Protein AF-0000000071043888 (afdb_homodimer)

Radius of gyration: 33.78 Å; Cα contacts (8 Å, |Δi|>4): 711; chains: 2; bounding box: 198×87×74 Å

Sequence (598 aa):
MAPQPAPDPDALDCRASVNLSGLEDEGEPIDPDPLDYDPMEDSFGHNYEPEEAPVTGGALPQELITRAADIFRRHLGFEEPETQPQKAGRVSKLTATGEASYKPKTTIPVDATCYDRFEAIANKTKWTAFPARADRAVRVPDEAWKDLFRCPTIPQEAKERLKAEQGASSTHVFKTPDQRKLEELLVEVDMAARSGMKFASVLMLSAEVLMRHHQQLPEDSSQVSRDEAGQLLLLLGPLVRLAYDQFARVATRSVKARRQNIVSAIHWPSTEAKDRMLELPILGEDLFAGCFQKKLRKRMAPQPAPDPDALDCRASVNLSGLEDEGEPIDPDPLDYDPMEDSFGHNYEPEEAPVTGGALPQELITRAADIFRRHLGFEEPETQPQKAGRVSKLTATGEASYKPKTTIPVDATCYDRFEAIANKTKWTAFPARADRAVRVPDEAWKDLFRCPTIPQEAKERLKAEQGASSTHVFKTPDQRKLEELLVEVDMAARSGMKFASVLMLSAEVLMRHHQQLPEDSSQVSRDEAGQLLLLLGPLVRLAYDQFARVATRSVKARRQNIVSAIHWPSTEAKDRMLELPILGEDLFAGCFQKKLRKR

Structure (mmCIF, N/CA/C/O backbone):
data_AF-0000000071043888-model_v1
#
loop_
_entity.id
_entity.type
_entity.pdbx_description
1 polymer 'Uncharacterized protein'
#
loop_
_atom_site.group_PDB
_atom_site.id
_atom_site.type_symbol
_atom_site.label_atom_id
_atom_site.label_alt_id
_atom_site.label_comp_id
_atom_site.label_asym_id
_atom_site.label_entity_id
_atom_site.label_seq_id
_atom_site.pdbx_PDB_ins_code
_atom_site.Cartn_x
_atom_site.Cartn_y
_atom_site.Cartn_z
_atom_site.occupancy
_atom_site.B_iso_or_equiv
_atom_site.auth_seq_id
_atom_site.auth_comp_id
_atom_site.auth_asym_id
_atom_site.auth_atom_id
_atom_site.pdbx_PDB_model_num
ATOM 1 N N . MET A 1 1 ? -95.062 -39.062 -11.57 1 23.09 1 MET A N 1
ATOM 2 C CA . MET A 1 1 ? -94.312 -40.25 -11.148 1 23.09 1 MET A CA 1
ATOM 3 C C . MET A 1 1 ? -92.812 -39.969 -11.039 1 23.09 1 MET A C 1
ATOM 5 O O . MET A 1 1 ? -92.25 -39.406 -11.961 1 23.09 1 MET A O 1
ATOM 9 N N . ALA A 1 2 ? -92.312 -39.875 -9.891 1 26.41 2 ALA A N 1
ATOM 10 C CA . ALA A 1 2 ? -91.375 -39.094 -9.07 1 26.41 2 ALA A CA 1
ATOM 11 C C . ALA A 1 2 ? -89.938 -39.469 -9.359 1 26.41 2 ALA A C 1
ATOM 13 O O . ALA A 1 2 ? -89.625 -40.625 -9.57 1 26.41 2 ALA A O 1
ATOM 14 N N . PRO A 1 3 ? -89 -38.5 -9.891 1 29.36 3 PRO A N 1
ATOM 15 C CA . PRO A 1 3 ? -87.812 -38.406 -10.68 1 29.36 3 PRO A CA 1
ATOM 16 C C . PRO A 1 3 ? -86.625 -39.094 -9.992 1 29.36 3 PRO A C 1
ATOM 18 O O . PRO A 1 3 ? -86.562 -39.219 -8.766 1 29.36 3 PRO A O 1
ATOM 21 N N . GLN A 1 4 ? -85.938 -40 -10.719 1 25.03 4 GLN A N 1
ATOM 22 C CA . GLN A 1 4 ? -85.062 -41.125 -10.32 1 25.03 4 GLN A CA 1
ATOM 23 C C . GLN A 1 4 ? -83.812 -40.625 -9.656 1 25.03 4 GLN A C 1
ATOM 25 O O . GLN A 1 4 ? -83.062 -39.781 -10.211 1 25.03 4 GLN A O 1
ATOM 30 N N . PRO A 1 5 ? -83.625 -40.688 -8.266 1 28.14 5 PRO A N 1
ATOM 31 C CA . PRO A 1 5 ? -82.625 -40.062 -7.387 1 28.14 5 PRO A CA 1
ATOM 32 C C . PRO A 1 5 ? -81.188 -40.5 -7.691 1 28.14 5 PRO A C 1
ATOM 34 O O . PRO A 1 5 ? -81 -41.625 -8.156 1 28.14 5 PRO A O 1
ATOM 37 N N . ALA A 1 6 ? -80.312 -39.562 -8.195 1 26.75 6 ALA A N 1
ATOM 38 C CA . ALA A 1 6 ? -79 -39.5 -8.797 1 26.75 6 ALA A CA 1
ATOM 39 C C . ALA A 1 6 ? -78 -40.25 -7.941 1 26.75 6 ALA A C 1
ATOM 41 O O . ALA A 1 6 ? -77.875 -40 -6.742 1 26.75 6 ALA A O 1
ATOM 42 N N . PRO A 1 7 ? -77.688 -41.5 -8.273 1 21.92 7 PRO A N 1
ATOM 43 C CA . PRO A 1 7 ? -77 -42.562 -7.512 1 21.92 7 PRO A CA 1
ATOM 44 C C . PRO A 1 7 ? -75.688 -42.125 -6.996 1 21.92 7 PRO A C 1
ATOM 46 O O . PRO A 1 7 ? -74.938 -41.375 -7.672 1 21.92 7 PRO A O 1
ATOM 49 N N . ASP A 1 8 ? -75.375 -41.969 -5.633 1 24.11 8 ASP A N 1
ATOM 50 C CA . ASP A 1 8 ? -74.438 -41.406 -4.664 1 24.11 8 ASP A CA 1
ATOM 51 C C . ASP A 1 8 ? -73.062 -42.156 -4.727 1 24.11 8 ASP A C 1
ATOM 53 O O . ASP A 1 8 ? -72.938 -43.25 -4.18 1 24.11 8 ASP A O 1
ATOM 57 N N . PRO A 1 9 ? -72.625 -42.438 -5.961 1 21.89 9 PRO A N 1
ATOM 58 C CA . PRO A 1 9 ? -71.688 -43.562 -6.059 1 21.89 9 PRO A CA 1
ATOM 59 C C . PRO A 1 9 ? -70.438 -43.438 -5.148 1 21.89 9 PRO A C 1
ATOM 61 O O . PRO A 1 9 ? -69.812 -42.375 -5.156 1 21.89 9 PRO A O 1
ATOM 64 N N . ASP A 1 10 ? -70.25 -44.125 -3.936 1 21.72 10 ASP A N 1
ATOM 65 C CA . ASP A 1 10 ? -69.5 -44.438 -2.711 1 21.72 10 ASP A CA 1
ATOM 66 C C . ASP A 1 10 ? -68.062 -44.875 -3.018 1 21.72 10 ASP A C 1
ATOM 68 O O . ASP A 1 10 ? -67.375 -45.406 -2.146 1 21.72 10 ASP A O 1
ATOM 72 N N . ALA A 1 11 ? -67.812 -45 -4.215 1 18.83 11 ALA A N 1
ATOM 73 C CA . ALA A 1 11 ? -66.875 -46.125 -4.461 1 18.83 11 ALA A CA 1
ATOM 74 C C . ALA A 1 11 ? -65.625 -46 -3.662 1 18.83 11 ALA A C 1
ATOM 76 O O . ALA A 1 11 ? -65.25 -46.906 -2.934 1 18.83 11 ALA A O 1
ATOM 77 N N . LEU A 1 12 ? -64.312 -45.594 -4.164 1 18.5 12 LEU A N 1
ATOM 78 C CA . LEU A 1 12 ? -63.156 -46.438 -4.266 1 18.5 12 LEU A CA 1
ATOM 79 C C . LEU A 1 12 ? -62.188 -46.156 -3.119 1 18.5 12 LEU A C 1
ATOM 81 O O . LEU A 1 12 ? -61.562 -45.125 -3.068 1 18.5 12 LEU A O 1
ATOM 85 N N . ASP A 1 13 ? -62.406 -46.531 -1.766 1 19.45 13 ASP A N 1
ATOM 86 C CA . ASP A 1 13 ? -61.875 -46.156 -0.455 1 19.45 13 ASP A CA 1
ATOM 87 C C . ASP A 1 13 ? -60.469 -46.688 -0.264 1 19.45 13 ASP A C 1
ATOM 89 O O . ASP A 1 13 ? -59.938 -46.688 0.851 1 19.45 13 ASP A O 1
ATOM 93 N N . CYS A 1 14 ? -59.875 -47.406 -1.14 1 17.8 14 CYS A N 1
ATOM 94 C CA . CYS A 1 14 ? -58.844 -48.375 -0.76 1 17.8 14 CYS A CA 1
ATOM 95 C C . CYS A 1 14 ? -57.719 -47.719 0.017 1 17.8 14 CYS A C 1
ATOM 97 O O . CYS A 1 14 ? -56.781 -47.156 -0.577 1 17.8 14 CYS A O 1
ATOM 99 N N . ARG A 1 15 ? -57.906 -47.094 1.205 1 21.09 15 ARG A N 1
ATOM 100 C CA . ARG A 1 15 ? -57.031 -46.375 2.1 1 21.09 15 ARG A CA 1
ATOM 101 C C . ARG A 1 15 ? -56.031 -47.312 2.781 1 21.09 15 ARG A C 1
ATOM 103 O O . ARG A 1 15 ? -56.406 -48.031 3.723 1 21.09 15 ARG A O 1
ATOM 110 N N . ALA A 1 16 ? -55.469 -48.188 2.08 1 17.48 16 ALA A N 1
ATOM 111 C CA . ALA A 1 16 ? -54.719 -49.281 2.723 1 17.48 16 ALA A CA 1
ATOM 112 C C . ALA A 1 16 ? -53.875 -48.781 3.865 1 17.48 16 ALA A C 1
ATOM 114 O O . ALA A 1 16 ? -53.125 -47.812 3.707 1 17.48 16 ALA A O 1
ATOM 115 N N . SER A 1 17 ? -54.062 -49.188 5.125 1 18.78 17 SER A N 1
ATOM 116 C CA . SER A 1 17 ? -53.75 -48.969 6.531 1 18.78 17 SER A CA 1
ATOM 117 C C . SER A 1 17 ? -52.344 -49.469 6.848 1 18.78 17 SER A C 1
ATOM 119 O O . SER A 1 17 ? -52.156 -50.625 7.227 1 18.78 17 SER A O 1
ATOM 121 N N . VAL A 1 18 ? -51.375 -49.531 6.023 1 20.12 18 VAL A N 1
ATOM 122 C CA . VAL A 1 18 ? -50.25 -50.375 6.402 1 20.12 18 VAL A CA 1
ATOM 123 C C . VAL A 1 18 ? -49.719 -49.906 7.762 1 20.12 18 VAL A C 1
ATOM 125 O O . VAL A 1 18 ? -49.375 -48.75 7.945 1 20.12 18 VAL A O 1
ATOM 128 N N . ASN A 1 19 ? -49.969 -50.531 8.828 1 19.39 19 ASN A N 1
ATOM 129 C CA . ASN A 1 19 ? -49.812 -50.375 10.273 1 19.39 19 ASN A CA 1
ATOM 130 C C . ASN A 1 19 ? -48.344 -50.406 10.68 1 19.39 19 ASN A C 1
ATOM 132 O O . ASN A 1 19 ? -47.812 -51.469 11.047 1 19.39 19 ASN A O 1
ATOM 136 N N . LEU A 1 20 ? -47.406 -50.25 9.891 1 19.95 20 LEU A N 1
ATOM 137 C CA . LEU A 1 20 ? -46.062 -50.625 10.297 1 19.95 20 LEU A CA 1
ATOM 138 C C . LEU A 1 20 ? -45.688 -50 11.641 1 19.95 20 LEU A C 1
ATOM 140 O O . LEU A 1 20 ? -45.625 -48.781 11.766 1 19.95 20 LEU A O 1
ATOM 144 N N . SER A 1 21 ? -45.969 -50.594 12.758 1 19.25 21 SER A N 1
ATOM 145 C CA . SER A 1 21 ? -45.969 -50.406 14.211 1 19.25 21 SER A CA 1
ATOM 146 C C . SER A 1 21 ? -44.656 -49.844 14.711 1 19.25 21 SER A C 1
ATOM 148 O O . SER A 1 21 ? -44.594 -48.844 15.438 1 19.25 21 SER A O 1
ATOM 150 N N . GLY A 1 22 ? -43.75 -50.812 15.227 1 19.27 22 GLY A N 1
ATOM 151 C CA . GLY A 1 22 ? -43.156 -50.875 16.547 1 19.27 22 GLY A CA 1
ATOM 152 C C . GLY A 1 22 ? -42.062 -49.844 16.766 1 19.27 22 GLY A C 1
ATOM 153 O O . GLY A 1 22 ? -41.812 -49.406 17.891 1 19.27 22 GLY A O 1
ATOM 154 N N . LEU A 1 23 ? -40.844 -50.125 16.141 1 20.58 23 LEU A N 1
ATOM 155 C CA . LEU A 1 23 ? -39.531 -49.938 16.75 1 20.58 23 LEU A CA 1
ATOM 156 C C . LEU A 1 23 ? -39.281 -48.438 17.047 1 20.58 23 LEU A C 1
ATOM 158 O O . LEU A 1 23 ? -39.344 -47.594 16.156 1 20.58 23 LEU A O 1
ATOM 162 N N . GLU A 1 24 ? -39.469 -48 18.156 1 20.89 24 GLU A N 1
ATOM 163 C CA . GLU A 1 24 ? -39.531 -46.719 18.859 1 20.89 24 GLU A CA 1
ATOM 164 C C . GLU A 1 24 ? -38.219 -45.969 18.75 1 20.89 24 GLU A C 1
ATOM 166 O O . GLU A 1 24 ? -38 -44.969 19.438 1 20.89 24 GLU A O 1
ATOM 171 N N . ASP A 1 25 ? -37.375 -46.344 17.906 1 20.72 25 ASP A N 1
ATOM 172 C CA . ASP A 1 25 ? -36 -45.938 18.172 1 20.72 25 ASP A CA 1
ATOM 173 C C . ASP A 1 25 ? -35.906 -44.406 18.297 1 20.72 25 ASP A C 1
ATOM 175 O O . ASP A 1 25 ? -36.312 -43.688 17.391 1 20.72 25 ASP A O 1
ATOM 179 N N . GLU A 1 26 ? -35.969 -43.906 19.438 1 22.38 26 GLU A N 1
ATOM 180 C CA . GLU A 1 26 ? -35.906 -42.5 19.922 1 22.38 26 GLU A CA 1
ATOM 181 C C . GLU A 1 26 ? -34.781 -41.75 19.219 1 22.38 26 GLU A C 1
ATOM 183 O O . GLU A 1 26 ? -33.594 -41.906 19.547 1 22.38 26 GLU A O 1
ATOM 188 N N . GLY A 1 27 ? -34.688 -41.781 18.062 1 19.97 27 GLY A N 1
ATOM 189 C CA . GLY A 1 27 ? -33.5 -41.281 17.406 1 19.97 27 GLY A CA 1
ATOM 190 C C . GLY A 1 27 ? -33.219 -39.812 17.703 1 19.97 27 GLY A C 1
ATOM 191 O O . GLY A 1 27 ? -34.031 -38.938 17.359 1 19.97 27 GLY A O 1
ATOM 192 N N . GLU A 1 28 ? -32.688 -39.5 18.797 1 23.55 28 GLU A N 1
ATOM 193 C CA . GLU A 1 28 ? -32.375 -38.188 19.281 1 23.55 28 GLU A CA 1
ATOM 194 C C . GLU A 1 28 ? -31.812 -37.312 18.156 1 23.55 28 GLU A C 1
ATOM 196 O O . GLU A 1 28 ? -31.031 -37.75 17.328 1 23.55 28 GLU A O 1
ATOM 201 N N . PRO A 1 29 ? -32.5 -36.344 17.922 1 22.09 29 PRO A N 1
ATOM 202 C CA . PRO A 1 29 ? -32.125 -35.5 16.797 1 22.09 29 PRO A CA 1
ATOM 203 C C . PRO A 1 29 ? -30.656 -35.094 16.844 1 22.09 29 PRO A C 1
ATOM 205 O O . PRO A 1 29 ? -30.188 -34.594 17.875 1 22.09 29 PRO A O 1
ATOM 208 N N . ILE A 1 30 ? -29.828 -35.812 16.359 1 22.95 30 ILE A N 1
ATOM 209 C CA . ILE A 1 30 ? -28.438 -35.438 16.391 1 22.95 30 ILE A CA 1
ATOM 210 C C . ILE A 1 30 ? -28.281 -34 15.852 1 22.95 30 ILE A C 1
ATOM 212 O O . ILE A 1 30 ? -28.594 -33.75 14.688 1 22.95 30 ILE A O 1
ATOM 216 N N . ASP A 1 31 ? -28.703 -33.125 16.562 1 21.64 31 ASP A N 1
ATOM 217 C CA . ASP A 1 31 ? -28.516 -31.719 16.234 1 21.64 31 ASP A CA 1
ATOM 218 C C . ASP A 1 31 ? -27.172 -31.484 15.555 1 21.64 31 ASP A C 1
ATOM 220 O O . ASP A 1 31 ? -26.109 -31.719 16.156 1 21.64 31 ASP A O 1
ATOM 224 N N . PRO A 1 32 ? -27.047 -31.891 14.414 1 21.5 32 PRO A N 1
ATOM 225 C CA . PRO A 1 32 ? -25.688 -31.891 13.875 1 21.5 32 PRO A CA 1
ATOM 226 C C . PRO A 1 32 ? -24.938 -30.594 14.156 1 21.5 32 PRO A C 1
ATOM 228 O O . PRO A 1 32 ? -25.469 -29.5 13.93 1 21.5 32 PRO A O 1
ATOM 231 N N . ASP A 1 33 ? -24.188 -30.531 15.172 1 21.58 33 ASP A N 1
ATOM 232 C CA . ASP A 1 33 ? -23.359 -29.391 15.586 1 21.58 33 ASP A CA 1
ATOM 233 C C . ASP A 1 33 ? -22.656 -28.766 14.391 1 21.58 33 ASP A C 1
ATOM 235 O O . ASP A 1 33 ? -21.906 -29.438 13.688 1 21.58 33 ASP A O 1
ATOM 239 N N . PRO A 1 34 ? -23.281 -27.969 13.719 1 21.39 34 PRO A N 1
ATOM 240 C CA . PRO A 1 34 ? -22.812 -27.328 12.492 1 21.39 34 PRO A CA 1
ATOM 241 C C . PRO A 1 34 ? -21.297 -27.109 12.492 1 21.39 34 PRO A C 1
ATOM 243 O O . PRO A 1 34 ? -20.672 -27.094 13.555 1 21.39 34 PRO A O 1
ATOM 246 N N . LEU A 1 35 ? -20.594 -27.344 11.453 1 22.84 35 LEU A N 1
ATOM 247 C CA . LEU A 1 35 ? -19.172 -27.156 11.211 1 22.84 35 LEU A CA 1
ATOM 248 C C . LEU A 1 35 ? -18.688 -25.844 11.828 1 22.84 35 LEU A C 1
ATOM 250 O O . LEU A 1 35 ? -19.031 -24.766 11.359 1 22.84 35 LEU A O 1
ATOM 254 N N . ASP A 1 36 ? -18.656 -25.719 13.062 1 23.67 36 ASP A N 1
ATOM 255 C CA . ASP A 1 36 ? -18.062 -24.734 13.969 1 23.67 36 ASP A CA 1
ATOM 256 C C . ASP A 1 36 ? -16.688 -24.281 13.461 1 23.67 36 ASP A C 1
ATOM 258 O O . ASP A 1 36 ? -15.672 -24.516 14.117 1 23.67 36 ASP A O 1
ATOM 262 N N . TYR A 1 37 ? -16.375 -24.766 12.305 1 21.48 37 TYR A N 1
ATOM 263 C CA . TYR A 1 37 ? -15.047 -24.281 11.961 1 21.48 37 TYR A CA 1
ATOM 264 C C . TYR A 1 37 ? -14.984 -22.766 12.023 1 21.48 37 TYR A C 1
ATOM 266 O O . TYR A 1 37 ? -15.594 -22.078 11.203 1 21.48 37 TYR A O 1
ATOM 274 N N . ASP A 1 38 ? -14.984 -22.281 13.109 1 24.53 38 ASP A N 1
ATOM 275 C CA . ASP A 1 38 ? -14.578 -20.891 13.25 1 24.53 38 ASP A CA 1
ATOM 276 C C . ASP A 1 38 ? -13.297 -20.609 12.477 1 24.53 38 ASP A C 1
ATOM 278 O O . ASP A 1 38 ? -12.234 -21.141 12.812 1 24.53 38 ASP A O 1
ATOM 282 N N . PRO A 1 39 ? -13.359 -20.391 11.234 1 24.64 39 PRO A N 1
ATOM 283 C CA . PRO A 1 39 ? -12.125 -20.219 10.469 1 24.64 39 PRO A CA 1
ATOM 284 C C . PRO A 1 39 ? -11.047 -19.484 11.242 1 24.64 39 PRO A C 1
ATOM 286 O O . PRO A 1 39 ? -9.914 -19.359 10.773 1 24.64 39 PRO A O 1
ATOM 289 N N . MET A 1 40 ? -11.266 -18.531 12.156 1 26.64 40 MET A N 1
ATOM 290 C CA . MET A 1 40 ? -10.219 -18 13.039 1 26.64 40 MET A CA 1
ATOM 291 C C . MET A 1 40 ? -9.586 -19.125 13.852 1 26.64 40 MET A C 1
ATOM 293 O O . MET A 1 40 ? -8.578 -18.906 14.531 1 26.64 40 MET A O 1
ATOM 297 N N . GLU A 1 41 ? -10.258 -20.266 14.25 1 25.89 41 GLU A N 1
ATOM 298 C CA . GLU A 1 41 ? -9.68 -21.188 15.219 1 25.89 41 GLU A CA 1
ATOM 299 C C . GLU A 1 41 ? -8.586 -22.047 14.578 1 25.89 41 GLU A C 1
ATOM 301 O O . GLU A 1 41 ? -7.547 -22.281 15.195 1 25.89 41 GLU A O 1
ATOM 306 N N . ASP A 1 42 ? -8.883 -23.172 13.82 1 25.34 42 ASP A N 1
ATOM 307 C CA . ASP A 1 42 ? -7.895 -24.234 13.633 1 25.34 42 ASP A CA 1
ATOM 308 C C . ASP A 1 42 ? -6.812 -23.812 12.641 1 25.34 42 ASP A C 1
ATOM 310 O O . ASP A 1 42 ? -5.875 -24.562 12.375 1 25.34 42 ASP A O 1
ATOM 314 N N . SER A 1 43 ? -7.227 -23.359 11.586 1 24.12 43 SER A N 1
ATOM 315 C CA . SER A 1 43 ? -6.125 -23.516 10.641 1 24.12 43 SER A CA 1
ATOM 316 C C . SER A 1 43 ? -4.84 -22.891 11.188 1 24.12 43 SER A C 1
ATOM 318 O O . SER A 1 43 ? -4.867 -22.188 12.195 1 24.12 43 SER A O 1
ATOM 320 N N . PHE A 1 44 ? -3.891 -22.234 10.32 1 26.36 44 PHE A N 1
ATOM 321 C CA . PHE A 1 44 ? -2.482 -21.969 10.586 1 26.36 44 PHE A CA 1
ATOM 322 C C . PHE A 1 44 ? -2.324 -21.016 11.758 1 26.36 44 PHE A C 1
ATOM 324 O O . PHE A 1 44 ? -2.082 -19.812 11.562 1 26.36 44 PHE A O 1
ATOM 331 N N . GLY A 1 45 ? -3.061 -21.219 12.688 1 26.41 45 GLY A N 1
ATOM 332 C CA . GLY A 1 45 ? -2.945 -20.312 13.828 1 26.41 45 GLY A CA 1
ATOM 333 C C . GLY A 1 45 ? -1.556 -20.312 14.438 1 26.41 45 GLY A C 1
ATOM 334 O O . GLY A 1 45 ? -1.38 -20.672 15.602 1 26.41 45 GLY A O 1
ATOM 335 N N . HIS A 1 46 ? -0.496 -20.922 13.719 1 25.31 46 HIS A N 1
ATOM 336 C CA . HIS A 1 46 ? 0.611 -20.578 14.602 1 25.31 46 HIS A CA 1
ATOM 337 C C . HIS A 1 46 ? 0.442 -19.156 15.156 1 25.31 46 HIS A C 1
ATOM 339 O O . HIS A 1 46 ? 0.057 -18.25 14.422 1 25.31 46 HIS A O 1
ATOM 345 N N . ASN A 1 47 ? 0.126 -19.203 16.359 1 26 47 ASN A N 1
ATOM 346 C CA . ASN A 1 47 ? 0.293 -18.062 17.25 1 26 47 ASN A CA 1
ATOM 347 C C . ASN A 1 47 ? 1.603 -17.328 16.984 1 26 47 ASN A C 1
ATOM 349 O O . ASN A 1 47 ? 2.643 -17.672 17.547 1 26 47 ASN A O 1
ATOM 353 N N . TYR A 1 48 ? 1.943 -17.281 15.703 1 23.33 48 TYR A N 1
ATOM 354 C CA . TYR A 1 48 ? 3.07 -16.359 15.664 1 23.33 48 TYR A CA 1
ATOM 355 C C . TYR A 1 48 ? 2.812 -15.141 16.547 1 23.33 48 TYR A C 1
ATOM 357 O O . TYR A 1 48 ? 2.004 -14.273 16.203 1 23.33 48 TYR A O 1
ATOM 365 N N . GLU A 1 49 ? 2.773 -15.602 17.891 1 25.47 49 GLU A N 1
ATOM 366 C CA . GLU A 1 49 ? 3.002 -14.453 18.766 1 25.47 49 GLU A CA 1
ATOM 367 C C . GLU A 1 49 ? 4.305 -13.742 18.406 1 25.47 49 GLU A C 1
ATOM 369 O O . GLU A 1 49 ? 5.391 -14.281 18.625 1 25.47 49 GLU A O 1
ATOM 374 N N . PRO A 1 50 ? 4.434 -13.312 17.141 1 27.25 50 PRO A N 1
ATOM 375 C CA . PRO A 1 50 ? 5.754 -12.711 16.969 1 27.25 50 PRO A CA 1
ATOM 376 C C . PRO A 1 50 ? 6.219 -11.914 18.188 1 27.25 50 PRO A C 1
ATOM 378 O O . PRO A 1 50 ? 5.402 -11.273 18.844 1 27.25 50 PRO A O 1
ATOM 381 N N . GLU A 1 51 ? 7.078 -12.523 18.875 1 24.95 51 GLU A N 1
ATOM 382 C CA . GLU A 1 51 ? 7.777 -11.68 19.844 1 24.95 51 GLU A CA 1
ATOM 383 C C . GLU A 1 51 ? 8.227 -10.367 19.203 1 24.95 51 GLU A C 1
ATOM 385 O O . GLU A 1 51 ? 9.102 -10.367 18.328 1 24.95 51 GLU A O 1
ATOM 390 N N . GLU A 1 52 ? 7.301 -9.586 18.766 1 30.36 52 GLU A N 1
ATOM 391 C CA . GLU A 1 52 ? 7.531 -8.328 18.062 1 30.36 52 GLU A CA 1
ATOM 392 C C . GLU A 1 52 ? 8.633 -7.512 18.734 1 30.36 52 GLU A C 1
ATOM 394 O O . GLU A 1 52 ? 8.562 -7.238 19.938 1 30.36 52 GLU A O 1
ATOM 399 N N . ALA A 1 53 ? 9.789 -7.777 18.516 1 28.61 53 ALA A N 1
ATOM 400 C CA . ALA A 1 53 ? 10.727 -6.738 18.922 1 28.61 53 ALA A CA 1
ATOM 401 C C . ALA A 1 53 ? 10.141 -5.348 18.703 1 28.61 53 ALA A C 1
ATOM 403 O O . ALA A 1 53 ? 9.469 -5.105 17.688 1 28.61 53 ALA A O 1
ATOM 404 N N . PRO A 1 54 ? 10.141 -4.418 19.641 1 29.09 54 PRO A N 1
ATOM 405 C CA . PRO A 1 54 ? 9.266 -3.24 19.656 1 29.09 54 PRO A CA 1
ATOM 406 C C . PRO A 1 54 ? 9.492 -2.334 18.438 1 29.09 54 PRO A C 1
ATOM 408 O O . PRO A 1 54 ? 10.555 -1.728 18.312 1 29.09 54 PRO A O 1
ATOM 411 N N . VAL A 1 55 ? 9.688 -2.707 17.266 1 33.19 55 VAL A N 1
ATOM 412 C CA . VAL A 1 55 ? 9.273 -1.624 16.375 1 33.19 55 VAL A CA 1
ATOM 413 C C . VAL A 1 55 ? 8.125 -0.838 17.016 1 33.19 55 VAL A C 1
ATOM 415 O O . VAL A 1 55 ? 7.031 -1.367 17.203 1 33.19 55 VAL A O 1
ATOM 418 N N . THR A 1 56 ? 8.359 -0.133 17.969 1 34.56 56 THR A N 1
ATOM 419 C CA . THR A 1 56 ? 7.398 0.682 18.703 1 34.56 56 THR A CA 1
ATOM 420 C C . THR A 1 56 ? 6.328 1.235 17.766 1 34.56 56 THR A C 1
ATOM 422 O O . THR A 1 56 ? 6.578 2.188 17.031 1 34.56 56 THR A O 1
ATOM 425 N N . GLY A 1 57 ? 5.824 0.637 16.906 1 39.78 57 GLY A N 1
ATOM 426 C CA . GLY A 1 57 ? 4.598 1.056 16.234 1 39.78 57 GLY A CA 1
ATOM 427 C C . GLY A 1 57 ? 3.709 1.916 17.125 1 39.78 57 GLY A C 1
ATOM 428 O O . GLY A 1 57 ? 3.326 1.503 18.219 1 39.78 57 GLY A O 1
ATOM 429 N N . GLY A 1 58 ? 4.062 3.199 17.203 1 45.5 58 GLY A N 1
ATOM 430 C CA . GLY A 1 58 ? 3.525 4.234 18.078 1 45.5 58 GLY A CA 1
ATOM 431 C C . GLY A 1 58 ? 2.025 4.133 18.266 1 45.5 58 GLY A C 1
ATOM 432 O O . GLY A 1 58 ? 1.278 3.973 17.297 1 45.5 58 GLY A O 1
ATOM 433 N N . ALA A 1 59 ? 1.598 3.496 19.312 1 56.94 59 ALA A N 1
ATOM 434 C CA . ALA A 1 59 ? 0.208 3.5 19.766 1 56.94 59 ALA A CA 1
ATOM 435 C C . ALA A 1 59 ? -0.447 4.855 19.5 1 56.94 59 ALA A C 1
ATOM 437 O O . ALA A 1 59 ? 0.178 5.898 19.703 1 56.94 59 ALA A O 1
ATOM 438 N N . LEU A 1 60 ? -1.297 4.793 18.469 1 75.38 60 LEU A N 1
ATOM 439 C CA . LEU A 1 60 ? -2.158 5.969 18.391 1 75.38 60 LEU A CA 1
ATOM 440 C C . LEU A 1 60 ? -2.943 6.16 19.688 1 75.38 60 LEU A C 1
ATOM 442 O O . LEU A 1 60 ? -3.766 5.316 20.047 1 75.38 60 LEU A O 1
ATOM 446 N N . PRO A 1 61 ? -2.463 7.113 20.438 1 75 61 PRO A N 1
ATOM 447 C CA . PRO A 1 61 ? -3.221 7.301 21.672 1 75 61 PRO A CA 1
ATOM 448 C C . PRO A 1 61 ? -4.723 7.414 21.438 1 75 61 PRO A C 1
ATOM 450 O O . PRO A 1 61 ? -5.164 8.219 20.609 1 75 61 PRO A O 1
ATOM 453 N N . GLN A 1 62 ? -5.492 6.652 22.172 1 79 62 GLN A N 1
ATOM 454 C CA . GLN A 1 62 ? -6.938 6.578 22.016 1 79 62 GLN A CA 1
ATOM 455 C C . GLN A 1 62 ? -7.586 7.941 22.234 1 79 62 GLN A C 1
ATOM 457 O O . GLN A 1 62 ? -8.547 8.305 21.547 1 79 62 GLN A O 1
ATOM 462 N N . GLU A 1 63 ? -7.047 8.586 23.188 1 82 63 GLU A N 1
ATOM 463 C CA . GLU A 1 63 ? -7.598 9.906 23.484 1 82 63 GLU A CA 1
ATOM 464 C C . GLU A 1 63 ? -7.492 10.836 22.266 1 82 63 GLU A C 1
ATOM 466 O O . GLU A 1 63 ? -8.43 11.57 21.953 1 82 63 GLU A O 1
ATOM 471 N N . LEU A 1 64 ? -6.406 10.711 21.594 1 85.81 64 LEU A N 1
ATOM 472 C CA . LEU A 1 64 ? -6.207 11.562 20.422 1 85.81 64 LEU A CA 1
ATOM 473 C C . LEU A 1 64 ? -7.156 11.172 19.297 1 85.81 64 LEU A C 1
ATOM 475 O O . LEU A 1 64 ? -7.688 12.039 18.594 1 85.81 64 LEU A O 1
ATOM 479 N N . ILE A 1 65 ? -7.398 9.898 19.188 1 86 65 ILE A N 1
ATOM 480 C CA . ILE A 1 65 ? -8.297 9.414 18.141 1 86 65 ILE A CA 1
ATOM 481 C C . ILE A 1 65 ? -9.727 9.844 18.453 1 86 65 ILE A C 1
ATOM 483 O O . ILE A 1 65 ? -10.461 10.266 17.547 1 86 65 ILE A O 1
ATOM 487 N N . THR A 1 66 ? -10.078 9.766 19.703 1 85.62 66 THR A N 1
ATOM 488 C CA . THR A 1 66 ? -11.414 10.188 20.109 1 85.62 66 THR A CA 1
ATOM 489 C C . THR A 1 66 ? -11.617 11.672 19.859 1 85.62 66 THR A C 1
ATOM 491 O O . THR A 1 66 ? -12.656 12.078 19.328 1 85.62 66 THR A O 1
ATOM 494 N N . ARG A 1 67 ? -10.711 12.406 20.219 1 88.62 67 ARG A N 1
ATOM 495 C CA . ARG A 1 67 ? -10.789 13.852 20 1 88.62 67 ARG A CA 1
ATOM 496 C C . ARG A 1 67 ? -10.859 14.164 18.5 1 88.62 67 ARG A C 1
ATOM 498 O O . ARG A 1 67 ? -11.617 15.047 18.078 1 88.62 67 ARG A O 1
ATOM 505 N N . ALA A 1 68 ? -10.008 13.477 17.766 1 90.88 68 ALA A N 1
ATOM 506 C CA . ALA A 1 68 ? -10.039 13.688 16.328 1 90.88 68 ALA A CA 1
ATOM 507 C C . ALA A 1 68 ? -11.414 13.383 15.75 1 90.88 68 ALA A C 1
ATOM 509 O O . ALA A 1 68 ? -11.938 14.148 14.93 1 90.88 68 ALA A O 1
ATOM 510 N N . ALA A 1 69 ? -12.008 12.289 16.203 1 88 69 ALA A N 1
ATOM 511 C CA . ALA A 1 69 ? -13.336 11.914 15.734 1 88 69 ALA A CA 1
ATOM 512 C C . ALA A 1 69 ? -14.352 13.016 16.016 1 88 69 ALA A C 1
ATOM 514 O O . ALA A 1 69 ? -15.18 13.344 15.164 1 88 69 ALA A O 1
ATOM 515 N N . ASP A 1 70 ? -14.281 13.625 17.156 1 88.69 70 ASP A N 1
ATOM 516 C CA . ASP A 1 70 ? -15.172 14.711 17.531 1 88.69 70 ASP A CA 1
ATOM 517 C C . ASP A 1 70 ? -14.945 15.938 16.641 1 88.69 70 ASP A C 1
ATOM 519 O O . ASP A 1 70 ? -15.898 16.594 16.219 1 88.69 70 ASP A O 1
ATOM 523 N N . ILE A 1 71 ? -13.758 16.219 16.422 1 91.12 71 ILE A N 1
ATOM 524 C CA . ILE A 1 71 ? -13.398 17.359 15.578 1 91.12 71 ILE A CA 1
ATOM 525 C C . ILE A 1 71 ? -13.945 17.156 14.172 1 91.12 71 ILE A C 1
ATOM 527 O O . ILE A 1 71 ? -14.523 18.078 13.578 1 91.12 71 ILE A O 1
ATOM 531 N N . PHE A 1 72 ? -13.781 15.953 13.648 1 89.06 72 PHE A N 1
ATOM 532 C CA . PHE A 1 72 ? -14.289 15.664 12.312 1 89.06 72 PHE A CA 1
ATOM 533 C C . PHE A 1 72 ? -15.805 15.828 12.266 1 89.06 72 PHE A C 1
ATOM 535 O O . PHE A 1 72 ? -16.344 16.391 11.312 1 89.06 72 PHE A O 1
ATOM 542 N N . ARG A 1 73 ? -16.469 15.336 13.227 1 86.38 73 ARG A N 1
ATOM 543 C CA . ARG A 1 73 ? -17.922 15.422 13.281 1 86.38 73 ARG A CA 1
ATOM 544 C C . ARG A 1 73 ? -18.375 16.875 13.328 1 86.38 73 ARG A C 1
ATOM 546 O O . ARG A 1 73 ? -19.344 17.25 12.656 1 86.38 73 ARG A O 1
ATOM 553 N N . ARG A 1 74 ? -17.75 17.672 14.008 1 86.38 74 ARG A N 1
ATOM 554 C CA . ARG A 1 74 ? -18.125 19.062 14.211 1 86.38 74 ARG A CA 1
ATOM 555 C C . ARG A 1 74 ? -17.875 19.891 12.953 1 86.38 74 ARG A C 1
ATOM 557 O O . ARG A 1 74 ? -18.688 20.734 12.578 1 86.38 74 ARG A O 1
ATOM 564 N N . HIS A 1 75 ? -16.797 19.578 12.312 1 87.88 75 HIS A N 1
ATOM 565 C CA . HIS A 1 75 ? -16.344 20.516 11.297 1 87.88 75 HIS A CA 1
ATOM 566 C C . HIS A 1 75 ? -16.625 20 9.891 1 87.88 75 HIS A C 1
ATOM 568 O O . HIS A 1 75 ? -16.625 20.766 8.93 1 87.88 75 HIS A O 1
ATOM 574 N N . LEU A 1 76 ? -16.781 18.719 9.742 1 85.12 76 LEU A N 1
ATOM 575 C CA . LEU A 1 76 ? -16.984 18.172 8.406 1 85.12 76 LEU A CA 1
ATOM 576 C C . LEU A 1 76 ? -18.406 17.672 8.234 1 85.12 76 LEU A C 1
ATOM 578 O O . LEU A 1 76 ? -18.797 17.219 7.156 1 85.12 76 LEU A O 1
ATOM 582 N N . GLY A 1 77 ? -19.266 17.859 9.18 1 72.06 77 GLY A N 1
ATOM 583 C CA . GLY A 1 77 ? -20.688 17.562 9.094 1 72.06 77 GLY A CA 1
ATOM 584 C C . GLY A 1 77 ? -20.984 16.078 9.047 1 72.06 77 GLY A C 1
ATOM 585 O O . GLY A 1 77 ? -21.953 15.641 8.414 1 72.06 77 GLY A O 1
ATOM 586 N N . PHE A 1 78 ? -20.078 15.195 9.43 1 61.12 78 PHE A N 1
ATOM 587 C CA . PHE A 1 78 ? -20.375 13.766 9.453 1 61.12 78 PHE A CA 1
ATOM 588 C C . PHE A 1 78 ? -21.438 13.453 10.5 1 61.12 78 PHE A C 1
ATOM 590 O O . PHE A 1 78 ? -21.344 13.891 11.648 1 61.12 78 PHE A O 1
ATOM 597 N N . GLU A 1 79 ? -22.719 13.602 10.164 1 48.38 79 GLU A N 1
ATOM 598 C CA . GLU A 1 79 ? -23.797 13.297 11.086 1 48.38 79 GLU A CA 1
ATOM 599 C C . GLU A 1 79 ? -23.672 11.883 11.648 1 48.38 79 GLU A C 1
ATOM 601 O O . GLU A 1 79 ? -23.109 11 10.984 1 48.38 79 GLU A O 1
ATOM 606 N N . GLU A 1 80 ? -23.656 11.719 12.969 1 44.03 80 GLU A N 1
ATOM 607 C CA . GLU A 1 80 ? -23.828 10.375 13.516 1 44.03 80 GLU A CA 1
ATOM 608 C C . GLU A 1 80 ? -24.812 9.562 12.672 1 44.03 80 GLU A C 1
ATOM 610 O O . GLU A 1 80 ? -25.812 10.102 12.18 1 44.03 80 GLU A O 1
ATOM 615 N N . PRO A 1 81 ? -24.328 8.336 12.102 1 38.91 81 PRO A N 1
ATOM 616 C CA . PRO A 1 81 ? -25.312 7.566 11.328 1 38.91 81 PRO A CA 1
ATOM 617 C C . PRO A 1 81 ? -26.703 7.594 11.945 1 38.91 81 PRO A C 1
ATOM 619 O O . PRO A 1 81 ? -26.938 6.98 12.992 1 38.91 81 PRO A O 1
ATOM 622 N N . GLU A 1 82 ? -27.484 8.562 12.195 1 31.91 82 GLU A N 1
ATOM 623 C CA . GLU A 1 82 ? -28.875 8.109 12.18 1 31.91 82 GLU A CA 1
ATOM 624 C C . GLU A 1 82 ? -29.156 7.242 10.953 1 31.91 82 GLU A C 1
ATOM 626 O O . GLU A 1 82 ? -28.391 7.266 9.984 1 31.91 82 GLU A O 1
ATOM 631 N N . THR A 1 83 ? -30.391 6.398 10.875 1 31.77 83 THR A N 1
ATOM 632 C CA . THR A 1 83 ? -30.766 5.43 9.859 1 31.77 83 THR A CA 1
ATOM 633 C C . THR A 1 83 ? -30.547 5.992 8.453 1 31.77 83 THR A C 1
ATOM 635 O O . THR A 1 83 ? -30.719 5.285 7.461 1 31.77 83 THR A O 1
ATOM 638 N N . GLN A 1 84 ? -30.781 7.32 8.242 1 29.03 84 GLN A N 1
ATOM 639 C CA . GLN A 1 84 ? -30.984 7.59 6.824 1 29.03 84 GLN A CA 1
ATOM 640 C C . GLN A 1 84 ? -29.656 7.801 6.109 1 29.03 84 GLN A C 1
ATOM 642 O O . GLN A 1 84 ? -28.734 8.422 6.656 1 29.03 84 GLN A O 1
ATOM 647 N N . PRO A 1 85 ? -29.344 7.188 5.047 1 33.34 85 PRO A N 1
ATOM 648 C CA . PRO A 1 85 ? -28.141 7.207 4.195 1 33.34 85 PRO A CA 1
ATOM 649 C C . PRO A 1 85 ? -27.719 8.625 3.82 1 33.34 85 PRO A C 1
ATOM 651 O O . PRO A 1 85 ? -28.438 9.328 3.121 1 33.34 85 PRO A O 1
ATOM 654 N N . GLN A 1 86 ? -27.375 9.5 4.73 1 30.34 86 GLN A N 1
ATOM 655 C CA . GLN A 1 86 ? -27.141 10.883 4.305 1 30.34 86 GLN A CA 1
ATOM 656 C C . GLN A 1 86 ? -25.953 10.977 3.35 1 30.34 86 GLN A C 1
ATOM 658 O O . GLN A 1 86 ? -25 10.219 3.475 1 30.34 86 GLN A O 1
ATOM 663 N N . LYS A 1 87 ? -26.047 11.93 2.348 1 27.78 87 LYS A N 1
ATOM 664 C CA . LYS A 1 87 ? -25.219 12.242 1.188 1 27.78 87 LYS A CA 1
ATOM 665 C C . LYS A 1 87 ? -23.875 12.812 1.616 1 27.78 87 LYS A C 1
ATOM 667 O O . LYS A 1 87 ? -23.812 13.68 2.498 1 27.78 87 LYS A O 1
ATOM 672 N N . ALA A 1 88 ? -22.812 12.164 1.457 1 31.25 88 ALA A N 1
ATOM 673 C CA . ALA A 1 88 ? -21.391 12.438 1.664 1 31.25 88 ALA A CA 1
ATOM 674 C C . ALA A 1 88 ? -21.031 13.852 1.21 1 31.25 88 ALA A C 1
ATOM 676 O O . ALA A 1 88 ? -21.438 14.289 0.131 1 31.25 88 ALA A O 1
ATOM 677 N N . GLY A 1 89 ? -20.766 14.742 2.131 1 28.75 89 GLY A N 1
ATOM 678 C CA . GLY A 1 89 ? -20.312 16.078 1.779 1 28.75 89 GLY A CA 1
ATOM 679 C C . GLY A 1 89 ? -19.141 16.094 0.814 1 28.75 89 GLY A C 1
ATOM 680 O O . GLY A 1 89 ? -18.328 15.164 0.811 1 28.75 89 GLY A O 1
ATOM 681 N N . ARG A 1 90 ? -19.266 16.844 -0.389 1 27.38 90 ARG A N 1
ATOM 682 C CA . ARG A 1 90 ? -18.344 16.922 -1.522 1 27.38 90 ARG A CA 1
ATOM 683 C C . ARG A 1 90 ? -17.047 17.594 -1.12 1 27.38 90 ARG A C 1
ATOM 685 O O . ARG A 1 90 ? -17.047 18.719 -0.6 1 27.38 90 ARG A O 1
ATOM 692 N N . VAL A 1 91 ? -16.094 16.906 -0.671 1 32.16 91 VAL A N 1
ATOM 693 C CA . VAL A 1 91 ? -14.75 17.469 -0.577 1 32.16 91 VAL A CA 1
ATOM 694 C C . VAL A 1 91 ? -14.453 18.297 -1.824 1 32.16 91 VAL A C 1
ATOM 696 O O . VAL A 1 91 ? -14.828 17.922 -2.936 1 32.16 91 VAL A O 1
ATOM 699 N N . SER A 1 92 ? -14.234 19.547 -1.638 1 27 92 SER A N 1
ATOM 700 C CA . SER A 1 92 ? -13.93 20.516 -2.682 1 27 92 SER A CA 1
ATOM 701 C C . SER A 1 92 ? -12.836 20 -3.615 1 27 92 SER A C 1
ATOM 703 O O . SER A 1 92 ? -11.836 19.453 -3.158 1 27 92 SER A O 1
ATOM 705 N N . LYS A 1 93 ? -13.227 19.828 -4.82 1 29.94 93 LYS A N 1
ATOM 706 C CA . LYS A 1 93 ? -12.359 19.531 -5.953 1 29.94 93 LYS A CA 1
ATOM 707 C C . LYS A 1 93 ? -11.227 20.547 -6.062 1 29.94 93 LYS A C 1
ATOM 709 O O . LYS A 1 93 ? -11.461 21.719 -6.387 1 29.94 93 LYS A O 1
ATOM 714 N N . LEU A 1 94 ? -10.172 20.438 -5.359 1 29.55 94 LEU A N 1
ATOM 715 C CA . LEU A 1 94 ? -9.039 21.297 -5.715 1 29.55 94 LEU A CA 1
ATOM 716 C C . LEU A 1 94 ? -8.672 21.125 -7.184 1 29.55 94 LEU A C 1
ATOM 718 O O . LEU A 1 94 ? -8.461 20 -7.648 1 29.55 94 LEU A O 1
ATOM 722 N N . THR A 1 95 ? -9.148 22.078 -7.977 1 25.72 95 THR A N 1
ATOM 723 C CA . THR A 1 95 ? -8.938 22.141 -9.414 1 25.72 95 THR A CA 1
ATOM 724 C C . THR A 1 95 ? -7.449 22.062 -9.742 1 25.72 95 THR A C 1
ATOM 726 O O . THR A 1 95 ? -6.648 22.828 -9.203 1 25.72 95 THR A O 1
ATOM 729 N N . ALA A 1 96 ? -7.012 20.922 -10.281 1 29.75 96 ALA A N 1
ATOM 730 C CA . ALA A 1 96 ? -5.676 20.703 -10.836 1 29.75 96 ALA A CA 1
ATOM 731 C C . ALA A 1 96 ? -5.402 21.672 -11.992 1 29.75 96 ALA A C 1
ATOM 733 O O . ALA A 1 96 ? -6.184 21.75 -12.938 1 29.75 96 ALA A O 1
ATOM 734 N N . THR A 1 97 ? -4.695 22.656 -11.836 1 28.38 97 THR A N 1
ATOM 735 C CA . THR A 1 97 ? -4.242 23.484 -12.953 1 28.38 97 THR A CA 1
ATOM 736 C C . THR A 1 97 ? -3.463 22.641 -13.961 1 28.38 97 THR A C 1
ATOM 738 O O . THR A 1 97 ? -2.928 21.578 -13.617 1 28.38 97 THR A O 1
ATOM 741 N N . GLY A 1 98 ? -3.4 22.969 -15.172 1 29.8 98 GLY A N 1
ATOM 742 C CA . GLY A 1 98 ? -2.881 22.438 -16.422 1 29.8 98 GLY A CA 1
ATOM 743 C C . GLY A 1 98 ? -1.465 21.906 -16.297 1 29.8 98 GLY A C 1
ATOM 744 O O . GLY A 1 98 ? -0.635 22.484 -15.602 1 29.8 98 GLY A O 1
ATOM 745 N N . GLU A 1 99 ? -1.278 20.594 -16.688 1 36.12 99 GLU A N 1
ATOM 746 C CA . GLU A 1 99 ? -0.195 19.625 -16.625 1 36.12 99 GLU A CA 1
ATOM 747 C C . GLU A 1 99 ? 0.975 20.031 -17.516 1 36.12 99 GLU A C 1
ATOM 749 O O . GLU A 1 99 ? 0.891 19.953 -18.734 1 36.12 99 GLU A O 1
ATOM 754 N N . ALA A 1 100 ? 1.699 21.047 -17.328 1 31.08 100 ALA A N 1
ATOM 755 C CA . ALA A 1 100 ? 2.912 21.141 -18.141 1 31.08 100 ALA A CA 1
ATOM 756 C C . ALA A 1 100 ? 3.891 20.031 -17.797 1 31.08 100 ALA A C 1
ATOM 758 O O . ALA A 1 100 ? 3.93 19.547 -16.656 1 31.08 100 ALA A O 1
ATOM 759 N N . SER A 1 101 ? 4.332 19.234 -18.703 1 40.72 101 SER A N 1
ATOM 760 C CA . SER A 1 101 ? 5.309 18.156 -18.719 1 40.72 101 SER A CA 1
ATOM 761 C C . SER A 1 101 ? 6.527 18.5 -17.875 1 40.72 101 SER A C 1
ATOM 763 O O . SER A 1 101 ? 7.402 19.25 -18.297 1 40.72 101 SER A O 1
ATOM 765 N N . TYR A 1 102 ? 6.414 19.078 -16.75 1 39.69 102 TYR A N 1
ATOM 766 C CA . TYR A 1 102 ? 7.59 19.594 -16.047 1 39.69 102 TYR A CA 1
ATOM 767 C C . TYR A 1 102 ? 8.305 18.484 -15.289 1 39.69 102 TYR A C 1
ATOM 769 O O . TYR A 1 102 ? 7.664 17.703 -14.57 1 39.69 102 TYR A O 1
ATOM 777 N N . LYS A 1 103 ? 9.516 18.078 -15.711 1 50.16 103 LYS A N 1
ATOM 778 C CA . LYS A 1 103 ? 10.492 17.297 -14.961 1 50.16 103 LYS A CA 1
ATOM 779 C C . LYS A 1 103 ? 10.922 18.016 -13.688 1 50.16 103 LYS A C 1
ATOM 781 O O . LYS A 1 103 ? 11.477 19.125 -13.75 1 50.16 103 LYS A O 1
ATOM 786 N N . PRO A 1 104 ? 10.469 17.5 -12.617 1 56.84 104 PRO A N 1
ATOM 787 C CA . PRO A 1 104 ? 10.852 18.203 -11.391 1 56.84 104 PRO A CA 1
ATOM 788 C C . PRO A 1 104 ? 12.359 18.375 -11.258 1 56.84 104 PRO A C 1
ATOM 790 O O . PRO A 1 104 ? 13.109 17.422 -11.461 1 56.84 104 PRO A O 1
ATOM 793 N N . LYS A 1 105 ? 12.906 19.484 -11.242 1 63.88 105 LYS A N 1
ATOM 794 C CA . LYS A 1 105 ? 14.32 19.828 -11.117 1 63.88 105 LYS A CA 1
ATOM 795 C C . LYS A 1 105 ? 14.812 19.625 -9.688 1 63.88 105 LYS A C 1
ATOM 797 O O . LYS A 1 105 ? 16 19.406 -9.461 1 63.88 105 LYS A O 1
ATOM 802 N N . THR A 1 106 ? 13.922 19.531 -8.711 1 78.19 106 THR A N 1
ATOM 803 C CA . THR A 1 106 ? 14.367 19.516 -7.32 1 78.19 106 THR A CA 1
ATOM 804 C C . THR A 1 106 ? 14.031 18.188 -6.664 1 78.19 106 THR A C 1
ATOM 806 O O . THR A 1 106 ? 12.945 17.641 -6.867 1 78.19 106 THR A O 1
ATOM 809 N N . THR A 1 107 ? 15.016 17.672 -5.934 1 79.38 107 THR A N 1
ATOM 810 C CA . THR A 1 107 ? 14.82 16.406 -5.23 1 79.38 107 THR A CA 1
ATOM 811 C C . THR A 1 107 ? 14.359 16.656 -3.797 1 79.38 107 THR A C 1
ATOM 813 O O . THR A 1 107 ? 14.805 17.609 -3.146 1 79.38 107 THR A O 1
ATOM 816 N N . ILE A 1 108 ? 13.391 15.805 -3.398 1 82.56 108 ILE A N 1
ATOM 817 C CA . ILE A 1 108 ? 12.953 15.812 -2.008 1 82.56 108 ILE A CA 1
ATOM 818 C C . ILE A 1 108 ? 13.875 14.93 -1.171 1 82.56 108 ILE A C 1
ATOM 820 O O . ILE A 1 108 ? 14.18 13.797 -1.559 1 82.56 108 ILE A O 1
ATOM 824 N N . PRO A 1 109 ? 14.422 15.5 -0.138 1 77.94 109 PRO A N 1
ATOM 825 C CA . PRO A 1 109 ? 15.227 14.641 0.738 1 77.94 109 PRO A CA 1
ATOM 826 C C . PRO A 1 109 ? 14.422 13.492 1.333 1 77.94 109 PRO A C 1
ATOM 828 O O . PRO A 1 109 ? 13.195 13.594 1.474 1 77.94 109 PRO A O 1
ATOM 831 N N . VAL A 1 110 ? 15.117 12.406 1.502 1 76.56 110 VAL A N 1
ATOM 832 C CA . VAL A 1 110 ? 14.492 11.266 2.164 1 76.56 110 VAL A CA 1
ATOM 833 C C . VAL A 1 110 ? 15.109 11.062 3.545 1 76.56 110 VAL A C 1
ATOM 835 O O . VAL A 1 110 ? 16.328 10.992 3.676 1 76.56 110 VAL A O 1
ATOM 838 N N . ASP A 1 111 ? 14.203 11.07 4.449 1 70.06 111 ASP A N 1
ATOM 839 C CA . ASP A 1 111 ? 14.562 10.906 5.855 1 70.06 111 ASP A CA 1
ATOM 840 C C . ASP A 1 111 ? 15.18 9.539 6.113 1 70.06 111 ASP A C 1
ATOM 842 O O . ASP A 1 111 ? 14.703 8.531 5.586 1 70.06 111 ASP A O 1
ATOM 846 N N . ALA A 1 112 ? 16.328 9.523 6.84 1 71.94 112 ALA A N 1
ATOM 847 C CA . ALA A 1 112 ? 16.953 8.266 7.254 1 71.94 112 ALA A CA 1
ATOM 848 C C . ALA A 1 112 ? 15.945 7.355 7.953 1 71.94 112 ALA A C 1
ATOM 850 O O . ALA A 1 112 ? 16.062 6.133 7.898 1 71.94 112 ALA A O 1
ATOM 851 N N . THR A 1 113 ? 14.984 7.957 8.492 1 74.44 113 THR A N 1
ATOM 852 C CA . THR A 1 113 ? 13.961 7.203 9.211 1 74.44 113 THR A CA 1
ATOM 853 C C . THR A 1 113 ? 13.195 6.293 8.258 1 74.44 113 THR A C 1
ATOM 855 O O . THR A 1 113 ? 12.75 5.211 8.648 1 74.44 113 THR A O 1
ATOM 858 N N . CYS A 1 114 ? 13.172 6.734 7.059 1 84.81 114 CYS A N 1
ATOM 859 C CA . CYS A 1 114 ? 12.492 5.906 6.066 1 84.81 114 CYS A CA 1
ATOM 860 C C . CYS A 1 114 ? 13.219 4.582 5.871 1 84.81 114 CYS A C 1
ATOM 862 O O . CYS A 1 114 ? 12.602 3.52 5.867 1 84.81 114 CYS A O 1
ATOM 864 N N . TYR A 1 115 ? 14.531 4.645 5.805 1 84.62 115 TYR A N 1
ATOM 865 C CA . TYR A 1 115 ? 15.336 3.438 5.629 1 84.62 115 TYR A CA 1
ATOM 866 C C . TYR A 1 115 ? 15.234 2.533 6.848 1 84.62 115 TYR A C 1
ATOM 868 O O . TYR A 1 115 ? 14.969 1.335 6.723 1 84.62 115 TYR A O 1
ATOM 876 N N . ASP A 1 116 ? 15.398 3.146 7.938 1 86.5 116 ASP A N 1
ATOM 877 C CA . ASP A 1 116 ? 15.375 2.395 9.188 1 86.5 116 ASP A CA 1
ATOM 878 C C . ASP A 1 116 ? 14.031 1.685 9.375 1 86.5 116 ASP A C 1
ATOM 880 O O . ASP A 1 116 ? 13.992 0.52 9.781 1 86.5 116 ASP A O 1
ATOM 884 N N . ARG A 1 117 ? 13.062 2.402 9.055 1 89.69 117 ARG A N 1
ATOM 885 C CA . ARG A 1 117 ? 11.734 1.837 9.219 1 89.69 117 ARG A CA 1
ATOM 886 C C . ARG A 1 117 ? 11.492 0.692 8.234 1 89.69 117 ARG A C 1
ATOM 888 O O . ARG A 1 117 ? 10.953 -0.351 8.609 1 89.69 117 ARG A O 1
ATOM 895 N N . PHE A 1 118 ? 11.844 0.864 7.043 1 92.5 118 PHE A N 1
ATOM 896 C CA . PHE A 1 118 ? 11.68 -0.203 6.062 1 92.5 118 PHE A CA 1
ATOM 897 C C . PHE A 1 118 ? 12.477 -1.439 6.469 1 92.5 118 PHE A C 1
ATOM 899 O O . PHE A 1 118 ? 11.953 -2.557 6.43 1 92.5 118 PHE A O 1
ATOM 906 N N . GLU A 1 119 ? 13.703 -1.188 6.883 1 88.62 119 GLU A N 1
ATOM 907 C CA . GLU A 1 119 ? 14.562 -2.299 7.285 1 88.62 119 GLU A CA 1
ATOM 908 C C . GLU A 1 119 ? 13.977 -3.039 8.484 1 88.62 119 GLU A C 1
ATOM 910 O O . GLU A 1 119 ? 13.992 -4.27 8.531 1 88.62 119 GLU A O 1
ATOM 915 N N . ALA A 1 120 ? 13.492 -2.273 9.375 1 89.94 120 ALA A N 1
ATOM 916 C CA . ALA A 1 120 ? 12.891 -2.877 10.562 1 89.94 120 ALA A CA 1
ATOM 917 C C . ALA A 1 120 ? 11.703 -3.76 10.18 1 89.94 120 ALA A C 1
ATOM 919 O O . ALA A 1 120 ? 11.523 -4.84 10.75 1 89.94 120 ALA A O 1
ATOM 920 N N . ILE A 1 121 ? 10.961 -3.34 9.258 1 91.75 121 ILE A N 1
ATOM 921 C CA . ILE A 1 121 ? 9.781 -4.078 8.82 1 91.75 121 ILE A CA 1
ATOM 922 C C . ILE A 1 121 ? 10.219 -5.297 8 1 91.75 121 ILE A C 1
ATOM 924 O O . ILE A 1 121 ? 9.688 -6.395 8.188 1 91.75 121 ILE A O 1
ATOM 928 N N . ALA A 1 122 ? 11.156 -5.113 7.164 1 90.31 122 ALA A N 1
ATOM 929 C CA . ALA A 1 122 ? 11.633 -6.172 6.281 1 90.31 122 ALA A CA 1
ATOM 930 C C . ALA A 1 122 ? 12.281 -7.301 7.082 1 90.31 122 ALA A C 1
ATOM 932 O O . ALA A 1 122 ? 12.219 -8.461 6.684 1 90.31 122 ALA A O 1
ATOM 933 N N . ASN A 1 123 ? 12.852 -6.98 8.156 1 86.19 123 ASN A N 1
ATOM 934 C CA . ASN A 1 123 ? 13.648 -7.949 8.906 1 86.19 123 ASN A CA 1
ATOM 935 C C . ASN A 1 123 ? 12.875 -8.508 10.094 1 86.19 123 ASN A C 1
ATOM 937 O O . ASN A 1 123 ? 13.43 -9.234 10.922 1 86.19 123 ASN A O 1
ATOM 941 N N . LYS A 1 124 ? 11.688 -8.203 10.125 1 86.12 124 LYS A N 1
ATOM 942 C CA . LYS A 1 124 ? 10.883 -8.711 11.234 1 86.12 124 LYS A CA 1
ATOM 943 C C . LYS A 1 124 ? 10.734 -10.227 11.156 1 86.12 124 LYS A C 1
ATOM 945 O O . LYS A 1 124 ? 10.414 -10.773 10.102 1 86.12 124 LYS A O 1
ATOM 950 N N . THR A 1 125 ? 10.945 -10.867 12.219 1 79.44 125 THR A N 1
ATOM 951 C CA . THR A 1 125 ? 10.836 -12.32 12.281 1 79.44 125 THR A CA 1
ATOM 952 C C . THR A 1 125 ? 9.367 -12.75 12.32 1 79.44 125 THR A C 1
ATOM 954 O O . THR A 1 125 ? 8.969 -13.664 11.594 1 79.44 125 THR A O 1
ATOM 957 N N . LYS A 1 126 ? 8.648 -12.07 13.227 1 82.44 126 LYS A N 1
ATOM 958 C CA . LYS A 1 126 ? 7.207 -12.289 13.273 1 82.44 126 LYS A CA 1
ATOM 959 C C . LYS A 1 126 ? 6.465 -11.203 12.492 1 82.44 126 LYS A C 1
ATOM 961 O O . LYS A 1 126 ? 6.375 -10.062 12.945 1 82.44 126 LYS A O 1
ATOM 966 N N . TRP A 1 127 ? 5.988 -11.656 11.445 1 84.31 127 TRP A N 1
ATOM 967 C CA . TRP A 1 127 ? 5.398 -10.672 10.547 1 84.31 127 TRP A CA 1
ATOM 968 C C . TRP A 1 127 ? 3.891 -10.578 10.758 1 84.31 127 TRP A C 1
ATOM 970 O O . TRP A 1 127 ? 3.225 -11.586 10.992 1 84.31 127 TRP A O 1
ATOM 980 N N . THR A 1 128 ? 3.391 -9.25 10.828 1 90.38 128 THR A N 1
ATOM 981 C CA . THR A 1 128 ? 1.959 -8.969 10.836 1 90.38 128 THR A CA 1
ATOM 982 C C . THR A 1 128 ? 1.593 -8.008 9.711 1 90.38 128 THR A C 1
ATOM 984 O O . THR A 1 128 ? 2.371 -7.113 9.367 1 90.38 128 THR A O 1
ATOM 987 N N . ALA A 1 129 ? 0.434 -8.203 9.188 1 91.62 129 ALA A N 1
ATOM 988 C CA . ALA A 1 129 ? -0.021 -7.375 8.078 1 91.62 129 ALA A CA 1
ATOM 989 C C . ALA A 1 129 ? -0.187 -5.922 8.508 1 91.62 129 ALA A C 1
ATOM 991 O O . ALA A 1 129 ? -0.071 -5.008 7.691 1 91.62 129 ALA A O 1
ATOM 992 N N . PHE A 1 130 ? -0.513 -5.664 9.719 1 91.31 130 PHE A N 1
ATOM 993 C CA . PHE A 1 130 ? -0.669 -4.328 10.273 1 91.31 130 PHE A CA 1
ATOM 994 C C . PHE A 1 130 ? -0.497 -4.344 11.789 1 91.31 130 PHE A C 1
ATOM 996 O O . PHE A 1 130 ? -0.636 -5.391 12.422 1 91.31 130 PHE A O 1
ATOM 1003 N N . PRO A 1 131 ? -0.118 -3.211 12.328 1 87.62 131 PRO A N 1
ATOM 1004 C CA . PRO A 1 131 ? -0.099 -3.148 13.789 1 87.62 131 PRO A CA 1
ATOM 1005 C C . PRO A 1 131 ? -1.496 -3.211 14.398 1 87.62 131 PRO A C 1
ATOM 1007 O O . PRO A 1 131 ? -2.275 -2.264 14.266 1 87.62 131 PRO A O 1
ATOM 1010 N N . ALA A 1 132 ? -1.77 -4.215 15.094 1 84.12 132 ALA A N 1
ATOM 1011 C CA . ALA A 1 132 ? -3.123 -4.527 15.547 1 84.12 132 ALA A CA 1
ATOM 1012 C C . ALA A 1 132 ? -3.68 -3.416 16.438 1 84.12 132 ALA A C 1
ATOM 1014 O O . ALA A 1 132 ? -4.852 -3.049 16.312 1 84.12 132 ALA A O 1
ATOM 1015 N N . ARG A 1 133 ? -2.92 -2.848 17.297 1 82.81 133 ARG A N 1
ATOM 1016 C CA . ARG A 1 133 ? -3.387 -1.819 18.219 1 82.81 133 ARG A CA 1
ATOM 1017 C C . ARG A 1 133 ? -3.783 -0.55 17.469 1 82.81 133 ARG A C 1
ATOM 1019 O O . ARG A 1 133 ? -4.836 0.03 17.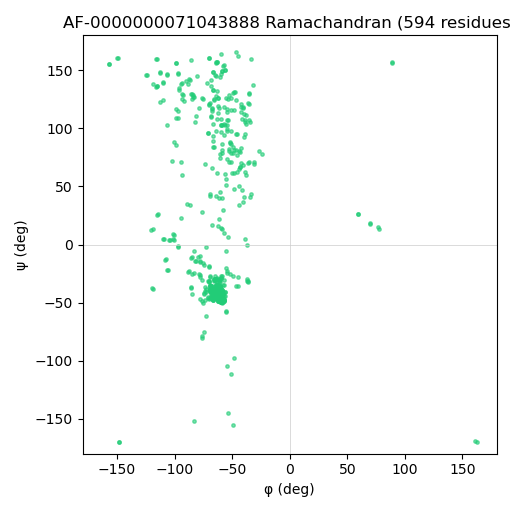734 1 82.81 133 ARG A O 1
ATOM 1026 N N . ALA A 1 134 ? -2.938 -0.158 16.609 1 84.94 134 ALA A N 1
ATOM 1027 C CA . ALA A 1 134 ? -3.232 1.038 15.828 1 84.94 134 ALA A CA 1
ATOM 1028 C C . ALA A 1 134 ? -4.445 0.817 14.922 1 84.94 134 ALA A C 1
ATOM 1030 O O . ALA A 1 134 ? -5.297 1.699 14.789 1 84.94 134 ALA A O 1
ATOM 1031 N N . ASP A 1 135 ? -4.488 -0.284 14.375 1 86.12 135 ASP A N 1
ATOM 1032 C CA . ASP A 1 135 ? -5.59 -0.6 13.469 1 86.12 135 ASP A CA 1
ATOM 1033 C C . ASP A 1 135 ? -6.922 -0.604 14.211 1 86.12 135 ASP A C 1
ATOM 1035 O O . ASP A 1 135 ? -7.926 -0.1 13.703 1 86.12 135 ASP A O 1
ATOM 1039 N N . ARG A 1 136 ? -6.887 -1.118 15.359 1 82.56 136 ARG A N 1
ATOM 1040 C CA . ARG A 1 136 ? -8.094 -1.184 16.172 1 82.56 136 ARG A CA 1
ATOM 1041 C C . ARG A 1 136 ? -8.508 0.203 16.656 1 82.56 136 ARG A C 1
ATOM 1043 O O . ARG A 1 136 ? -9.688 0.46 16.891 1 82.56 136 ARG A O 1
ATOM 1050 N N . ALA A 1 137 ? -7.512 1.04 16.859 1 83.56 137 ALA A N 1
ATOM 1051 C CA . ALA A 1 137 ? -7.781 2.391 17.344 1 83.56 137 ALA A CA 1
ATOM 1052 C C . ALA A 1 137 ? -8.562 3.201 16.312 1 83.56 137 ALA A C 1
ATOM 1054 O O . ALA A 1 137 ? -9.305 4.125 16.672 1 83.56 137 ALA A O 1
ATOM 1055 N N . VAL A 1 138 ? -8.32 2.846 15.086 1 87.19 138 VAL A N 1
ATOM 1056 C CA . VAL A 1 138 ? -9.031 3.535 14.016 1 87.19 138 VAL A CA 1
ATOM 1057 C C . VAL A 1 138 ? -10.195 2.674 13.531 1 87.19 138 VAL A C 1
ATOM 1059 O O . VAL A 1 138 ? -10.062 1.929 12.555 1 87.19 138 VAL A O 1
ATOM 1062 N N . ARG A 1 139 ? -11.281 2.865 14.18 1 85.12 139 ARG A N 1
ATOM 1063 C CA . ARG A 1 139 ? -12.469 2.119 13.789 1 85.12 139 ARG A CA 1
ATOM 1064 C C . ARG A 1 139 ? -13.273 2.879 12.734 1 85.12 139 ARG A C 1
ATOM 1066 O O . ARG A 1 139 ? -13.406 4.102 12.812 1 85.12 139 ARG A O 1
ATOM 1073 N N . VAL A 1 140 ? -13.758 2.125 11.828 1 86.56 140 VAL A N 1
ATOM 1074 C CA . VAL A 1 140 ? -14.625 2.682 10.789 1 86.56 140 VAL A CA 1
ATOM 1075 C C . VAL A 1 140 ? -16.016 2.076 10.906 1 86.56 140 VAL A C 1
ATOM 1077 O O . VAL A 1 140 ? -16.219 1.072 11.594 1 86.56 140 VAL A O 1
ATOM 1080 N N . PRO A 1 141 ? -17.047 2.777 10.312 1 83 141 PRO A N 1
ATOM 1081 C CA . PRO A 1 141 ? -18.391 2.182 10.32 1 83 141 PRO A CA 1
ATOM 1082 C C . PRO A 1 141 ? -18.422 0.788 9.695 1 83 141 PRO A C 1
ATOM 1084 O O . PRO A 1 141 ? -17.656 0.507 8.766 1 83 141 PRO A O 1
ATOM 1087 N N . ASP A 1 142 ? -19.328 -0.059 10.148 1 83.62 142 ASP A N 1
ATOM 1088 C CA . ASP A 1 142 ? -19.406 -1.457 9.742 1 83.62 142 ASP A CA 1
ATOM 1089 C C . ASP A 1 142 ? -19.594 -1.575 8.227 1 83.62 142 ASP A C 1
ATOM 1091 O O . ASP A 1 142 ? -19 -2.445 7.59 1 83.62 142 ASP A O 1
ATOM 1095 N N . GLU A 1 143 ? -20.406 -0.76 7.676 1 83.06 143 GLU A N 1
ATOM 1096 C CA . GLU A 1 143 ? -20.641 -0.798 6.238 1 83.06 143 GLU A CA 1
ATOM 1097 C C . GLU A 1 143 ? -19.359 -0.484 5.461 1 83.06 143 GLU A C 1
ATOM 1099 O O . GLU A 1 143 ? -19.047 -1.166 4.484 1 83.06 143 GLU A O 1
ATOM 1104 N N . ALA A 1 144 ? -18.672 0.533 5.973 1 86.94 144 ALA A N 1
ATO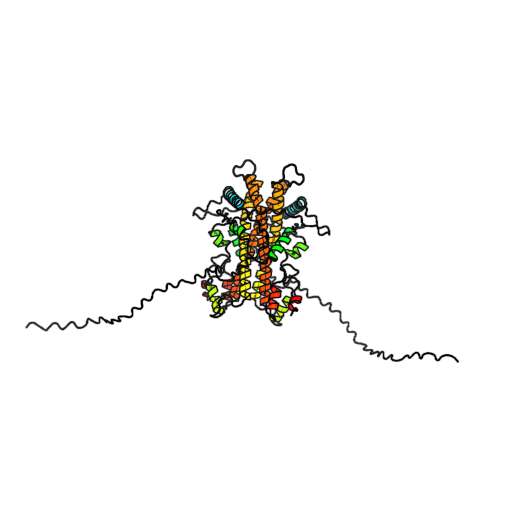M 1105 C CA . ALA A 1 144 ? -17.406 0.88 5.336 1 86.94 144 ALA A CA 1
ATOM 1106 C C . ALA A 1 144 ? -16.391 -0.248 5.488 1 86.94 144 ALA A C 1
ATOM 1108 O O . ALA A 1 144 ? -15.602 -0.517 4.57 1 86.94 144 ALA A O 1
ATOM 1109 N N . TRP A 1 145 ? -16.375 -0.865 6.648 1 90.38 145 TRP A N 1
ATOM 1110 C CA . TRP A 1 145 ? -15.484 -1.999 6.871 1 90.38 145 TRP A CA 1
ATOM 1111 C C . TRP A 1 145 ? -15.766 -3.117 5.875 1 90.38 145 TRP A C 1
ATOM 1113 O O . TRP A 1 145 ? -14.859 -3.6 5.199 1 90.38 145 TRP A O 1
ATOM 1123 N N . LYS A 1 146 ? -16.922 -3.48 5.723 1 87.69 146 LYS A N 1
ATOM 1124 C CA . LYS A 1 146 ? -17.344 -4.594 4.875 1 87.69 146 LYS A CA 1
ATOM 1125 C C . LYS A 1 146 ? -17.047 -4.305 3.406 1 87.69 146 LYS A C 1
ATOM 1127 O O . LYS A 1 146 ? -16.547 -5.18 2.686 1 87.69 146 LYS A O 1
ATOM 1132 N N . ASP A 1 147 ? -17.25 -3.154 3.027 1 86.12 147 ASP A N 1
ATOM 1133 C CA . ASP A 1 147 ? -17.203 -2.82 1.606 1 86.12 147 ASP A CA 1
ATOM 1134 C C . ASP A 1 147 ? -15.773 -2.506 1.159 1 86.12 147 ASP A C 1
ATOM 1136 O O . ASP A 1 147 ? -15.391 -2.814 0.029 1 86.12 147 ASP A O 1
ATOM 1140 N N . LEU A 1 148 ? -15.023 -1.823 2.07 1 91.38 148 LEU A N 1
ATOM 1141 C CA . LEU A 1 148 ? -13.797 -1.207 1.582 1 91.38 148 LEU A CA 1
ATOM 1142 C C . LEU A 1 148 ? -12.578 -1.778 2.303 1 91.38 148 LEU A C 1
ATOM 1144 O O . LEU A 1 148 ? -11.531 -1.996 1.688 1 91.38 148 LEU A O 1
ATOM 1148 N N . PHE A 1 149 ? -12.703 -2.035 3.561 1 93.12 149 PHE A N 1
ATOM 1149 C CA . PHE A 1 149 ? -11.492 -2.168 4.352 1 93.12 149 PHE A CA 1
ATOM 1150 C C . PHE A 1 149 ? -11.242 -3.625 4.723 1 93.12 149 PHE A C 1
ATOM 1152 O O . PHE A 1 149 ? -10.148 -3.98 5.164 1 93.12 149 PHE A O 1
ATOM 1159 N N . ARG A 1 150 ? -12.188 -4.445 4.531 1 93.06 150 ARG A N 1
ATOM 1160 C CA . ARG A 1 150 ? -12.031 -5.871 4.801 1 93.06 150 ARG A CA 1
ATOM 1161 C C . ARG A 1 150 ? -11.398 -6.586 3.611 1 93.06 150 ARG A C 1
ATOM 1163 O O . ARG A 1 150 ? -11.836 -6.41 2.473 1 93.06 150 ARG A O 1
ATOM 1170 N N . CYS A 1 151 ? -10.375 -7.332 3.875 1 95.81 151 CYS A N 1
ATOM 1171 C CA . CYS A 1 151 ? -9.812 -8.203 2.85 1 95.81 151 CYS A CA 1
ATOM 117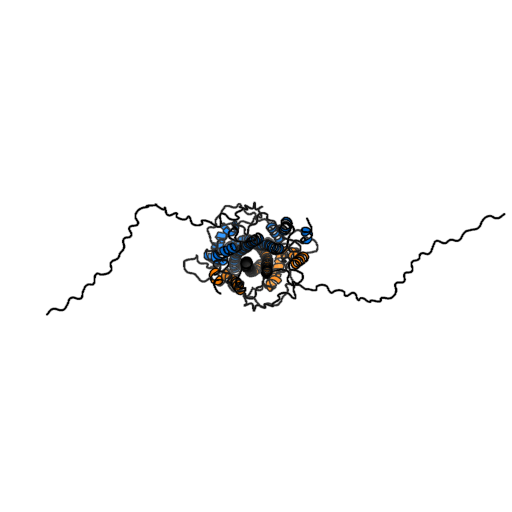2 C C . CYS A 1 151 ? -10.828 -9.25 2.404 1 95.81 151 CYS A C 1
ATOM 1174 O O . CYS A 1 151 ? -11.359 -9.992 3.23 1 95.81 151 CYS A O 1
ATOM 1176 N N . PRO A 1 152 ? -11.07 -9.312 1.112 1 96.19 152 PRO A N 1
ATOM 1177 C CA . PRO A 1 152 ? -12.086 -10.273 0.669 1 96.19 152 PRO A CA 1
ATOM 1178 C C . PRO A 1 152 ? -11.656 -11.719 0.895 1 96.19 152 PRO A C 1
ATOM 1180 O O . PRO A 1 152 ? -10.477 -12.055 0.74 1 96.19 152 PRO A O 1
ATOM 1183 N N . THR A 1 153 ? -12.617 -12.57 1.144 1 95.69 153 THR A N 1
ATOM 1184 C CA . THR A 1 153 ? -12.359 -13.984 1.417 1 95.69 153 THR A CA 1
ATOM 1185 C C . THR A 1 153 ? -12.578 -14.828 0.163 1 95.69 153 THR A C 1
ATOM 1187 O O . THR A 1 153 ? -13.273 -14.398 -0.765 1 95.69 153 THR A O 1
ATOM 1190 N N . ILE A 1 154 ? -11.914 -15.984 0.147 1 95.94 154 ILE A N 1
ATOM 1191 C CA . ILE A 1 154 ? -12.234 -16.969 -0.876 1 95.94 154 ILE A CA 1
ATOM 1192 C C . ILE A 1 154 ? -13.617 -17.578 -0.608 1 95.94 154 ILE A C 1
ATOM 1194 O O . ILE A 1 154 ? -13.867 -18.109 0.472 1 95.94 154 ILE A O 1
ATOM 1198 N N . PRO A 1 155 ? -14.531 -17.453 -1.534 1 94.94 155 PRO A N 1
ATOM 1199 C CA . PRO A 1 155 ? -15.852 -18.016 -1.28 1 94.94 155 PRO A CA 1
ATOM 1200 C C . PRO A 1 155 ? -15.828 -19.531 -1.12 1 94.94 155 PRO A C 1
ATOM 1202 O O . PRO A 1 155 ? -14.938 -20.203 -1.664 1 94.94 155 PRO A O 1
ATOM 1205 N N . GLN A 1 156 ? -16.828 -20.047 -0.442 1 92.81 156 GLN A N 1
ATOM 1206 C CA . GLN A 1 156 ? -16.922 -21.469 -0.123 1 92.81 156 GLN A CA 1
ATOM 1207 C C . GLN A 1 156 ? -16.953 -22.312 -1.392 1 92.81 156 GLN A C 1
ATOM 1209 O O . GLN A 1 156 ? -16.312 -23.375 -1.457 1 92.81 156 GLN A O 1
ATOM 1214 N N . GLU A 1 157 ? -17.609 -21.859 -2.365 1 91.38 157 GLU A N 1
ATOM 1215 C CA . GLU A 1 157 ? -17.734 -22.594 -3.625 1 91.38 157 GLU A CA 1
ATOM 1216 C C . GLU A 1 157 ? -16.375 -22.75 -4.297 1 91.38 157 GLU A C 1
ATOM 1218 O O . GLU A 1 157 ? -16.078 -23.797 -4.871 1 91.38 157 GLU A O 1
ATOM 1223 N N . ALA A 1 158 ? -15.57 -21.781 -4.277 1 92.56 158 ALA A N 1
ATOM 1224 C CA . ALA A 1 158 ? -14.227 -21.859 -4.852 1 92.56 158 ALA A CA 1
ATOM 1225 C C . ALA A 1 158 ? -13.344 -22.812 -4.055 1 92.56 158 ALA A C 1
ATOM 1227 O O . ALA A 1 158 ? -12.57 -23.578 -4.633 1 92.56 158 ALA A O 1
ATOM 1228 N N . LYS A 1 159 ? -13.461 -22.766 -2.742 1 92.19 159 LYS A N 1
ATOM 1229 C CA . LYS A 1 159 ? -12.695 -23.672 -1.891 1 92.19 159 LYS A CA 1
ATOM 1230 C C . LYS A 1 159 ? -13.016 -25.125 -2.213 1 92.19 159 LYS A C 1
ATOM 1232 O O . LYS A 1 159 ? -12.117 -25.953 -2.287 1 92.19 159 LYS A O 1
ATOM 1237 N N . GLU A 1 160 ? -14.242 -25.375 -2.381 1 89.25 160 GLU A N 1
ATOM 1238 C CA . GLU A 1 160 ? -14.672 -26.719 -2.705 1 89.25 160 GLU A CA 1
ATOM 1239 C C . GLU A 1 160 ? -14.125 -27.172 -4.055 1 89.25 160 GLU A C 1
ATOM 1241 O O . GLU A 1 160 ? -13.695 -28.328 -4.207 1 89.25 160 GLU A O 1
ATOM 1246 N N . ARG A 1 161 ? -14.133 -26.297 -4.957 1 89.12 161 ARG A N 1
ATOM 1247 C CA . ARG A 1 161 ? -13.578 -26.609 -6.27 1 89.12 161 ARG A CA 1
ATOM 1248 C C . ARG A 1 161 ? -12.078 -26.875 -6.184 1 89.12 161 ARG A C 1
ATOM 1250 O O . ARG A 1 161 ? -11.562 -27.797 -6.82 1 89.12 161 ARG A O 1
ATOM 1257 N N . LEU A 1 162 ? -11.391 -26.094 -5.473 1 91 162 LEU A N 1
ATOM 1258 C CA . LEU A 1 162 ? -9.953 -26.25 -5.273 1 91 162 LEU A CA 1
ATOM 1259 C C . LEU A 1 162 ? -9.648 -27.594 -4.613 1 91 162 LEU A C 1
ATOM 1261 O O . LEU A 1 162 ? -8.711 -28.297 -5.02 1 91 162 LEU A O 1
ATOM 1265 N N . LYS A 1 163 ? -10.438 -28.016 -3.699 1 87.5 163 LYS A N 1
ATOM 1266 C CA . LYS A 1 163 ? -10.258 -29.281 -3.018 1 87.5 163 LYS A CA 1
ATOM 1267 C C . LYS A 1 163 ? -10.516 -30.453 -3.965 1 87.5 163 LYS A C 1
ATOM 1269 O O . LYS A 1 163 ? -9.828 -31.469 -3.906 1 87.5 163 LYS A O 1
ATOM 1274 N N . ALA A 1 164 ? -11.492 -30.25 -4.758 1 83.88 164 ALA A N 1
ATOM 1275 C CA . ALA A 1 164 ? -11.828 -31.297 -5.719 1 83.88 164 ALA A CA 1
ATOM 1276 C C . ALA A 1 164 ? -10.68 -31.547 -6.695 1 83.88 164 ALA A C 1
ATOM 1278 O O . ALA A 1 164 ? -10.453 -32.688 -7.133 1 83.88 164 ALA A O 1
ATOM 1279 N N . GLU A 1 165 ? -10.047 -30.438 -7.082 1 82.56 165 GLU A N 1
ATOM 1280 C CA . GLU A 1 165 ? -8.906 -30.562 -7.98 1 82.56 165 GLU A CA 1
ATOM 1281 C C . GLU A 1 165 ? -7.789 -31.391 -7.348 1 82.56 165 GLU A C 1
ATOM 1283 O O . GLU A 1 165 ? -6.98 -32 -8.055 1 82.56 165 GLU A O 1
ATOM 1288 N N . GLN A 1 166 ? -7.609 -31.359 -6.051 1 77.5 166 GLN A N 1
ATOM 1289 C CA . GLN A 1 166 ? -6.539 -32.031 -5.336 1 77.5 166 GLN A CA 1
ATOM 1290 C C . GLN A 1 166 ? -6.883 -33.5 -5.094 1 77.5 166 GLN A C 1
ATOM 1292 O O . GLN A 1 166 ? -5.996 -34.312 -4.848 1 77.5 166 GLN A O 1
ATOM 1297 N N . GLY A 1 167 ? -7.988 -33.812 -5.266 1 70.25 167 GLY A N 1
ATOM 1298 C CA . GLY A 1 167 ? -8.445 -35.125 -4.887 1 70.25 167 GLY A CA 1
ATOM 1299 C C . GLY A 1 167 ? -8.938 -35.219 -3.455 1 70.25 167 GLY A C 1
ATOM 1300 O O . GLY A 1 167 ? -8.719 -34.281 -2.668 1 70.25 167 GLY A O 1
ATOM 1301 N N . ALA A 1 168 ? -9.695 -36.062 -3.113 1 61.78 168 ALA A N 1
ATOM 1302 C CA . ALA A 1 168 ? -10.531 -36.25 -1.931 1 61.78 168 ALA A CA 1
ATOM 1303 C C . ALA A 1 168 ? -9.695 -36.188 -0.653 1 61.78 168 ALA A C 1
ATOM 1305 O O . ALA A 1 168 ? -10.203 -35.781 0.403 1 61.78 168 ALA A O 1
ATOM 1306 N N . SER A 1 169 ? -8.461 -36.375 -0.653 1 65.5 169 SER A N 1
ATOM 1307 C CA . SER A 1 169 ? -7.75 -36.594 0.599 1 65.5 169 SER A CA 1
ATOM 1308 C C . SER A 1 169 ? -7.02 -35.344 1.063 1 65.5 169 SER A C 1
ATOM 1310 O O . SER A 1 169 ? -6.438 -35.344 2.15 1 65.5 169 SER A O 1
ATOM 1312 N N . SER A 1 170 ? -7.195 -34.281 0.377 1 66.94 170 SER A N 1
ATOM 1313 C CA . SER A 1 170 ? -6.305 -33.219 0.774 1 66.94 170 SER A CA 1
ATOM 1314 C C . SER A 1 170 ? -6.965 -32.312 1.808 1 66.94 170 SER A C 1
ATOM 1316 O O . SER A 1 170 ? -8.141 -31.953 1.678 1 66.94 170 SER A O 1
ATOM 1318 N N . THR A 1 171 ? -6.297 -32.031 2.928 1 71.94 171 THR A N 1
ATOM 1319 C CA . THR A 1 171 ? -6.762 -31.141 3.98 1 71.94 171 THR A CA 1
ATOM 1320 C C . THR A 1 171 ? -6.535 -29.688 3.59 1 71.94 171 THR A C 1
ATOM 1322 O O . THR A 1 171 ? -7.121 -28.781 4.184 1 71.94 171 THR A O 1
ATOM 1325 N N . HIS A 1 172 ? -5.801 -29.5 2.537 1 79.06 172 HIS A N 1
ATOM 1326 C CA . HIS A 1 172 ? -5.473 -28.125 2.172 1 79.06 172 HIS A CA 1
ATOM 1327 C C . HIS A 1 172 ? -6.262 -27.688 0.947 1 79.06 172 HIS A C 1
ATOM 1329 O O . HIS A 1 172 ? -6.586 -28.5 0.078 1 79.06 172 HIS A O 1
ATOM 1335 N N . VAL A 1 173 ? -6.582 -26.391 0.98 1 84.06 173 VAL A N 1
ATOM 1336 C CA . VAL A 1 173 ? -7.391 -25.828 -0.092 1 84.06 173 VAL A CA 1
ATOM 1337 C C . VAL A 1 173 ? -6.594 -25.828 -1.395 1 84.06 173 VAL A C 1
ATOM 1339 O O . VAL A 1 173 ? -7.129 -26.156 -2.457 1 84.06 173 VAL A O 1
ATOM 1342 N N . PHE A 1 174 ? -5.336 -25.531 -1.289 1 88.44 174 PHE A N 1
ATOM 1343 C CA . PHE A 1 174 ? -4.508 -25.5 -2.488 1 88.44 174 PHE A CA 1
ATOM 1344 C C . PHE A 1 174 ? -3.756 -26.812 -2.66 1 88.44 174 PHE A C 1
ATOM 1346 O O . PHE A 1 174 ? -3.357 -27.438 -1.677 1 88.44 174 PHE A O 1
ATOM 1353 N N . LYS A 1 175 ? -3.539 -27.188 -3.877 1 79.62 175 LYS A N 1
ATOM 1354 C CA . LYS A 1 175 ? -2.877 -28.438 -4.234 1 79.62 175 LYS A CA 1
ATOM 1355 C C . LYS A 1 175 ? -1.403 -28.406 -3.834 1 79.62 175 LYS A C 1
ATOM 1357 O O . LYS A 1 175 ? -0.885 -29.391 -3.289 1 79.62 175 LYS A O 1
ATOM 1362 N N . THR A 1 176 ? -0.777 -27.328 -4.086 1 85.5 176 THR A N 1
ATOM 1363 C CA . THR A 1 176 ? 0.656 -27.281 -3.82 1 85.5 176 THR A CA 1
ATOM 1364 C C . THR A 1 176 ? 0.968 -26.312 -2.682 1 85.5 176 THR A C 1
ATOM 1366 O O . THR A 1 176 ? 0.299 -25.297 -2.529 1 85.5 176 THR A O 1
ATOM 1369 N N . PRO A 1 177 ? 2.014 -26.625 -1.908 1 88.88 177 PRO A N 1
ATOM 1370 C CA . PRO A 1 177 ? 2.443 -25.719 -0.845 1 88.88 177 PRO A CA 1
ATOM 1371 C C . PRO A 1 177 ? 2.828 -24.344 -1.372 1 88.88 177 PRO A C 1
ATOM 1373 O O . PRO A 1 177 ? 2.633 -23.328 -0.684 1 88.88 177 PRO A O 1
ATOM 1376 N N . ASP A 1 178 ? 3.285 -24.297 -2.58 1 90.62 178 ASP A N 1
ATOM 1377 C CA . ASP A 1 178 ? 3.709 -23.031 -3.164 1 90.62 178 ASP A CA 1
ATOM 1378 C C . ASP A 1 178 ? 2.512 -22.109 -3.416 1 90.62 178 ASP A C 1
ATOM 1380 O O . ASP A 1 178 ? 2.566 -20.922 -3.127 1 90.62 178 ASP A O 1
ATOM 1384 N N . GLN A 1 179 ? 1.462 -22.672 -3.865 1 91.88 179 GLN A N 1
ATOM 1385 C CA . GLN A 1 179 ? 0.258 -21.891 -4.113 1 91.88 179 GLN A CA 1
ATOM 1386 C C . GLN A 1 179 ? -0.365 -21.406 -2.807 1 91.88 179 GLN A C 1
ATOM 1388 O O . GLN A 1 179 ? -0.896 -20.297 -2.74 1 91.88 179 GLN A O 1
ATOM 1393 N N . ARG A 1 180 ? -0.303 -22.25 -1.89 1 93.81 180 ARG A N 1
ATOM 1394 C CA . ARG A 1 180 ? -0.816 -21.891 -0.574 1 93.81 180 ARG A CA 1
ATOM 1395 C C . ARG A 1 180 ? -0.031 -20.719 0.013 1 93.81 180 ARG A C 1
ATOM 1397 O O . ARG A 1 180 ? -0.62 -19.75 0.486 1 93.81 180 ARG A O 1
ATOM 1404 N N . LYS A 1 181 ? 1.263 -20.859 -0.044 1 95.31 181 LYS A N 1
ATOM 1405 C CA . LYS A 1 181 ? 2.115 -19.797 0.486 1 95.31 181 LYS A CA 1
ATOM 1406 C C . LYS A 1 181 ? 1.915 -18.5 -0.283 1 95.31 181 LYS A C 1
ATOM 1408 O O . LYS A 1 181 ? 1.904 -17.422 0.31 1 95.31 181 LYS A O 1
ATOM 1413 N N . LEU A 1 182 ? 1.753 -18.641 -1.531 1 96.25 182 LEU A N 1
ATOM 1414 C CA . LEU A 1 182 ? 1.496 -17.453 -2.352 1 96.25 182 LEU A CA 1
ATOM 1415 C C . LEU A 1 182 ? 0.198 -16.781 -1.933 1 96.25 182 LEU A C 1
ATOM 1417 O O . LEU A 1 182 ? 0.149 -15.547 -1.801 1 96.25 182 LEU A O 1
ATOM 1421 N N . GLU A 1 183 ? -0.857 -17.484 -1.721 1 96.75 183 GLU A N 1
ATOM 1422 C CA . GLU A 1 183 ? -2.127 -16.922 -1.266 1 96.75 183 GLU A CA 1
ATOM 1423 C C . GLU A 1 183 ? -1.975 -16.25 0.093 1 96.75 183 GLU A C 1
ATOM 1425 O O . GLU A 1 183 ? -2.484 -15.148 0.302 1 96.75 183 GLU A O 1
ATOM 1430 N N . GLU A 1 184 ? -1.277 -16.875 0.931 1 96.06 184 GLU A N 1
ATOM 1431 C CA . GLU A 1 184 ? -1.021 -16.281 2.242 1 96.06 184 GLU A CA 1
ATOM 1432 C C . GLU A 1 184 ? -0.353 -14.922 2.113 1 96.06 184 GLU A C 1
ATOM 1434 O O . GLU A 1 184 ? -0.775 -13.953 2.752 1 96.06 184 GLU A O 1
ATOM 1439 N N . LEU A 1 185 ? 0.644 -14.859 1.335 1 97.31 185 LEU A N 1
ATOM 1440 C CA . LEU A 1 185 ? 1.381 -13.617 1.132 1 97.31 185 LEU A CA 1
ATOM 1441 C C . LEU A 1 185 ? 0.487 -12.555 0.506 1 97.31 185 LEU A C 1
ATOM 1443 O O . LEU A 1 185 ? 0.535 -11.383 0.903 1 97.31 185 LEU A O 1
ATOM 1447 N N . LEU A 1 186 ? -0.326 -12.969 -0.451 1 98 186 LEU A N 1
ATOM 1448 C CA . LEU A 1 186 ? -1.198 -12.023 -1.144 1 98 186 LEU A CA 1
ATOM 1449 C C . LEU A 1 186 ? -2.277 -11.492 -0.206 1 98 186 LEU A C 1
ATOM 1451 O O . LEU A 1 186 ? -2.652 -10.32 -0.287 1 98 186 LEU A O 1
ATOM 1455 N N . VAL A 1 187 ? -2.744 -12.297 0.644 1 97.75 187 VAL A N 1
ATOM 1456 C CA . VAL A 1 187 ? -3.695 -11.875 1.666 1 97.75 187 VAL A CA 1
ATOM 1457 C C . VAL A 1 187 ? -3.041 -10.844 2.584 1 97.75 187 VAL A C 1
ATOM 1459 O O . VAL A 1 187 ? -3.646 -9.82 2.912 1 97.75 187 VAL A O 1
ATOM 1462 N N . GLU A 1 188 ? -1.849 -11.102 2.965 1 97.12 188 GLU A N 1
ATOM 1463 C CA . GLU A 1 188 ? -1.113 -10.18 3.82 1 97.12 188 GLU A CA 1
ATOM 1464 C C . GLU A 1 188 ? -0.929 -8.828 3.135 1 97.12 188 GLU A C 1
ATOM 1466 O O . GLU A 1 188 ? -1.059 -7.777 3.773 1 97.12 188 GLU A O 1
ATOM 1471 N N . VAL A 1 189 ? -0.613 -8.875 1.881 1 98.31 189 VAL A N 1
ATOM 1472 C CA . VAL A 1 189 ? -0.464 -7.66 1.086 1 98.31 189 VAL A CA 1
ATOM 1473 C C . VAL A 1 189 ? -1.774 -6.879 1.089 1 98.31 189 VAL A C 1
ATOM 1475 O O . VAL A 1 189 ? -1.782 -5.672 1.339 1 98.31 189 VAL A O 1
ATOM 1478 N N . ASP A 1 190 ? -2.859 -7.539 0.808 1 98.19 190 ASP A N 1
ATOM 1479 C CA . ASP A 1 190 ? -4.168 -6.895 0.745 1 98.19 190 ASP A CA 1
ATOM 1480 C C . ASP A 1 190 ? -4.562 -6.316 2.102 1 98.19 190 ASP A C 1
ATOM 1482 O O . ASP A 1 190 ? -5.016 -5.172 2.186 1 98.19 190 ASP A O 1
ATOM 1486 N N . MET A 1 191 ? -4.348 -7.035 3.123 1 97.69 191 MET A N 1
ATOM 1487 C CA . MET A 1 191 ? -4.664 -6.586 4.477 1 97.69 191 MET A CA 1
ATOM 1488 C C . MET A 1 191 ? -3.867 -5.336 4.832 1 97.69 191 MET A C 1
ATOM 1490 O O . MET A 1 191 ? -4.41 -4.387 5.398 1 97.69 191 MET A O 1
ATOM 1494 N N . ALA A 1 192 ? -2.604 -5.395 4.531 1 97.88 192 ALA A N 1
ATOM 1495 C CA . ALA A 1 192 ? -1.757 -4.234 4.809 1 97.88 192 ALA A CA 1
ATOM 1496 C C . ALA A 1 192 ? -2.248 -3.004 4.055 1 97.88 192 ALA A C 1
ATOM 1498 O O . ALA A 1 192 ? -2.285 -1.902 4.605 1 97.88 192 ALA A O 1
ATOM 1499 N N . ALA A 1 193 ? -2.613 -3.217 2.785 1 98.38 193 ALA A N 1
ATOM 1500 C CA . ALA A 1 193 ? -3.096 -2.111 1.959 1 98.38 193 ALA A CA 1
ATOM 1501 C C . ALA A 1 193 ? -4.387 -1.525 2.527 1 98.38 193 ALA A C 1
ATOM 1503 O O . ALA A 1 193 ? -4.527 -0.304 2.629 1 98.38 193 ALA A O 1
ATOM 1504 N N . ARG A 1 194 ? -5.273 -2.336 2.893 1 96.69 194 ARG A N 1
ATOM 1505 C CA . ARG A 1 194 ? -6.566 -1.88 3.389 1 96.69 194 ARG A CA 1
ATOM 1506 C C . ARG A 1 194 ? -6.426 -1.2 4.746 1 96.69 194 ARG A C 1
ATOM 1508 O O . ARG A 1 194 ? -7.117 -0.22 5.031 1 96.69 194 ARG A O 1
ATOM 1515 N N . SER A 1 195 ? -5.582 -1.741 5.57 1 96 195 SER A N 1
ATOM 1516 C CA . SER A 1 195 ? -5.27 -1.025 6.805 1 96 195 SER A CA 1
ATOM 1517 C C . SER A 1 195 ? -4.664 0.343 6.508 1 96 195 SER A C 1
ATOM 1519 O O . SER A 1 195 ? -5.004 1.331 7.164 1 96 195 SER A O 1
ATOM 1521 N N . GLY A 1 196 ? -3.75 0.399 5.547 1 97.25 196 GLY A N 1
ATOM 1522 C CA . GLY A 1 196 ? -3.197 1.671 5.109 1 97.25 196 GLY A CA 1
ATOM 1523 C C . GLY A 1 196 ? -4.254 2.654 4.645 1 97.25 196 GLY A C 1
ATOM 1524 O O . GLY A 1 196 ? -4.176 3.848 4.941 1 97.25 196 GLY A O 1
ATOM 1525 N N . MET A 1 197 ? -5.25 2.193 3.924 1 96.19 197 MET A N 1
ATOM 1526 C CA . MET A 1 197 ? -6.363 3.025 3.477 1 96.19 197 MET A CA 1
ATOM 1527 C C . MET A 1 197 ? -7.109 3.623 4.668 1 96.19 197 MET A C 1
ATOM 1529 O O . MET A 1 197 ? -7.543 4.777 4.617 1 96.19 197 MET A O 1
ATOM 1533 N N . LYS A 1 198 ? -7.266 2.811 5.648 1 93.94 198 LYS A N 1
ATOM 1534 C CA . LYS A 1 198 ? -7.922 3.291 6.863 1 93.94 198 LYS A CA 1
ATOM 1535 C C . LYS A 1 198 ? -7.164 4.469 7.465 1 93.94 198 LYS A C 1
ATOM 1537 O O . LYS A 1 198 ? -7.758 5.512 7.758 1 93.94 198 LYS A O 1
ATOM 1542 N N . PHE A 1 199 ? -5.844 4.34 7.637 1 93.94 199 PHE A N 1
ATOM 1543 C CA . PHE A 1 199 ? -5.012 5.406 8.18 1 93.94 199 PHE A CA 1
ATOM 1544 C C . PHE A 1 199 ? -5.043 6.629 7.27 1 93.94 199 PHE A C 1
ATOM 1546 O O . PHE A 1 199 ? -5.156 7.762 7.746 1 93.94 199 PHE A O 1
ATOM 1553 N N . ALA A 1 200 ? -4.953 6.367 5.973 1 95.06 200 ALA A N 1
ATOM 1554 C CA . ALA A 1 200 ? -4.965 7.465 5.004 1 95.06 200 ALA A CA 1
ATOM 1555 C C . ALA A 1 200 ? -6.293 8.219 5.043 1 95.06 200 ALA A C 1
ATOM 1557 O O . ALA A 1 200 ? -6.332 9.43 4.828 1 95.06 200 ALA A O 1
ATOM 1558 N N . SER A 1 201 ? -7.371 7.535 5.301 1 92.75 201 SER A N 1
ATOM 1559 C CA . SER A 1 201 ? -8.672 8.188 5.402 1 92.75 201 SER A CA 1
ATOM 1560 C C . SER A 1 201 ? -8.695 9.195 6.547 1 92.75 201 SER A C 1
ATOM 1562 O O . SER A 1 201 ? -9.227 10.297 6.398 1 92.75 201 SER A O 1
ATOM 1564 N N . VAL A 1 202 ? -8.117 8.82 7.66 1 92.25 202 VAL A N 1
ATOM 1565 C CA . VAL A 1 202 ? -8.031 9.727 8.805 1 92.25 202 VAL A CA 1
ATOM 1566 C C . VAL A 1 202 ? -7.145 10.914 8.453 1 92.25 202 VAL A C 1
ATOM 1568 O O . VAL A 1 202 ? -7.449 12.055 8.828 1 92.25 202 VAL A O 1
ATOM 1571 N N . LEU A 1 203 ? -6.094 10.656 7.797 1 94.5 203 LEU A N 1
ATOM 1572 C CA . LEU A 1 203 ? -5.195 11.727 7.359 1 94.5 203 LEU A CA 1
ATOM 1573 C C . LEU A 1 203 ? -5.918 12.695 6.43 1 94.5 203 LEU A C 1
ATOM 1575 O O . LEU A 1 203 ? -5.703 13.906 6.508 1 94.5 203 LEU A O 1
ATOM 1579 N N . MET A 1 204 ? -6.738 12.188 5.531 1 91.88 204 MET A N 1
ATOM 1580 C CA . MET A 1 204 ? -7.488 13.031 4.605 1 91.88 204 MET A CA 1
ATOM 1581 C C . MET A 1 204 ? -8.438 13.953 5.355 1 91.88 204 MET A C 1
ATOM 1583 O O . MET A 1 204 ? -8.508 15.148 5.07 1 91.88 204 MET A O 1
ATOM 1587 N N . LEU A 1 205 ? -9.109 13.398 6.266 1 90.75 205 LEU A N 1
ATOM 1588 C CA . LEU A 1 205 ? -10 14.211 7.094 1 90.75 205 LEU A CA 1
ATOM 1589 C C . LEU A 1 205 ? -9.219 15.281 7.848 1 90.75 205 LEU A C 1
ATOM 1591 O O . LEU A 1 205 ? -9.648 16.438 7.91 1 90.75 205 LEU A O 1
ATOM 1595 N N . SER A 1 206 ? -8.102 14.867 8.43 1 92.75 206 SER A N 1
ATOM 1596 C CA . SER A 1 206 ? -7.25 15.797 9.172 1 92.75 206 SER A CA 1
ATOM 1597 C C . SER A 1 206 ? -6.773 16.938 8.273 1 92.75 206 SER A C 1
ATOM 1599 O O . SER A 1 206 ? -6.797 18.094 8.68 1 92.75 206 SER A O 1
ATOM 1601 N N . ALA A 1 207 ? -6.32 16.562 7.109 1 90.31 207 ALA A N 1
ATOM 1602 C CA . ALA A 1 207 ? -5.832 17.562 6.168 1 90.31 207 ALA A CA 1
ATOM 1603 C C . ALA A 1 207 ? -6.926 18.578 5.832 1 90.31 207 ALA A C 1
ATOM 1605 O O . ALA A 1 207 ? -6.664 19.781 5.762 1 90.31 207 ALA A O 1
ATOM 1606 N N . GLU A 1 208 ? -8.117 18.109 5.613 1 87.25 208 GLU A N 1
ATOM 1607 C CA . GLU A 1 208 ? -9.242 18.984 5.281 1 87.25 208 GLU A CA 1
ATOM 1608 C C . GLU A 1 208 ? -9.523 19.969 6.41 1 87.25 208 GLU A C 1
ATOM 1610 O O . GLU A 1 208 ? -9.68 21.172 6.172 1 87.25 208 GLU A O 1
ATOM 1615 N N . VAL A 1 209 ? -9.578 19.516 7.641 1 89.5 209 VAL A N 1
ATOM 1616 C CA . VAL A 1 209 ? -9.867 20.375 8.797 1 89.5 209 VAL A CA 1
ATOM 1617 C C . VAL A 1 209 ? -8.727 21.359 9.008 1 89.5 209 VAL A C 1
ATOM 1619 O O . VAL A 1 209 ? -8.961 22.547 9.281 1 89.5 209 VAL A O 1
ATOM 1622 N N . LEU A 1 210 ? -7.492 20.891 8.883 1 90.06 210 LEU A N 1
ATOM 1623 C CA . LEU A 1 210 ? -6.336 21.766 9.07 1 90.06 210 LEU A CA 1
ATOM 1624 C C . LEU A 1 210 ? -6.305 22.875 8.023 1 90.06 210 LEU A C 1
ATOM 1626 O O . LEU A 1 210 ? -5.918 24 8.32 1 90.06 210 LEU A O 1
ATOM 1630 N N . MET A 1 211 ? -6.68 22.516 6.863 1 85.88 211 MET A N 1
ATOM 1631 C CA . MET A 1 211 ? -6.758 23.516 5.809 1 85.88 211 MET A CA 1
ATOM 1632 C C . MET A 1 211 ? -7.828 24.562 6.121 1 85.88 211 MET A C 1
ATOM 1634 O O . MET A 1 211 ? -7.629 25.75 5.887 1 85.88 211 MET A O 1
ATOM 1638 N N . ARG A 1 212 ? -8.961 24.141 6.652 1 84.19 212 ARG A N 1
ATOM 1639 C CA . ARG A 1 212 ? -10.008 25.062 7.074 1 84.19 212 ARG A CA 1
ATOM 1640 C C . ARG A 1 212 ? -9.5 26.016 8.156 1 84.19 212 ARG A C 1
ATOM 1642 O O . ARG A 1 212 ? -9.805 27.203 8.141 1 84.19 212 ARG A O 1
ATOM 1649 N N . HIS A 1 213 ? -8.75 25.438 9.047 1 83.69 213 HIS A N 1
ATOM 1650 C CA . HIS A 1 213 ? -8.148 26.25 10.102 1 83.69 213 HIS A CA 1
ATOM 1651 C C . HIS A 1 213 ? -7.23 27.312 9.516 1 83.69 213 HIS A C 1
ATOM 1653 O O . HIS A 1 213 ? -7.242 28.469 9.969 1 83.69 213 HIS A O 1
ATOM 1659 N N . HIS A 1 214 ? -6.477 26.906 8.617 1 80.12 214 HIS A N 1
ATOM 1660 C CA . HIS A 1 214 ? -5.492 27.812 8.031 1 80.12 214 HIS A CA 1
ATOM 1661 C C . HIS A 1 214 ? -6.168 28.922 7.223 1 80.12 214 HIS A C 1
ATOM 1663 O O . HIS A 1 214 ? -5.715 30.062 7.219 1 80.12 214 HIS A O 1
ATOM 1669 N N . GLN A 1 215 ? -7.27 28.547 6.434 1 76.38 215 GLN A N 1
ATOM 1670 C CA . GLN A 1 215 ? -7.949 29.484 5.547 1 76.38 215 GLN A CA 1
ATOM 1671 C C . GLN A 1 215 ? -8.875 30.406 6.332 1 76.38 215 GLN A C 1
ATOM 1673 O O . GLN A 1 215 ? -9.289 31.453 5.828 1 76.38 215 GLN A O 1
ATOM 1678 N N . GLN A 1 216 ? -9.406 29.906 7.52 1 67.81 216 GLN A N 1
ATOM 1679 C CA . GLN A 1 216 ? -10.469 30.609 8.234 1 67.81 216 GLN A CA 1
ATOM 1680 C C . GLN A 1 216 ? -9.945 31.906 8.836 1 67.81 216 GLN A C 1
ATOM 1682 O O . GLN A 1 216 ? -8.836 31.953 9.375 1 67.81 216 GLN A O 1
ATOM 1687 N N . LEU A 1 217 ? -10.648 32.938 8.359 1 54.56 217 LEU A N 1
ATOM 1688 C CA . LEU A 1 217 ? -10.531 34.281 8.875 1 54.56 217 LEU A CA 1
ATOM 1689 C C . LEU A 1 217 ? -11.172 34.406 10.25 1 54.56 217 LEU A C 1
ATOM 1691 O O . LEU A 1 217 ? -12.109 33.688 10.57 1 54.56 217 LEU A O 1
ATOM 1695 N N . PRO A 1 218 ? -10.633 35.094 11.211 1 53.75 218 PRO A N 1
ATOM 1696 C CA . PRO A 1 218 ? -11.047 35.281 12.609 1 53.75 218 PRO A CA 1
ATOM 1697 C C . PRO A 1 218 ? -12.562 35.375 12.766 1 53.75 218 PRO A C 1
ATOM 1699 O O . PRO A 1 218 ? -13.102 34.969 13.789 1 53.75 218 PRO A O 1
ATOM 1702 N N . GLU A 1 219 ? -13.352 35.875 11.859 1 49.12 219 GLU A N 1
ATOM 1703 C CA . GLU A 1 219 ? -14.742 36.219 12.109 1 49.12 219 GLU A CA 1
ATOM 1704 C C . GLU A 1 219 ? -15.664 35.031 11.953 1 49.12 219 GLU A C 1
ATOM 1706 O O . GLU A 1 219 ? -16.844 35.094 12.297 1 49.12 219 GLU A O 1
ATOM 1711 N N . ASP A 1 220 ? -15.258 33.906 11.43 1 51.91 220 ASP A N 1
ATOM 1712 C CA . ASP A 1 220 ? -16.219 32.875 11.086 1 51.91 220 ASP A CA 1
ATOM 1713 C C . ASP A 1 220 ? -16.312 31.828 12.195 1 51.91 220 ASP A C 1
ATOM 1715 O O . ASP A 1 220 ? -15.289 31.312 12.664 1 51.91 220 ASP A O 1
ATOM 1719 N N . SER A 1 221 ? -17.562 31.672 12.953 1 53.44 221 SER A N 1
ATOM 1720 C CA . SER A 1 221 ? -17.953 30.781 14.047 1 53.44 221 SER A CA 1
ATOM 1721 C C . SER A 1 221 ? -17.609 29.344 13.742 1 53.44 221 SER A C 1
ATOM 1723 O O . SER A 1 221 ? -17.453 28.531 14.656 1 53.44 221 SER A O 1
ATOM 1725 N N . SER A 1 222 ? -17.531 28.906 12.555 1 60.91 222 SER A N 1
ATOM 1726 C CA . SER A 1 222 ? -17.219 27.531 12.172 1 60.91 222 SER A CA 1
ATOM 1727 C C . SER A 1 222 ? -15.711 27.297 12.078 1 60.91 222 SER A C 1
ATOM 1729 O O . SER A 1 222 ? -15.258 26.344 11.438 1 60.91 222 SER A O 1
ATOM 1731 N N . GLN A 1 223 ? -15.086 27.984 12.945 1 78.25 223 GLN A N 1
ATOM 1732 C CA . GLN A 1 223 ? -13.633 28.094 12.852 1 78.25 223 GLN A CA 1
ATOM 1733 C C . GLN A 1 223 ? -12.953 27 13.672 1 78.25 223 GLN A C 1
ATOM 1735 O O . GLN A 1 223 ? -13.359 26.719 14.805 1 78.25 223 GLN A O 1
ATOM 1740 N N . VAL A 1 224 ? -12.203 26.312 13.055 1 87.25 224 VAL A N 1
ATOM 1741 C CA . VAL A 1 224 ? -11.352 25.344 13.742 1 87.25 224 VAL A CA 1
ATOM 1742 C C . VAL A 1 224 ? -10.398 26.078 14.68 1 87.25 224 VAL A C 1
ATOM 1744 O O . VAL A 1 224 ? -9.641 26.938 14.258 1 87.25 224 VAL A O 1
ATOM 1747 N N . SER A 1 225 ? -10.531 25.75 16.031 1 87.19 225 SER A N 1
ATOM 1748 C CA . SER A 1 225 ? -9.688 26.422 17 1 87.19 225 SER A CA 1
ATOM 1749 C C . SER A 1 225 ? -8.234 25.969 16.875 1 87.19 225 SER A C 1
ATOM 1751 O O . SER A 1 225 ? -7.949 24.922 16.297 1 87.19 225 SER A O 1
ATOM 1753 N N . ARG A 1 226 ? -7.324 26.812 17.422 1 83.81 226 ARG A N 1
ATOM 1754 C CA . ARG A 1 226 ? -5.906 26.469 17.438 1 83.81 226 ARG A CA 1
ATOM 1755 C C . ARG A 1 226 ? -5.664 25.172 18.219 1 83.81 226 ARG A C 1
ATOM 1757 O O . ARG A 1 226 ? -4.797 24.375 17.859 1 83.81 226 ARG A O 1
ATOM 1764 N N . ASP A 1 227 ? -6.445 25.031 19.266 1 86.56 227 ASP A N 1
ATOM 1765 C CA . ASP A 1 227 ? -6.324 23.828 20.078 1 86.56 227 ASP A CA 1
ATOM 1766 C C . ASP A 1 227 ? -6.719 22.578 19.281 1 86.56 227 ASP A C 1
ATOM 1768 O O . ASP A 1 227 ? -6.035 21.562 19.344 1 86.56 227 ASP A O 1
ATOM 1772 N N . GLU A 1 228 ? -7.773 22.672 18.594 1 90.31 228 GLU A N 1
ATOM 1773 C CA . GLU A 1 228 ? -8.219 21.562 17.766 1 90.31 228 GLU A CA 1
ATOM 1774 C C . GLU A 1 228 ? -7.191 21.234 16.688 1 90.31 228 GLU A C 1
ATOM 1776 O O . GLU A 1 228 ? -6.887 20.062 16.438 1 90.31 228 GLU A O 1
ATOM 1781 N N . ALA A 1 229 ? -6.68 22.266 16.047 1 89.31 229 ALA A N 1
ATOM 1782 C CA . ALA A 1 229 ? -5.637 22.078 15.047 1 89.31 229 ALA A CA 1
ATOM 1783 C C . ALA A 1 229 ? -4.414 21.391 15.656 1 89.31 229 ALA A C 1
ATOM 1785 O O . ALA A 1 229 ? -3.83 20.5 15.047 1 89.31 229 ALA A O 1
ATOM 1786 N N . GLY A 1 230 ? -4.066 21.891 16.844 1 87.56 230 GLY A N 1
ATOM 1787 C CA . GLY A 1 230 ? -2.941 21.297 17.531 1 87.56 230 GLY A CA 1
ATOM 1788 C C . GLY A 1 230 ? -3.129 19.812 17.812 1 87.56 230 GLY A C 1
ATOM 1789 O O . GLY A 1 230 ? -2.193 19.016 17.656 1 87.56 230 GLY A O 1
ATOM 1790 N N . GLN A 1 231 ? -4.285 19.406 18.172 1 88.69 231 GLN A N 1
ATOM 1791 C CA . GLN A 1 231 ? -4.594 18.016 18.438 1 88.69 231 GLN A CA 1
ATOM 1792 C C . GLN A 1 231 ? -4.453 17.172 17.172 1 88.69 231 GLN A C 1
ATOM 1794 O O . GLN A 1 231 ? -3.918 16.062 17.219 1 88.69 231 GLN A O 1
ATOM 1799 N N . LEU A 1 232 ? -4.945 17.672 16.109 1 92.12 232 LEU A N 1
ATOM 1800 C CA . LEU A 1 232 ? -4.844 16.953 14.836 1 92.12 232 LEU A CA 1
ATOM 1801 C C . LEU A 1 232 ? -3.391 16.859 14.391 1 92.12 232 LEU A C 1
ATOM 1803 O O . LEU A 1 232 ? -2.975 15.828 13.844 1 92.12 232 LEU A O 1
ATOM 1807 N N . LEU A 1 233 ? -2.656 17.922 14.617 1 90.19 233 LEU A N 1
ATOM 1808 C CA . LEU A 1 233 ? -1.245 17.906 14.25 1 90.19 233 LEU A CA 1
ATOM 1809 C C . LEU A 1 233 ? -0.484 16.859 15.07 1 90.19 233 LEU A C 1
ATOM 1811 O O . LEU A 1 233 ? 0.423 16.203 14.555 1 90.19 233 LEU A O 1
ATOM 1815 N N . LEU A 1 234 ? -0.822 16.672 16.281 1 88.88 234 LEU A N 1
ATOM 1816 C CA . LEU A 1 234 ? -0.201 15.672 17.141 1 88.88 234 LEU A CA 1
ATOM 1817 C C . LEU A 1 234 ? -0.462 14.266 16.594 1 88.88 234 LEU A C 1
ATOM 1819 O O . LEU A 1 234 ? 0.351 13.359 16.797 1 88.88 234 LEU A O 1
ATOM 1823 N N . LEU A 1 235 ? -1.548 14.102 15.93 1 89.94 235 LEU A N 1
ATOM 1824 C CA . LEU A 1 235 ? -1.942 12.812 15.375 1 89.94 235 LEU A CA 1
ATOM 1825 C C . LEU A 1 235 ? -1.292 12.586 14.016 1 89.94 235 LEU A C 1
ATOM 1827 O O . LEU A 1 235 ? -1.103 11.438 13.602 1 89.94 235 LEU A O 1
ATOM 1831 N N . LEU A 1 236 ? -0.944 13.641 13.312 1 91.88 236 LEU A N 1
ATOM 1832 C CA . LEU A 1 236 ? -0.459 13.555 11.945 1 91.88 236 LEU A CA 1
ATOM 1833 C C . LEU A 1 236 ? 0.823 12.734 11.867 1 91.88 236 LEU A C 1
ATOM 1835 O O . LEU A 1 236 ? 0.915 11.789 11.078 1 91.88 236 LEU A O 1
ATOM 1839 N N . GLY A 1 237 ? 1.787 13.008 12.703 1 87.75 237 GLY A N 1
ATOM 1840 C CA . GLY A 1 237 ? 3.066 12.312 12.688 1 87.75 237 GLY A CA 1
ATOM 1841 C C . GLY A 1 237 ? 2.93 10.805 12.805 1 87.75 237 GLY A C 1
ATOM 1842 O O . GLY A 1 237 ? 3.314 10.07 11.898 1 87.75 237 GLY A O 1
ATOM 1843 N N . PRO A 1 238 ? 2.307 10.391 13.859 1 90.31 238 PRO A N 1
ATOM 1844 C CA . PRO A 1 238 ? 2.129 8.953 14.039 1 90.31 238 PRO A CA 1
ATOM 1845 C C . PRO A 1 238 ? 1.34 8.305 12.898 1 90.31 238 PRO A C 1
ATOM 1847 O O . PRO A 1 238 ? 1.668 7.199 12.469 1 90.31 238 PRO A O 1
ATOM 1850 N N . LEU A 1 239 ? 0.321 8.953 12.406 1 93.06 239 LEU A N 1
ATOM 1851 C CA . LEU A 1 239 ? -0.51 8.383 11.344 1 93.06 239 LEU A CA 1
ATOM 1852 C C . LEU A 1 239 ? 0.271 8.273 10.039 1 93.06 239 LEU A C 1
ATOM 1854 O O . LEU A 1 239 ? 0.13 7.285 9.312 1 93.06 239 LEU A O 1
ATOM 1858 N N . VAL A 1 240 ? 1.054 9.242 9.75 1 94.69 240 VAL A N 1
ATOM 1859 C CA . VAL A 1 240 ? 1.854 9.195 8.531 1 94.69 240 VAL A CA 1
ATOM 1860 C C . VAL A 1 240 ? 2.887 8.078 8.633 1 94.69 240 VAL A C 1
ATOM 1862 O O . VAL A 1 240 ? 3.123 7.355 7.66 1 94.69 240 VAL A O 1
ATOM 1865 N N . ARG A 1 241 ? 3.461 7.934 9.758 1 92.88 241 ARG A N 1
ATOM 1866 C CA . ARG A 1 241 ? 4.41 6.844 9.961 1 92.88 241 ARG A CA 1
ATOM 1867 C C . ARG A 1 241 ? 3.74 5.488 9.766 1 92.88 241 ARG A C 1
ATOM 1869 O O . ARG A 1 241 ? 4.312 4.59 9.148 1 92.88 241 ARG A O 1
ATOM 1876 N N . LEU A 1 242 ? 2.607 5.375 10.289 1 93.62 242 LEU A N 1
ATOM 1877 C CA . LEU A 1 242 ? 1.863 4.133 10.117 1 93.62 242 LEU A CA 1
ATOM 1878 C C . LEU A 1 242 ? 1.568 3.875 8.641 1 93.62 242 LEU A C 1
ATOM 1880 O O . LEU A 1 242 ? 1.67 2.738 8.172 1 93.62 242 LEU A O 1
ATOM 1884 N N . ALA A 1 243 ? 1.176 4.902 7.934 1 95.31 243 ALA A N 1
ATOM 1885 C CA . ALA A 1 243 ? 0.936 4.758 6.5 1 95.31 243 ALA A CA 1
ATOM 1886 C C . ALA A 1 243 ? 2.201 4.309 5.773 1 95.31 243 ALA A C 1
ATOM 1888 O O . ALA A 1 243 ? 2.156 3.4 4.938 1 95.31 243 ALA A O 1
ATOM 1889 N N . TYR A 1 244 ? 3.334 4.957 6.094 1 95.88 244 TYR A N 1
ATOM 1890 C CA . TYR A 1 244 ? 4.602 4.551 5.5 1 95.88 244 TYR A CA 1
ATOM 1891 C C . TYR A 1 244 ? 4.895 3.084 5.785 1 95.88 244 TYR A C 1
ATOM 1893 O O . TYR A 1 244 ? 5.27 2.332 4.883 1 95.88 244 TYR A O 1
ATOM 1901 N N . ASP A 1 245 ? 4.738 2.707 7.027 1 96.19 245 ASP A N 1
ATOM 1902 C CA . ASP A 1 245 ? 5 1.333 7.441 1 96.19 245 ASP A CA 1
ATOM 1903 C C . ASP A 1 245 ? 4.125 0.35 6.66 1 96.19 245 ASP A C 1
ATOM 1905 O O . ASP A 1 245 ? 4.566 -0.752 6.332 1 96.19 245 ASP A O 1
ATOM 1909 N N . GLN A 1 246 ? 2.91 0.721 6.445 1 97.81 246 GLN A N 1
ATOM 1910 C CA . GLN A 1 246 ? 2.018 -0.161 5.699 1 97.81 246 GLN A CA 1
ATOM 1911 C C . GLN A 1 246 ? 2.498 -0.346 4.266 1 97.81 246 GLN A C 1
ATOM 1913 O O . GLN A 1 246 ? 2.467 -1.457 3.73 1 97.81 246 GLN A O 1
ATOM 1918 N N . PHE A 1 247 ? 2.949 0.749 3.633 1 98.31 247 PHE A N 1
ATOM 1919 C CA . PHE A 1 247 ? 3.523 0.6 2.301 1 98.31 247 PHE A CA 1
ATOM 1920 C C . PHE A 1 247 ? 4.766 -0.285 2.344 1 98.31 247 PHE A C 1
ATOM 1922 O O . PHE A 1 247 ? 4.973 -1.115 1.456 1 98.31 247 PHE A O 1
ATOM 1929 N N . ALA A 1 248 ? 5.57 -0.124 3.367 1 97 248 ALA A N 1
ATOM 1930 C CA . ALA A 1 248 ? 6.766 -0.949 3.521 1 97 248 ALA A CA 1
ATOM 1931 C C . ALA A 1 248 ? 6.398 -2.422 3.678 1 97 248 ALA A C 1
ATOM 1933 O O . ALA A 1 248 ? 7.07 -3.297 3.125 1 97 248 ALA A O 1
ATOM 1934 N N . ARG A 1 249 ? 5.398 -2.711 4.445 1 97.44 249 ARG A N 1
ATOM 1935 C CA . ARG A 1 249 ? 4.906 -4.078 4.59 1 97.44 249 ARG A CA 1
ATOM 1936 C C . ARG A 1 249 ? 4.48 -4.648 3.24 1 97.44 249 ARG A C 1
ATOM 1938 O O . ARG A 1 249 ? 4.82 -5.789 2.91 1 97.44 249 ARG A O 1
ATOM 1945 N N . VAL A 1 250 ? 3.717 -3.857 2.498 1 98.56 250 VAL A N 1
ATOM 1946 C CA . VAL A 1 250 ? 3.254 -4.289 1.184 1 98.56 250 VAL A CA 1
ATOM 1947 C C . VAL A 1 250 ? 4.449 -4.586 0.285 1 98.56 250 VAL A C 1
ATOM 1949 O O . VAL A 1 250 ? 4.504 -5.637 -0.359 1 98.56 250 VAL A O 1
ATOM 1952 N N . ALA A 1 251 ? 5.41 -3.684 0.243 1 98.06 251 ALA A N 1
ATOM 1953 C CA . ALA A 1 251 ? 6.59 -3.867 -0.599 1 98.06 251 ALA A CA 1
ATOM 1954 C C . ALA A 1 251 ? 7.355 -5.125 -0.203 1 98.06 251 ALA A C 1
ATOM 1956 O O . ALA A 1 251 ? 7.742 -5.922 -1.063 1 98.06 251 ALA A O 1
ATOM 1957 N N . THR A 1 252 ? 7.539 -5.293 1.052 1 97.56 252 THR A N 1
ATOM 1958 C CA . THR A 1 252 ? 8.266 -6.449 1.565 1 97.56 252 THR A CA 1
ATOM 1959 C C . THR A 1 252 ? 7.57 -7.746 1.163 1 97.56 252 THR A C 1
ATOM 1961 O O . THR A 1 252 ? 8.211 -8.672 0.656 1 97.56 252 THR A O 1
ATOM 1964 N N . ARG A 1 253 ? 6.285 -7.762 1.418 1 97.75 253 ARG A N 1
ATOM 1965 C CA . ARG A 1 253 ? 5.543 -8.984 1.128 1 97.75 253 ARG A CA 1
ATOM 1966 C C . ARG A 1 253 ? 5.414 -9.203 -0.376 1 97.75 253 ARG A C 1
ATOM 1968 O O . ARG A 1 253 ? 5.359 -10.344 -0.839 1 97.75 253 ARG A O 1
ATOM 1975 N N . SER A 1 254 ? 5.348 -8.148 -1.136 1 97.88 254 SER A N 1
ATOM 1976 C CA . SER A 1 254 ? 5.332 -8.273 -2.59 1 97.88 254 SER A CA 1
ATOM 1977 C C . SER A 1 254 ? 6.613 -8.914 -3.104 1 97.88 254 SER A C 1
ATOM 1979 O O . SER A 1 254 ? 6.574 -9.758 -4.004 1 97.88 254 SER A O 1
ATOM 1981 N N . VAL A 1 255 ? 7.723 -8.539 -2.562 1 97.81 255 VAL A N 1
ATOM 1982 C CA . VAL A 1 255 ? 8.992 -9.141 -2.943 1 97.81 255 VAL A CA 1
ATOM 1983 C C . VAL A 1 255 ? 8.961 -10.641 -2.637 1 97.81 255 VAL A C 1
ATOM 1985 O O . VAL A 1 255 ? 9.336 -11.461 -3.48 1 97.81 255 VAL A O 1
ATOM 1988 N N . LYS A 1 256 ? 8.516 -10.977 -1.488 1 97.62 256 LYS A N 1
ATOM 1989 C CA . LYS A 1 256 ? 8.438 -12.383 -1.111 1 97.62 256 LYS A CA 1
ATOM 1990 C C . LYS A 1 256 ? 7.488 -13.148 -2.029 1 97.62 256 LYS A C 1
ATOM 1992 O O . LYS A 1 256 ? 7.762 -14.289 -2.406 1 97.62 256 LYS A O 1
ATOM 1997 N N . ALA A 1 257 ? 6.352 -12.539 -2.338 1 98.06 257 ALA A N 1
ATOM 1998 C CA . ALA A 1 257 ? 5.391 -13.172 -3.236 1 98.06 257 ALA A CA 1
ATOM 1999 C C . ALA A 1 257 ? 5.992 -13.383 -4.621 1 98.06 257 ALA A C 1
ATOM 2001 O O . ALA A 1 257 ? 5.797 -14.438 -5.234 1 98.06 257 ALA A O 1
ATOM 2002 N N . ARG A 1 258 ? 6.676 -12.398 -5.125 1 97.94 258 ARG A N 1
ATOM 2003 C CA . ARG A 1 258 ? 7.324 -12.516 -6.426 1 97.94 258 ARG A CA 1
ATOM 2004 C C . ARG A 1 258 ? 8.383 -13.609 -6.41 1 97.94 258 ARG A C 1
ATOM 2006 O O . ARG A 1 258 ? 8.477 -14.406 -7.348 1 97.94 258 ARG A O 1
ATOM 2013 N N . ARG A 1 259 ? 9.18 -13.68 -5.379 1 97.5 259 ARG A N 1
ATOM 2014 C CA . ARG A 1 259 ? 10.133 -14.773 -5.227 1 97.5 259 ARG A CA 1
ATOM 2015 C C . ARG A 1 259 ? 9.422 -16.125 -5.242 1 97.5 259 ARG A C 1
ATOM 2017 O O . ARG A 1 259 ? 9.867 -17.062 -5.922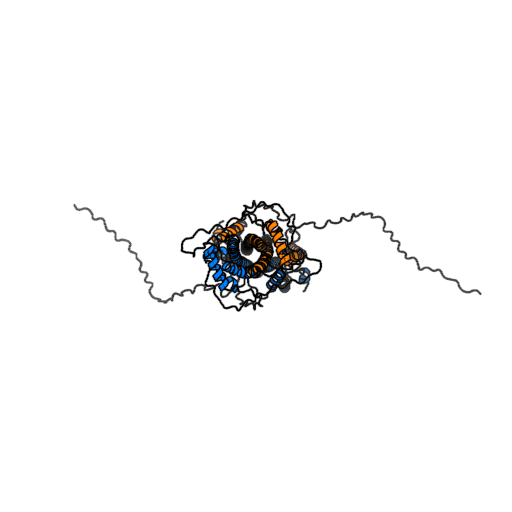 1 97.5 259 ARG A O 1
ATOM 2024 N N . GLN A 1 260 ? 8.344 -16.188 -4.438 1 96.5 260 GLN A N 1
ATOM 2025 C CA . GLN A 1 260 ? 7.566 -17.422 -4.367 1 96.5 260 GLN A CA 1
ATOM 2026 C C . GLN A 1 260 ? 7.082 -17.844 -5.754 1 96.5 260 GLN A C 1
ATOM 2028 O O . GLN A 1 260 ? 7.133 -19.016 -6.098 1 96.5 260 GLN A O 1
ATOM 2033 N N . ASN A 1 261 ? 6.582 -16.922 -6.543 1 96 261 ASN A N 1
ATOM 2034 C CA . ASN A 1 261 ? 6.125 -17.188 -7.902 1 96 261 ASN A CA 1
ATOM 2035 C C . ASN A 1 261 ? 7.254 -17.734 -8.773 1 96 261 ASN A C 1
ATOM 2037 O O . ASN A 1 261 ? 7.082 -18.734 -9.477 1 96 261 ASN A O 1
ATOM 2041 N N . ILE A 1 262 ? 8.398 -17.141 -8.672 1 95 262 ILE A N 1
ATOM 2042 C CA . ILE A 1 262 ? 9.547 -17.484 -9.508 1 95 262 ILE A CA 1
ATOM 2043 C C . ILE A 1 262 ? 10.078 -18.859 -9.102 1 95 262 ILE A C 1
ATOM 2045 O O . ILE A 1 262 ? 10.297 -19.719 -9.953 1 95 262 ILE A O 1
ATOM 2049 N N . VAL A 1 263 ? 10.227 -19.062 -7.828 1 94.31 263 VAL A N 1
ATOM 2050 C CA . VAL A 1 263 ? 10.828 -20.297 -7.359 1 94.31 263 VAL A CA 1
ATOM 2051 C C . VAL A 1 263 ? 9.875 -21.469 -7.629 1 94.31 263 VAL A C 1
ATOM 2053 O O . VAL A 1 263 ? 10.32 -22.609 -7.832 1 94.31 263 VAL A O 1
ATOM 2056 N N . SER A 1 264 ? 8.586 -21.203 -7.668 1 92.5 264 SER A N 1
ATOM 2057 C CA . SER A 1 264 ? 7.609 -22.266 -7.949 1 92.5 264 SER A CA 1
ATOM 2058 C C . SER A 1 264 ? 7.707 -22.719 -9.398 1 92.5 264 SER A C 1
ATOM 2060 O O . SER A 1 264 ? 7.211 -23.797 -9.742 1 92.5 264 SER A O 1
ATOM 2062 N N . ALA A 1 265 ? 8.305 -21.922 -10.258 1 90.94 265 ALA A N 1
ATOM 2063 C CA . ALA A 1 265 ? 8.383 -22.203 -11.688 1 90.94 265 ALA A CA 1
ATOM 2064 C C . ALA A 1 265 ? 9.711 -22.859 -12.047 1 90.94 265 ALA A C 1
ATOM 2066 O O . ALA A 1 265 ? 9.961 -23.188 -13.203 1 90.94 265 ALA A O 1
ATOM 2067 N N . ILE A 1 266 ? 10.539 -23.031 -11.102 1 90.56 266 ILE A N 1
ATOM 2068 C CA . ILE A 1 266 ? 11.867 -23.578 -11.328 1 90.56 266 ILE A CA 1
ATOM 2069 C C . ILE A 1 266 ? 11.992 -24.922 -10.617 1 90.56 266 ILE A C 1
ATOM 2071 O O . ILE A 1 266 ? 11.523 -25.094 -9.492 1 90.56 266 ILE A O 1
ATOM 2075 N N . HIS A 1 267 ? 12.594 -25.938 -11.328 1 89.19 267 HIS A N 1
ATOM 2076 C CA . HIS A 1 267 ? 12.93 -27.188 -10.672 1 89.19 267 HIS A CA 1
ATOM 2077 C C . HIS A 1 267 ? 14.164 -27.047 -9.797 1 89.19 267 HIS A C 1
ATOM 2079 O O . HIS A 1 267 ? 15.188 -26.531 -10.242 1 89.19 267 HIS A O 1
ATOM 2085 N N . TRP A 1 268 ? 13.898 -27.453 -8.547 1 90.38 268 TRP A N 1
ATOM 2086 C CA . TRP A 1 268 ? 14.984 -27.344 -7.574 1 90.38 268 TRP A CA 1
ATOM 2087 C C . TRP A 1 268 ? 15.508 -28.719 -7.188 1 90.38 268 TRP A C 1
ATOM 2089 O O . TRP A 1 268 ? 14.727 -29.672 -7.039 1 90.38 268 TRP A O 1
ATOM 2099 N N . PRO A 1 269 ? 16.891 -28.859 -7.047 1 86.62 269 PRO A N 1
ATOM 2100 C CA . PRO A 1 269 ? 17.469 -30.141 -6.652 1 86.62 269 PRO A CA 1
ATOM 2101 C C . PRO A 1 269 ? 17 -30.609 -5.273 1 86.62 269 PRO A C 1
ATOM 2103 O O . PRO A 1 269 ? 17 -31.797 -4.984 1 86.62 269 PRO A O 1
ATOM 2106 N N . SER A 1 270 ? 16.703 -29.656 -4.379 1 88.62 270 SER A N 1
ATOM 2107 C CA . SER A 1 270 ? 16.203 -29.938 -3.041 1 88.62 270 SER A CA 1
ATOM 2108 C C . SER A 1 270 ? 15.289 -28.828 -2.535 1 88.62 270 SER A C 1
ATOM 2110 O O . SER A 1 270 ? 15.312 -27.719 -3.057 1 88.62 270 SER A O 1
ATOM 2112 N N . THR A 1 271 ? 14.539 -29.219 -1.564 1 88.5 271 THR A N 1
ATOM 2113 C CA . THR A 1 271 ? 13.68 -28.219 -0.918 1 88.5 271 THR A CA 1
ATOM 2114 C C . THR A 1 271 ? 14.523 -27.172 -0.205 1 88.5 271 THR A C 1
ATOM 2116 O O . THR A 1 271 ? 14.141 -26 -0.149 1 88.5 271 THR A O 1
ATOM 2119 N N . GLU A 1 272 ? 15.672 -27.578 0.284 1 89.06 272 GLU A N 1
ATOM 2120 C CA . GLU A 1 272 ? 16.578 -26.672 0.979 1 89.06 272 GLU A CA 1
ATOM 2121 C C . GLU A 1 272 ? 17.078 -25.562 0.044 1 89.06 272 GLU A C 1
ATOM 2123 O O . GLU A 1 272 ? 17.188 -24.406 0.443 1 89.06 272 GLU A O 1
ATOM 2128 N N . ALA A 1 273 ? 17.375 -25.953 -1.117 1 89.44 273 ALA A N 1
ATOM 2129 C CA . ALA A 1 273 ? 17.844 -24.984 -2.107 1 89.44 273 ALA A CA 1
ATOM 2130 C C . ALA A 1 273 ? 16.766 -23.953 -2.41 1 89.44 273 ALA A C 1
ATOM 2132 O O . ALA A 1 273 ? 17.047 -22.75 -2.506 1 89.44 273 ALA A O 1
ATOM 2133 N N . LYS A 1 274 ? 15.625 -24.406 -2.51 1 92.5 274 LYS A N 1
ATOM 2134 C CA . LYS A 1 274 ? 14.484 -23.516 -2.73 1 92.5 274 LYS A CA 1
ATOM 2135 C C . LYS A 1 274 ? 14.289 -22.562 -1.554 1 92.5 274 LYS A C 1
ATOM 2137 O O . LYS A 1 274 ? 14.133 -21.359 -1.742 1 92.5 274 LYS A O 1
ATOM 2142 N N . ASP A 1 275 ? 14.336 -23.062 -0.399 1 92.25 275 ASP A N 1
ATOM 2143 C CA . ASP A 1 275 ? 14.102 -22.281 0.817 1 92.25 275 ASP A CA 1
ATOM 2144 C C . ASP A 1 275 ? 15.172 -21.203 0.995 1 92.25 275 ASP A C 1
ATOM 2146 O O . ASP A 1 275 ? 14.883 -20.109 1.465 1 92.25 275 ASP A O 1
ATOM 2150 N N . ARG A 1 276 ? 16.359 -21.484 0.613 1 92.25 276 ARG A N 1
ATOM 2151 C CA . ARG A 1 276 ? 17.438 -20.5 0.694 1 92.25 276 ARG A CA 1
ATOM 2152 C C . ARG A 1 276 ? 17.125 -19.266 -0.147 1 92.25 276 ARG A C 1
ATOM 2154 O O . ARG A 1 276 ? 17.453 -18.141 0.238 1 92.25 276 ARG A O 1
ATOM 2161 N N . MET A 1 277 ? 16.469 -19.484 -1.299 1 94.38 277 MET A N 1
ATOM 2162 C CA . MET A 1 277 ? 16.109 -18.391 -2.182 1 94.38 277 MET A CA 1
ATOM 2163 C C . MET A 1 277 ? 15.023 -17.516 -1.551 1 94.38 277 MET A C 1
ATOM 2165 O O . MET A 1 277 ? 15.031 -16.297 -1.709 1 94.38 277 MET A O 1
ATOM 2169 N N . LEU A 1 278 ? 14.156 -18.156 -0.835 1 94.44 278 LEU A N 1
ATOM 2170 C CA . LEU A 1 278 ? 13.008 -17.484 -0.25 1 94.44 278 LEU A CA 1
ATOM 2171 C C . LEU A 1 278 ? 13.406 -16.703 1.005 1 94.44 278 LEU A C 1
ATOM 2173 O O . LEU A 1 278 ? 12.68 -15.812 1.447 1 94.44 278 LEU A O 1
ATOM 2177 N N . GLU A 1 279 ? 14.586 -16.953 1.582 1 92 279 GLU A N 1
ATOM 2178 C CA . GLU A 1 279 ? 15.008 -16.359 2.848 1 92 279 GLU A CA 1
ATOM 2179 C C . GLU A 1 279 ? 16.031 -15.25 2.621 1 92 279 GLU A C 1
ATOM 2181 O O . GLU A 1 279 ? 16.562 -14.688 3.578 1 92 279 GLU A O 1
ATOM 2186 N N . LEU A 1 280 ? 16.281 -14.969 1.457 1 94 280 LEU A N 1
ATOM 2187 C CA . LEU A 1 280 ? 17.234 -13.898 1.146 1 94 280 LEU A CA 1
ATOM 2188 C C . LEU A 1 280 ? 16.719 -12.555 1.643 1 94 280 LEU A C 1
ATOM 2190 O O . LEU A 1 280 ? 15.5 -12.367 1.803 1 94 280 LEU A O 1
ATOM 2194 N N . PRO A 1 281 ? 17.609 -11.578 1.88 1 92.5 281 PRO A N 1
ATOM 2195 C CA . PRO A 1 281 ? 17.188 -10.25 2.311 1 92.5 281 PRO A CA 1
ATOM 2196 C C . PRO A 1 281 ? 16.25 -9.578 1.312 1 92.5 281 PRO A C 1
ATOM 2198 O O . PRO A 1 281 ? 16.359 -9.812 0.105 1 92.5 281 PRO A O 1
ATOM 2201 N N . ILE A 1 282 ? 15.375 -8.766 1.861 1 94.12 282 ILE A N 1
ATOM 2202 C CA . ILE A 1 282 ? 14.367 -8.094 1.041 1 94.12 282 ILE A CA 1
ATOM 2203 C C . ILE A 1 282 ? 15.031 -6.984 0.223 1 94.12 282 ILE A C 1
ATOM 2205 O O . ILE A 1 282 ? 14.68 -6.773 -0.941 1 94.12 282 ILE A O 1
ATOM 2209 N N . LEU A 1 283 ? 15.922 -6.309 0.846 1 90.19 283 LEU A N 1
ATOM 2210 C CA . LEU A 1 283 ? 16.672 -5.238 0.192 1 90.19 283 LEU A CA 1
ATOM 2211 C C . LEU A 1 283 ? 17.906 -5.781 -0.5 1 90.19 283 LEU A C 1
ATOM 2213 O O . LEU A 1 283 ? 18.547 -6.707 0.002 1 90.19 283 LEU A O 1
ATOM 2217 N N . GLY A 1 284 ? 18.203 -5.195 -1.688 1 89.56 284 GLY A N 1
ATOM 2218 C CA . GLY A 1 284 ? 19.375 -5.59 -2.453 1 89.56 284 GLY A CA 1
ATOM 2219 C C . GLY A 1 284 ? 19.297 -5.184 -3.914 1 89.56 284 GLY A C 1
ATOM 2220 O O . GLY A 1 284 ? 18.375 -4.461 -4.316 1 89.56 284 GLY A O 1
ATOM 2221 N N . GLU A 1 285 ? 20.188 -5.691 -4.641 1 89.94 285 GLU A N 1
ATOM 2222 C CA . GLU A 1 285 ? 20.406 -5.262 -6.02 1 89.94 285 GLU A CA 1
ATOM 2223 C C . GLU A 1 285 ? 19.234 -5.664 -6.906 1 89.94 285 GLU A C 1
ATOM 2225 O O . GLU A 1 285 ? 18.875 -4.941 -7.84 1 89.94 285 GLU A O 1
ATOM 2230 N N . ASP A 1 286 ? 18.703 -6.75 -6.641 1 94.75 286 ASP A N 1
ATOM 2231 C CA . ASP A 1 286 ? 17.578 -7.285 -7.418 1 94.75 286 ASP A CA 1
ATOM 2232 C C . ASP A 1 286 ? 16.656 -8.125 -6.539 1 94.75 286 ASP A C 1
ATOM 2234 O O . ASP A 1 286 ? 16.75 -8.078 -5.312 1 94.75 286 ASP A O 1
ATOM 2238 N N . LEU A 1 287 ? 15.727 -8.828 -7.148 1 97.19 287 LEU A N 1
ATOM 2239 C CA . LEU A 1 287 ? 14.688 -9.562 -6.43 1 97.19 287 LEU A CA 1
ATOM 2240 C C . LEU A 1 287 ? 15.305 -10.586 -5.488 1 97.19 287 LEU A C 1
ATOM 2242 O O . LEU A 1 287 ? 14.664 -11.008 -4.523 1 97.19 287 LEU A O 1
ATOM 2246 N N . PHE A 1 288 ? 16.484 -11.062 -5.801 1 96.94 288 PHE A N 1
ATOM 2247 C CA . PHE A 1 288 ? 17.156 -12.07 -4.984 1 96.94 288 PHE A CA 1
ATOM 2248 C C . PHE A 1 288 ? 18.422 -11.508 -4.359 1 96.94 288 PHE A C 1
ATOM 2250 O O . PHE A 1 288 ? 19.391 -12.234 -4.141 1 96.94 288 PHE A O 1
ATOM 2257 N N . ALA A 1 289 ? 18.438 -10.211 -4.184 1 94.06 289 ALA A N 1
ATOM 2258 C CA . ALA A 1 289 ? 19.469 -9.484 -3.441 1 94.06 289 ALA A CA 1
ATOM 2259 C C . ALA A 1 289 ? 20.844 -9.695 -4.055 1 94.06 289 ALA A C 1
ATOM 2261 O O . ALA A 1 289 ? 21.844 -9.711 -3.346 1 94.06 289 ALA A O 1
ATOM 2262 N N . GLY A 1 290 ? 20.844 -9.984 -5.348 1 93.5 290 GLY A N 1
ATOM 2263 C CA . GLY A 1 290 ? 22.109 -10.188 -6.047 1 93.5 290 GLY A CA 1
ATOM 2264 C C . GLY A 1 290 ? 22.734 -11.539 -5.766 1 93.5 290 GLY A C 1
ATOM 2265 O O . GLY A 1 290 ? 23.906 -11.75 -6.062 1 93.5 290 GLY A O 1
ATOM 2266 N N . CYS A 1 291 ? 21.969 -12.445 -5.215 1 92.94 291 CYS A N 1
ATOM 2267 C CA . CYS A 1 291 ? 22.578 -13.672 -4.703 1 92.94 291 CYS A CA 1
ATOM 2268 C C . CYS A 1 291 ? 22 -14.898 -5.395 1 92.94 291 CYS A C 1
ATOM 2270 O O . CYS A 1 291 ? 22.203 -16.031 -4.945 1 92.94 291 CYS A O 1
ATOM 2272 N N . PHE A 1 292 ? 21.281 -14.789 -6.465 1 93.25 292 PHE A N 1
ATOM 2273 C CA . PHE A 1 292 ? 20.562 -15.906 -7.07 1 93.25 292 PHE A CA 1
ATOM 2274 C C . PHE A 1 292 ? 21.531 -17.016 -7.473 1 93.25 292 PHE A C 1
ATOM 2276 O O . PHE A 1 292 ? 21.344 -18.172 -7.086 1 93.25 292 PHE A O 1
ATOM 2283 N N . GLN A 1 293 ? 22.562 -16.672 -8.156 1 88.06 293 GLN A N 1
ATOM 2284 C CA . GLN A 1 293 ? 23.516 -17.641 -8.656 1 88.06 293 GLN A CA 1
ATOM 2285 C C . GLN A 1 293 ? 24.328 -18.266 -7.523 1 88.06 293 GLN A C 1
ATOM 2287 O O . GLN A 1 293 ? 24.547 -19.484 -7.504 1 88.06 293 GLN A O 1
ATOM 2292 N N . LYS A 1 294 ? 24.781 -17.391 -6.676 1 84.88 294 LYS A N 1
ATOM 2293 C CA . LYS A 1 294 ? 25.594 -17.859 -5.555 1 84.88 294 LYS A CA 1
ATOM 2294 C C . LYS A 1 294 ? 24.828 -18.891 -4.715 1 84.88 294 LYS A C 1
ATOM 2296 O O . LYS A 1 294 ? 25.406 -19.875 -4.273 1 84.88 294 LYS A O 1
ATOM 2301 N N . LYS A 1 295 ? 23.562 -18.766 -4.578 1 83.62 295 LYS A N 1
ATOM 2302 C CA . LYS A 1 295 ? 22.766 -19.625 -3.711 1 83.62 295 LYS A CA 1
ATOM 2303 C C . LYS A 1 295 ? 22.297 -20.875 -4.453 1 83.62 295 LYS A C 1
ATOM 2305 O O . LYS A 1 295 ? 21.938 -21.875 -3.83 1 83.62 295 LYS A O 1
ATOM 2310 N N . LEU A 1 296 ? 22.234 -20.781 -5.738 1 81.81 296 LEU A N 1
ATOM 2311 C CA . LEU A 1 296 ? 21.906 -21.953 -6.551 1 81.81 296 LEU A CA 1
ATOM 2312 C C . LEU A 1 296 ? 23.031 -22.984 -6.488 1 81.81 296 LEU A C 1
ATOM 2314 O O . LEU A 1 296 ? 22.766 -24.188 -6.492 1 81.81 296 LEU A O 1
ATOM 2318 N N . ARG A 1 297 ? 24.203 -22.516 -6.477 1 72.44 297 ARG A N 1
ATOM 2319 C CA . ARG A 1 297 ? 25.391 -23.375 -6.539 1 72.44 297 ARG A CA 1
ATOM 2320 C C . ARG A 1 297 ? 25.672 -24 -5.184 1 72.44 297 ARG A C 1
ATOM 2322 O O . ARG A 1 297 ? 26.344 -25.031 -5.102 1 72.44 297 ARG A O 1
ATOM 2329 N N . LYS A 1 298 ? 25.234 -23.312 -4.113 1 66.69 298 LYS A N 1
ATOM 2330 C CA . LYS A 1 298 ? 25.562 -23.875 -2.801 1 66.69 298 LYS A CA 1
ATOM 2331 C C . LYS A 1 298 ? 24.766 -25.141 -2.527 1 66.69 298 LYS A C 1
ATOM 2333 O O . LYS A 1 298 ? 23.547 -25.156 -2.645 1 66.69 298 LYS A O 1
ATOM 2338 N N . ARG A 1 299 ? 25.438 -26.406 -2.834 1 55.47 299 ARG A N 1
ATOM 2339 C CA . ARG A 1 299 ? 24.953 -27.734 -2.471 1 55.47 299 ARG A CA 1
ATOM 2340 C C . ARG A 1 299 ? 24.75 -27.844 -0.962 1 55.47 299 ARG A C 1
ATOM 2342 O O . ARG A 1 299 ? 25.547 -27.328 -0.184 1 55.47 299 ARG A O 1
ATOM 2349 N N . MET B 1 1 ? 104.875 -35.531 -33.312 1 21.59 1 MET B N 1
ATOM 2350 C CA . MET B 1 1 ? 103.75 -36.344 -33.781 1 21.59 1 MET B CA 1
ATOM 2351 C C . MET B 1 1 ? 102.438 -35.875 -33.188 1 21.59 1 MET B C 1
ATOM 2353 O O . MET B 1 1 ? 102.25 -35.906 -31.953 1 21.59 1 MET B O 1
ATOM 2357 N N . ALA B 1 2 ? 101.562 -34.875 -33.688 1 29.14 2 ALA B N 1
ATOM 2358 C CA . ALA B 1 2 ? 100.75 -33.688 -33.531 1 29.14 2 ALA B CA 1
ATOM 2359 C C . ALA B 1 2 ? 99.312 -34.031 -33.25 1 29.14 2 ALA B C 1
ATOM 2361 O O . ALA B 1 2 ? 98.562 -34.531 -34.094 1 29.14 2 ALA B O 1
ATOM 2362 N N . PRO B 1 3 ? 98.562 -34.625 -32.062 1 27.47 3 PRO B N 1
ATOM 2363 C CA . PRO B 1 3 ? 97.75 -35.812 -32.25 1 27.47 3 PRO B CA 1
ATOM 2364 C C . PRO B 1 3 ? 96.375 -35.438 -32.781 1 27.47 3 PRO B C 1
ATOM 2366 O O . PRO B 1 3 ? 96 -34.25 -32.812 1 27.47 3 PRO B O 1
ATOM 2369 N N . GLN B 1 4 ? 95.25 -36.344 -32.438 1 25.12 4 GLN B N 1
ATOM 2370 C CA . GLN B 1 4 ? 94.125 -36.812 -33.25 1 25.12 4 GLN B CA 1
ATOM 2371 C C . GLN B 1 4 ? 93 -35.781 -33.344 1 25.12 4 GLN B C 1
ATOM 2373 O O . GLN B 1 4 ? 92.688 -35.094 -32.375 1 25.12 4 GLN B O 1
ATOM 2378 N N . PRO B 1 5 ? 92.125 -35.5 -34.469 1 27.48 5 PRO B N 1
ATOM 2379 C CA . PRO B 1 5 ? 91.375 -34.469 -35.156 1 27.48 5 PRO B CA 1
ATOM 2380 C C . PRO B 1 5 ? 90 -34.281 -34.562 1 27.48 5 PRO B C 1
ATOM 2382 O O . PRO B 1 5 ? 89.438 -35.156 -33.875 1 27.48 5 PRO B O 1
ATOM 2385 N N . ALA B 1 6 ? 89.125 -33.062 -34.688 1 26.84 6 ALA B N 1
ATOM 2386 C CA . ALA B 1 6 ? 88.125 -32.156 -34.094 1 26.84 6 ALA B CA 1
ATOM 2387 C C . ALA B 1 6 ? 86.688 -32.594 -34.5 1 26.84 6 ALA B C 1
ATOM 2389 O O . ALA B 1 6 ? 86.312 -32.469 -35.656 1 26.84 6 ALA B O 1
ATOM 2390 N N . PRO B 1 7 ? 86.125 -33.75 -34.25 1 22.88 7 PRO B N 1
ATOM 2391 C CA . PRO B 1 7 ? 85 -34.219 -35.062 1 22.88 7 PRO B CA 1
ATOM 2392 C C . PRO B 1 7 ? 83.812 -33.25 -35 1 22.88 7 PRO B C 1
ATOM 2394 O O . PRO B 1 7 ? 83.688 -32.469 -34.062 1 22.88 7 PRO B O 1
ATOM 2397 N N . ASP B 1 8 ? 82.562 -33.219 -36 1 25.7 8 ASP B N 1
ATOM 2398 C CA . ASP B 1 8 ? 81.75 -32.438 -36.938 1 25.7 8 ASP B CA 1
ATOM 2399 C C . ASP B 1 8 ? 80.375 -32.094 -36.281 1 25.7 8 ASP B C 1
ATOM 2401 O O . ASP B 1 8 ? 79.625 -33 -35.875 1 25.7 8 ASP B O 1
ATOM 2405 N N . PRO B 1 9 ? 80 -30.828 -35.719 1 27.34 9 PRO B N 1
ATOM 2406 C CA . PRO B 1 9 ? 79.062 -30.344 -34.688 1 27.34 9 PRO B CA 1
ATOM 2407 C C . PRO B 1 9 ? 77.625 -30.391 -35.125 1 27.34 9 PRO B C 1
ATOM 2409 O O . PRO B 1 9 ? 77.25 -29.672 -36.062 1 27.34 9 PRO B O 1
ATOM 2412 N N . ASP B 1 10 ? 76.812 -31.578 -35.344 1 23.09 10 ASP B N 1
ATOM 2413 C CA . ASP B 1 10 ? 75.688 -32.219 -35.969 1 23.09 10 ASP B CA 1
ATOM 2414 C C . ASP B 1 10 ? 74.375 -31.578 -35.531 1 23.09 10 ASP B C 1
ATOM 2416 O O . ASP B 1 10 ? 73.312 -31.906 -36.062 1 23.09 10 ASP B O 1
ATOM 2420 N N . ALA B 1 11 ? 74.125 -31.25 -34.25 1 21.56 11 ALA B N 1
ATOM 2421 C CA . ALA B 1 11 ? 72.938 -31.625 -33.562 1 21.56 11 ALA B CA 1
ATOM 2422 C C . ALA B 1 11 ? 71.75 -30.641 -33.844 1 21.56 11 ALA B C 1
ATOM 2424 O O . ALA B 1 11 ? 70.688 -30.719 -33.25 1 21.56 11 ALA B O 1
ATOM 2425 N N . LEU B 1 12 ? 72 -29.469 -34.625 1 18.28 12 LEU B N 1
ATOM 2426 C CA . LEU B 1 12 ? 71.312 -28.281 -34.125 1 18.28 12 LEU B CA 1
ATOM 2427 C C . LEU B 1 12 ? 69.812 -28.359 -34.406 1 18.28 12 LEU B C 1
ATOM 2429 O O . LEU B 1 12 ? 69 -28.031 -33.531 1 18.28 12 LEU B O 1
ATOM 2433 N N . ASP B 1 13 ? 69.375 -28.422 -35.75 1 19.44 13 ASP B N 1
ATOM 2434 C CA . ASP B 1 13 ? 68.625 -27.328 -36.406 1 19.44 13 ASP B CA 1
ATOM 2435 C C . ASP B 1 13 ? 67.125 -27.531 -36.344 1 19.44 13 ASP B C 1
ATOM 2437 O O . ASP B 1 13 ? 66.562 -28.219 -37.188 1 19.44 13 ASP B O 1
ATOM 2441 N N . CYS B 1 14 ? 66.625 -28.234 -35.5 1 17.83 14 CYS B N 1
ATOM 2442 C CA . CYS B 1 14 ? 65.312 -28.797 -35.656 1 17.83 14 CYS B CA 1
ATOM 2443 C C . CYS B 1 14 ? 64.25 -27.703 -35.875 1 17.83 14 CYS B C 1
ATOM 2445 O O . CYS B 1 14 ? 63.531 -27.344 -34.938 1 17.83 14 CYS B O 1
ATOM 2447 N N . ARG B 1 15 ? 64.625 -26.594 -36.469 1 21.36 15 ARG B N 1
ATOM 2448 C CA . ARG B 1 15 ? 63.75 -25.422 -36.594 1 21.36 15 ARG B CA 1
ATOM 2449 C C . ARG B 1 15 ? 62.5 -25.75 -37.375 1 21.36 15 ARG B C 1
ATOM 2451 O O . ARG B 1 15 ? 62.562 -26.047 -38.562 1 21.36 15 ARG B O 1
ATOM 2458 N N . ALA B 1 16 ? 61.594 -26.406 -36.906 1 17.86 16 ALA B N 1
ATOM 2459 C CA . ALA B 1 16 ? 60.344 -26.953 -37.406 1 17.86 16 ALA B CA 1
ATOM 2460 C C . ALA B 1 16 ? 59.531 -25.891 -38.156 1 17.86 16 ALA B C 1
ATOM 2462 O O . ALA B 1 16 ? 59.156 -24.891 -37.531 1 17.86 16 ALA B O 1
ATOM 2463 N N . SER B 1 17 ? 59.781 -25.516 -39.406 1 18.27 17 SER B N 1
ATOM 2464 C CA . SER B 1 17 ? 59.312 -24.531 -40.375 1 18.27 17 SER B CA 1
ATOM 2465 C C . SER B 1 17 ? 57.781 -24.625 -40.562 1 18.27 17 SER B C 1
ATOM 2467 O O . SER B 1 17 ? 57.344 -25.297 -41.469 1 18.27 17 SER B O 1
ATOM 2469 N N . VAL B 1 18 ? 56.906 -25.266 -40 1 19.64 18 VAL B N 1
ATOM 2470 C CA . VAL B 1 18 ? 55.719 -25.609 -40.75 1 19.64 18 VAL B CA 1
ATOM 2471 C C . VAL B 1 18 ? 55.031 -24.328 -41.219 1 19.64 18 VAL B C 1
ATOM 2473 O O . VAL B 1 18 ? 54.719 -23.453 -40.438 1 19.64 18 VAL B O 1
ATOM 2476 N N . ASN B 1 19 ? 55.156 -23.797 -42.344 1 19.31 19 ASN B N 1
ATOM 2477 C CA . ASN B 1 19 ? 54.75 -22.578 -43.031 1 19.31 19 ASN B CA 1
ATOM 2478 C C . ASN B 1 19 ? 53.25 -22.438 -43.125 1 19.31 19 ASN B C 1
ATOM 2480 O O . ASN B 1 19 ? 52.625 -22.969 -44.062 1 19.31 19 ASN B O 1
ATOM 2484 N N . LEU B 1 20 ? 52.375 -22.953 -42.438 1 19.77 20 LEU B N 1
ATOM 2485 C CA . LEU B 1 20 ? 50.969 -23.047 -42.812 1 19.77 20 LEU B CA 1
ATOM 2486 C C . LEU B 1 20 ? 50.438 -21.688 -43.219 1 19.77 20 LEU B C 1
ATOM 2488 O O . LEU B 1 20 ? 50.375 -20.75 -42.406 1 19.77 20 LEU B O 1
ATOM 2492 N N . SER B 1 21 ? 50.5 -21.219 -44.406 1 19.66 21 SER B N 1
ATOM 2493 C CA . SER B 1 21 ? 50.312 -20.031 -45.219 1 19.66 21 SER B CA 1
ATOM 2494 C C . SER B 1 21 ? 48.938 -19.375 -44.969 1 19.66 21 SER B C 1
ATOM 2496 O O . SER B 1 21 ? 48.875 -18.188 -44.656 1 19.66 21 SER B O 1
ATOM 2498 N N . GLY B 1 22 ? 47.938 -19.391 -46 1 20.25 22 GLY B N 1
ATOM 2499 C CA . GLY B 1 22 ? 47.188 -18.406 -46.75 1 20.25 22 GLY B CA 1
ATOM 2500 C C . GLY B 1 22 ? 45.938 -17.938 -46.031 1 20.25 22 GLY B C 1
ATOM 2501 O O . GLY B 1 22 ? 45.156 -17.141 -46.594 1 20.25 22 GLY B O 1
ATOM 2502 N N . LEU B 1 23 ? 45.125 -18.703 -45.406 1 19.53 23 LEU B N 1
ATOM 2503 C CA . LEU B 1 23 ? 43.688 -18.578 -45.344 1 19.53 23 LEU B CA 1
ATOM 2504 C C . LEU B 1 23 ? 43.281 -17.219 -44.75 1 19.53 23 LEU B C 1
ATOM 2506 O O . LEU B 1 23 ? 43.594 -16.938 -43.562 1 19.53 23 LEU B O 1
ATOM 2510 N N . GLU B 1 24 ? 43.156 -16.172 -45.406 1 21.77 24 GLU B N 1
ATOM 2511 C CA . GLU B 1 24 ? 42.938 -14.734 -45.281 1 21.77 24 GLU B CA 1
ATOM 2512 C C . GLU B 1 24 ? 41.656 -14.43 -44.531 1 21.77 24 GLU B C 1
ATOM 2514 O O . GLU B 1 24 ? 41.25 -13.273 -44.438 1 21.77 24 GLU B O 1
ATOM 2519 N N . ASP B 1 25 ? 41.031 -15.25 -43.969 1 20.55 25 ASP B N 1
ATOM 2520 C CA . ASP B 1 25 ? 39.625 -15.062 -43.688 1 20.55 25 ASP B CA 1
ATOM 2521 C C . ASP B 1 25 ? 39.375 -13.82 -42.844 1 20.55 25 ASP B C 1
ATOM 2523 O O . ASP B 1 25 ? 39.844 -13.742 -41.688 1 20.55 25 ASP B O 1
ATOM 2527 N N . GLU B 1 26 ? 39.312 -12.648 -43.312 1 22.78 26 GLU B N 1
ATOM 2528 C CA . GLU B 1 26 ? 39.125 -11.328 -42.719 1 22.78 26 GLU B CA 1
ATOM 2529 C C . GLU B 1 26 ? 37.938 -11.344 -41.75 1 22.78 26 GLU B C 1
ATOM 2531 O O . GLU B 1 26 ? 36.781 -11.336 -42.156 1 22.78 26 GLU B O 1
ATOM 2536 N N . GLY B 1 27 ? 37.812 -12.148 -40.969 1 20.42 27 GLY B N 1
ATOM 2537 C CA . GLY B 1 27 ? 36.594 -12.328 -40.25 1 20.42 27 GLY B CA 1
ATOM 2538 C C . GLY B 1 27 ? 36.188 -11.117 -39.438 1 20.42 27 GLY B C 1
ATOM 2539 O O . GLY B 1 27 ? 36.906 -10.727 -38.5 1 20.42 27 GLY B O 1
ATOM 2540 N N . GLU B 1 28 ? 35.656 -10.109 -40 1 23.61 28 GLU B N 1
ATOM 2541 C CA . GLU B 1 28 ? 35.25 -8.867 -39.344 1 23.61 28 GLU B CA 1
ATOM 2542 C C . GLU B 1 28 ? 34.562 -9.148 -38 1 23.61 28 GLU B C 1
ATOM 2544 O O . GLU B 1 28 ? 33.75 -10.07 -37.906 1 23.61 28 GLU B O 1
ATOM 2549 N N . PRO B 1 29 ? 35.219 -8.719 -37.031 1 22.91 29 PRO B N 1
ATOM 2550 C CA . PRO B 1 29 ? 34.688 -9.016 -35.688 1 22.91 29 PRO B CA 1
ATOM 2551 C C . PRO B 1 29 ? 33.188 -8.664 -35.562 1 22.91 29 PRO B C 1
ATOM 2553 O O . PRO B 1 29 ? 32.812 -7.539 -35.875 1 22.91 29 PRO B O 1
ATOM 2556 N N . ILE B 1 30 ? 32.344 -9.477 -35.938 1 23.31 30 ILE B N 1
ATOM 2557 C CA . ILE B 1 30 ? 30.938 -9.141 -35.812 1 23.31 30 ILE B CA 1
ATOM 2558 C C . ILE B 1 30 ? 30.656 -8.727 -34.375 1 23.31 30 ILE B C 1
ATOM 2560 O O . ILE B 1 30 ? 30.828 -9.523 -33.438 1 23.31 30 ILE B O 1
ATOM 2564 N N . ASP B 1 31 ? 31.109 -7.641 -34 1 21.92 31 ASP B N 1
ATOM 2565 C CA . ASP B 1 31 ? 30.828 -7.066 -32.688 1 21.92 31 ASP B CA 1
ATOM 2566 C C . ASP B 1 31 ? 29.391 -7.391 -32.281 1 21.92 31 ASP B C 1
ATOM 2568 O O . ASP B 1 31 ? 28.438 -6.957 -32.906 1 21.92 31 ASP B O 1
ATOM 2572 N N . PRO B 1 32 ? 29.125 -8.539 -32 1 22.08 32 PRO B N 1
ATOM 2573 C CA . PRO B 1 32 ? 27.703 -8.867 -31.828 1 22.08 32 PRO B CA 1
ATOM 2574 C C . PRO B 1 32 ? 26.969 -7.863 -30.953 1 22.08 32 PRO B C 1
ATOM 2576 O O . PRO B 1 32 ? 27.438 -7.531 -29.859 1 22.08 32 PRO B O 1
ATOM 2579 N N . ASP B 1 33 ? 26.344 -6.918 -31.5 1 22.09 33 ASP B N 1
ATOM 2580 C CA . ASP B 1 33 ? 25.578 -5.895 -30.812 1 22.09 33 ASP B CA 1
ATOM 2581 C C . ASP B 1 33 ? 24.688 -6.512 -29.734 1 22.09 33 ASP B C 1
ATOM 2583 O O . ASP B 1 33 ? 23.812 -7.332 -30.047 1 22.09 33 ASP B O 1
ATOM 2587 N N . PRO B 1 34 ? 25.172 -6.863 -28.688 1 21.48 34 PRO B N 1
ATOM 2588 C CA . PRO B 1 34 ? 24.469 -7.594 -27.641 1 21.48 34 PRO B CA 1
ATOM 2589 C C . PRO B 1 34 ? 22.984 -7.215 -27.547 1 21.48 34 PRO B C 1
ATOM 2591 O O . PRO B 1 34 ? 22.578 -6.172 -28.062 1 21.48 34 PRO B O 1
ATOM 2594 N N . LEU B 1 35 ? 22.125 -8.047 -26.953 1 22.78 35 LEU B N 1
ATOM 2595 C CA . LEU B 1 35 ? 20.688 -7.977 -26.672 1 22.78 35 LEU B CA 1
ATOM 2596 C C . LEU B 1 35 ? 20.312 -6.598 -26.156 1 22.78 35 LEU B C 1
ATOM 2598 O O . LEU B 1 35 ? 20.656 -6.242 -25.016 1 22.78 35 LEU B O 1
ATOM 2602 N N . ASP B 1 36 ? 20.391 -5.629 -26.891 1 23.41 36 ASP B N 1
ATOM 2603 C CA . ASP B 1 36 ? 19.781 -4.305 -26.844 1 23.41 36 ASP B CA 1
ATOM 2604 C C . ASP B 1 36 ? 18.344 -4.379 -26.328 1 23.41 36 ASP B C 1
ATOM 2606 O O . ASP B 1 36 ? 17.422 -3.873 -26.984 1 23.41 36 ASP B O 1
ATOM 2610 N N . TYR B 1 37 ? 17.922 -5.609 -26.031 1 21.73 37 TYR B N 1
ATOM 2611 C CA . TYR B 1 37 ? 16.531 -5.555 -25.562 1 21.73 37 TYR B CA 1
ATOM 2612 C C . TYR B 1 37 ? 16.375 -4.52 -24.453 1 21.73 37 TYR B C 1
ATOM 2614 O O . TYR B 1 37 ? 16.875 -4.695 -23.359 1 21.73 37 TYR B O 1
ATOM 2622 N N . ASP B 1 38 ? 16.312 -3.422 -24.828 1 24.67 38 ASP B N 1
ATOM 2623 C CA . ASP B 1 38 ? 15.812 -2.42 -23.891 1 24.67 38 ASP B CA 1
ATOM 2624 C C . ASP B 1 38 ? 14.523 -2.887 -23.219 1 24.67 38 ASP B C 1
ATOM 2626 O O . ASP B 1 38 ? 13.5 -3.053 -23.891 1 24.67 38 ASP B O 1
ATOM 2630 N N . PRO B 1 39 ? 14.547 -3.682 -22.219 1 24.5 39 PRO B N 1
ATOM 2631 C CA . PRO B 1 39 ? 13.32 -4.238 -21.641 1 24.5 39 PRO B CA 1
ATOM 2632 C C . PRO B 1 39 ? 12.156 -3.25 -21.656 1 24.5 39 PRO B C 1
ATOM 2634 O O . PRO B 1 39 ? 11.031 -3.609 -21.312 1 24.5 39 PRO B O 1
ATOM 2637 N N . MET B 1 40 ? 12.281 -1.957 -21.562 1 26.66 40 MET B N 1
ATOM 2638 C CA . MET B 1 40 ? 11.164 -1.033 -21.719 1 26.66 40 MET B CA 1
ATOM 2639 C C . MET B 1 40 ? 10.539 -1.169 -23.109 1 26.66 40 MET B C 1
ATOM 2641 O O . MET B 1 40 ? 9.484 -0.586 -23.391 1 26.66 40 MET B O 1
ATOM 2645 N N . GLU B 1 41 ? 11.25 -1.535 -24.219 1 25.94 41 GLU B N 1
ATOM 2646 C CA . GLU B 1 41 ? 10.68 -1.381 -25.562 1 25.94 41 GLU B CA 1
ATOM 2647 C C . GLU B 1 41 ? 9.648 -2.465 -25.844 1 25.94 41 GLU B C 1
ATOM 2649 O O . GLU B 1 41 ? 8.609 -2.191 -26.453 1 25.94 41 GLU B O 1
ATOM 2654 N N . ASP B 1 42 ? 10.023 -3.748 -26.203 1 25.61 42 ASP B N 1
ATOM 2655 C CA . ASP B 1 42 ? 9.125 -4.617 -26.953 1 25.61 42 ASP B CA 1
ATOM 2656 C C . ASP B 1 42 ? 7.992 -5.137 -26.078 1 25.61 42 ASP B C 1
ATOM 2658 O O . ASP B 1 42 ? 7.152 -5.918 -26.531 1 25.61 42 ASP B O 1
ATOM 2662 N N . SER B 1 43 ? 8.344 -5.598 -24.984 1 23.72 43 SER B N 1
ATOM 2663 C CA . SER B 1 43 ? 7.27 -6.496 -24.562 1 23.72 43 SER B CA 1
ATOM 2664 C C . SER B 1 43 ? 5.91 -5.812 -24.672 1 23.72 43 SER B C 1
ATOM 2666 O O . SER B 1 43 ? 5.832 -4.598 -24.859 1 23.72 43 SER B O 1
ATOM 2668 N N . PHE B 1 44 ? 4.797 -6.266 -23.844 1 25.64 44 PHE B N 1
ATOM 2669 C CA . PHE B 1 44 ? 3.357 -6.059 -23.969 1 25.64 44 PHE B CA 1
ATOM 2670 C C . PHE B 1 44 ? 3.02 -4.57 -23.906 1 25.64 44 PHE B C 1
ATOM 2672 O O . PHE B 1 44 ? 2.598 -4.066 -22.875 1 25.64 44 PHE B O 1
ATOM 2679 N N . GLY B 1 45 ? 3.725 -3.891 -24.562 1 26.27 45 GLY B N 1
ATOM 2680 C CA . GLY B 1 45 ? 3.488 -2.457 -24.516 1 26.27 45 GLY B CA 1
ATOM 2681 C C . GLY B 1 45 ? 2.117 -2.064 -25.031 1 26.27 45 GLY B C 1
ATOM 2682 O O . GLY B 1 45 ? 2.006 -1.362 -26.047 1 26.27 45 GLY B O 1
ATOM 2683 N N . HIS B 1 46 ? 1.126 -3.105 -25.156 1 24.78 46 HIS B N 1
ATOM 2684 C CA . HIS B 1 46 ? -0.024 -2.311 -25.562 1 24.78 46 HIS B CA 1
ATOM 2685 C C . HIS B 1 46 ? -0.058 -0.972 -24.828 1 24.78 46 HIS B C 1
ATOM 2687 O O . HIS B 1 46 ? 0.212 -0.908 -23.641 1 24.78 46 HIS B O 1
ATOM 2693 N N . ASN B 1 47 ? 0.171 -0.039 -25.625 1 25.67 47 ASN B N 1
ATOM 2694 C CA . ASN B 1 47 ? -0.138 1.359 -25.359 1 25.67 47 ASN B CA 1
ATOM 2695 C C . ASN B 1 47 ? -1.526 1.515 -24.734 1 25.67 47 ASN B C 1
ATOM 2697 O O . ASN B 1 47 ? -2.516 1.661 -25.453 1 25.67 47 ASN B O 1
ATOM 2701 N N . TYR B 1 48 ? -1.905 0.522 -23.922 1 22.84 48 TYR B N 1
ATOM 2702 C CA . TYR B 1 48 ? -3.152 0.983 -23.312 1 22.84 48 TYR B CA 1
ATOM 2703 C C . TYR B 1 48 ? -3.053 2.445 -22.906 1 22.84 48 TYR B C 1
ATOM 2705 O O . TYR B 1 48 ? -2.352 2.779 -21.938 1 22.84 48 TYR B O 1
ATOM 2713 N N . GLU B 1 49 ? -3.029 3.223 -24.062 1 25.02 49 GLU B N 1
ATOM 2714 C CA . GLU B 1 49 ? -3.359 4.605 -23.734 1 25.02 49 GLU B CA 1
ATOM 2715 C C . GLU B 1 49 ? -4.699 4.699 -23.016 1 25.02 49 GLU B C 1
ATOM 2717 O O . GLU B 1 49 ? -5.754 4.535 -23.641 1 25.02 49 GLU B O 1
ATOM 2722 N N . PRO B 1 50 ? -4.883 3.906 -21.953 1 27.06 50 PRO B N 1
ATOM 2723 C CA . PRO B 1 50 ? -6.27 4.094 -21.516 1 27.06 50 PRO B CA 1
ATOM 2724 C C . PRO B 1 50 ? -6.719 5.551 -21.594 1 27.06 50 PRO B C 1
ATOM 2726 O O . PRO B 1 50 ? -5.902 6.461 -21.422 1 27.06 50 PRO B O 1
ATOM 2729 N N . GLU B 1 51 ? -7.609 5.785 -22.469 1 24.83 51 GLU B N 1
ATOM 2730 C CA . GLU B 1 51 ? -8.328 7.051 -22.375 1 24.83 51 GLU B CA 1
ATOM 2731 C C . GLU B 1 51 ? -8.734 7.355 -20.938 1 24.83 51 GLU B C 1
ATOM 2733 O O . GLU B 1 51 ? -9.57 6.652 -20.359 1 24.83 51 GLU B O 1
ATOM 2738 N N . GLU B 1 52 ? -7.781 7.551 -20.094 1 30.3 52 GLU B N 1
ATOM 2739 C CA . GLU B 1 52 ? -7.93 7.785 -18.656 1 30.3 52 GLU B CA 1
ATOM 2740 C C . GLU B 1 52 ? -9.07 8.758 -18.359 1 30.3 52 GLU B C 1
ATOM 2742 O O . GLU B 1 52 ? -9.094 9.867 -18.891 1 30.3 52 GLU B O 1
ATOM 2747 N N . ALA B 1 53 ? -10.227 8.344 -18.375 1 29.03 53 ALA B N 1
ATOM 2748 C CA . ALA B 1 53 ? -11.195 9.273 -17.797 1 29.03 53 ALA B CA 1
ATOM 2749 C C . ALA B 1 53 ? -10.586 10.039 -16.625 1 29.03 53 ALA B C 1
ATOM 2751 O O . ALA B 1 53 ? -9.828 9.477 -15.836 1 29.03 53 ALA B O 1
ATOM 2752 N N . PRO B 1 54 ? -10.656 11.359 -16.547 1 29.11 54 PRO B N 1
ATOM 2753 C CA . PRO B 1 54 ? -9.82 12.188 -15.68 1 29.11 54 PRO B CA 1
ATOM 2754 C C . PRO B 1 54 ? -9.969 11.828 -14.203 1 29.11 54 PRO B C 1
ATOM 2756 O O . PRO B 1 54 ? -11.031 12.055 -13.609 1 29.11 54 PRO B O 1
ATOM 2759 N N . VAL B 1 55 ? -10.07 10.672 -13.742 1 33 55 VAL B N 1
ATOM 2760 C CA . VAL B 1 55 ? -9.648 10.68 -12.344 1 33 55 VAL B CA 1
ATOM 2761 C C . VAL B 1 55 ? -8.57 11.742 -12.141 1 33 55 VAL B C 1
ATOM 2763 O O . VAL B 1 55 ? -7.457 11.609 -12.656 1 33 55 VAL B O 1
ATOM 2766 N N . THR B 1 56 ? -8.852 12.953 -12.219 1 34.34 56 THR B N 1
ATOM 2767 C CA . THR B 1 56 ? -7.957 14.094 -12.047 1 34.34 56 THR B CA 1
ATOM 2768 C C . THR B 1 56 ? -6.887 13.789 -11.008 1 34.34 56 THR B C 1
ATOM 2770 O O . THR B 1 56 ? -7.168 13.781 -9.805 1 34.34 56 THR B O 1
ATOM 2773 N N . GLY B 1 57 ? -6.289 12.797 -10.914 1 39.62 57 GLY B N 1
ATOM 2774 C CA . GLY B 1 57 ? -5.055 12.609 -10.172 1 39.62 57 GLY B CA 1
ATOM 2775 C C . GLY B 1 57 ? -4.262 13.883 -9.984 1 39.62 57 GLY B C 1
ATOM 2776 O O . GLY B 1 57 ? -3.885 14.531 -10.969 1 39.62 57 GLY B O 1
ATOM 2777 N N . GLY B 1 58 ? -4.699 14.734 -9.023 1 45.78 58 GLY B N 1
ATOM 2778 C CA . GLY B 1 58 ? -4.297 16.094 -8.703 1 45.78 58 GLY B CA 1
ATOM 2779 C C . GLY B 1 58 ? -2.801 16.312 -8.82 1 45.78 58 GLY B C 1
ATOM 2780 O O . GLY B 1 58 ? -2.006 15.531 -8.289 1 45.78 58 GLY B O 1
ATOM 2781 N N . ALA B 1 59 ? -2.34 16.75 -9.953 1 56.94 59 ALA B N 1
ATOM 2782 C CA . ALA B 1 59 ? -0.976 17.234 -10.172 1 56.94 59 ALA B CA 1
ATOM 2783 C C . ALA B 1 59 ? -0.45 17.969 -8.945 1 56.94 59 ALA B C 1
ATOM 2785 O O . ALA B 1 59 ? -1.191 18.703 -8.289 1 56.94 59 ALA B O 1
ATOM 2786 N N . LEU B 1 60 ? 0.469 17.25 -8.289 1 75.06 60 LEU B N 1
ATOM 2787 C CA . LEU B 1 60 ? 1.216 18.031 -7.301 1 75.06 60 LEU B CA 1
ATOM 2788 C C . LEU B 1 60 ? 1.921 19.203 -7.961 1 75.06 60 LEU B C 1
ATOM 2790 O O . LEU B 1 60 ? 2.814 19.016 -8.789 1 75.06 60 LEU B O 1
ATOM 2794 N N . PRO B 1 61 ? 1.299 20.359 -7.766 1 74.75 61 PRO B N 1
ATOM 2795 C CA . PRO B 1 61 ? 1.979 21.484 -8.398 1 74.75 61 PRO B CA 1
ATOM 2796 C C . PRO B 1 61 ? 3.475 21.516 -8.102 1 74.75 61 PRO B C 1
ATOM 2798 O O . PRO B 1 61 ? 3.875 21.453 -6.934 1 74.75 61 PRO B O 1
ATOM 2801 N N . GLN B 1 62 ? 4.293 21.672 -9.125 1 78.62 62 GLN B N 1
ATOM 2802 C CA . GLN B 1 62 ? 5.746 21.641 -9.016 1 78.62 62 GLN B CA 1
ATOM 2803 C C . GLN B 1 62 ? 6.25 22.75 -8.094 1 78.62 62 GLN B C 1
ATOM 2805 O O . GLN B 1 62 ? 7.203 22.547 -7.336 1 78.62 62 GLN B O 1
ATOM 2810 N N . GLU B 1 63 ? 5.598 23.828 -8.234 1 81.25 63 GLU B N 1
ATOM 2811 C CA . GLU B 1 63 ? 6.004 24.953 -7.402 1 81.25 63 GLU B CA 1
ATOM 2812 C C . GLU B 1 63 ? 5.871 24.625 -5.918 1 81.25 63 GLU B C 1
ATOM 2814 O O . GLU B 1 63 ? 6.754 24.953 -5.121 1 81.25 63 GLU B O 1
ATOM 2819 N N . LEU B 1 64 ? 4.84 23.922 -5.602 1 85.56 64 LEU B N 1
ATOM 2820 C CA . LEU B 1 64 ? 4.621 23.547 -4.203 1 85.56 64 LEU B CA 1
ATOM 2821 C C . LEU B 1 64 ? 5.664 22.547 -3.736 1 85.56 64 LEU B C 1
ATOM 2823 O O . LEU B 1 64 ? 6.145 22.609 -2.604 1 85.56 64 LEU B O 1
ATOM 2827 N N . ILE B 1 65 ? 6.027 21.656 -4.621 1 85.56 65 ILE B N 1
ATOM 2828 C CA . ILE B 1 65 ? 7.02 20.656 -4.281 1 85.56 65 ILE B CA 1
ATOM 2829 C C . ILE B 1 65 ? 8.383 21.312 -4.098 1 85.56 65 ILE B C 1
ATOM 2831 O O . ILE B 1 65 ? 9.125 20.969 -3.168 1 85.56 65 ILE B O 1
ATOM 2835 N N . THR B 1 66 ? 8.672 22.234 -4.949 1 85.19 66 THR B N 1
ATOM 2836 C CA . THR B 1 66 ? 9.938 22.953 -4.848 1 85.19 66 THR B CA 1
ATOM 2837 C C . THR B 1 66 ? 10.016 23.734 -3.539 1 85.19 66 THR B C 1
ATOM 2839 O O . THR B 1 66 ? 11.031 23.688 -2.844 1 85.19 66 THR B O 1
ATOM 2842 N N . ARG B 1 67 ? 9.031 24.391 -3.26 1 88.5 67 ARG B N 1
ATOM 2843 C CA . ARG B 1 67 ? 8.984 25.141 -2.016 1 88.5 67 ARG B CA 1
ATOM 2844 C C . ARG B 1 67 ? 9.094 24.219 -0.805 1 88.5 67 ARG B C 1
ATOM 2846 O O . ARG B 1 67 ? 9.789 24.547 0.164 1 88.5 67 ARG B O 1
ATOM 2853 N N . ALA B 1 68 ? 8.359 23.141 -0.892 1 90.81 68 ALA B N 1
ATOM 2854 C CA . ALA B 1 68 ? 8.438 22.188 0.208 1 90.81 68 ALA B CA 1
ATOM 2855 C C . ALA B 1 68 ? 9.875 21.688 0.404 1 90.81 68 ALA B C 1
ATOM 2857 O O . ALA B 1 68 ? 10.352 21.609 1.535 1 90.81 68 ALA B O 1
ATOM 2858 N N . ALA B 1 69 ? 10.539 21.391 -0.681 1 87.94 69 ALA B N 1
ATOM 2859 C CA . ALA B 1 69 ? 11.922 20.922 -0.609 1 87.94 69 ALA B CA 1
ATOM 2860 C C . ALA B 1 69 ? 12.805 21.953 0.091 1 87.94 69 ALA B C 1
ATOM 2862 O O . ALA B 1 69 ? 13.641 21.594 0.926 1 87.94 69 ALA B O 1
ATOM 2863 N N . ASP B 1 70 ? 12.617 23.188 -0.195 1 88.5 70 ASP B N 1
ATOM 2864 C CA . ASP B 1 70 ? 13.383 24.266 0.428 1 88.5 70 ASP B CA 1
ATOM 2865 C C . ASP B 1 70 ? 13.078 24.359 1.922 1 88.5 70 ASP B C 1
ATOM 2867 O O . ASP B 1 70 ? 13.992 24.547 2.732 1 88.5 70 ASP B O 1
ATOM 2871 N N . ILE B 1 71 ? 11.898 24.25 2.232 1 90.94 71 ILE B N 1
ATOM 2872 C CA . ILE B 1 71 ? 11.477 24.312 3.627 1 90.94 71 ILE B CA 1
ATOM 2873 C C . ILE B 1 71 ? 12.109 23.156 4.406 1 90.94 71 ILE B C 1
ATOM 2875 O O . ILE B 1 71 ? 12.625 23.359 5.508 1 90.94 71 ILE B O 1
ATOM 2879 N N . PHE B 1 72 ? 12.062 21.984 3.836 1 89.12 72 PHE B N 1
ATOM 2880 C CA . PHE B 1 72 ? 12.664 20.828 4.496 1 89.12 72 PHE B CA 1
ATOM 2881 C C . PHE B 1 72 ? 14.156 21.047 4.715 1 89.12 72 PHE B C 1
ATOM 2883 O O . PHE B 1 72 ? 14.688 20.734 5.781 1 89.12 72 PHE B O 1
ATOM 2890 N N . ARG B 1 73 ? 14.828 21.516 3.736 1 86.19 73 ARG B N 1
ATOM 2891 C CA . ARG B 1 73 ? 16.266 21.75 3.834 1 86.19 73 ARG B CA 1
ATOM 2892 C C . ARG B 1 73 ? 16.578 22.766 4.93 1 86.19 73 ARG B C 1
ATOM 2894 O O . ARG B 1 73 ? 17.531 22.594 5.691 1 86.19 73 ARG B O 1
ATOM 2901 N N . ARG B 1 74 ? 15.836 23.734 5.059 1 86.25 74 ARG B N 1
ATOM 2902 C CA . ARG B 1 74 ? 16.078 24.812 6.004 1 86.25 74 ARG B CA 1
ATOM 2903 C C . ARG B 1 74 ? 15.797 24.359 7.434 1 86.25 74 ARG B C 1
ATOM 2905 O O . ARG B 1 74 ? 16.547 24.703 8.352 1 86.25 74 ARG B O 1
ATOM 2912 N N . HIS B 1 75 ? 14.805 23.562 7.566 1 87.88 75 HIS B N 1
ATOM 2913 C CA . HIS B 1 75 ? 14.32 23.359 8.93 1 87.88 75 HIS B CA 1
ATOM 2914 C C . HIS B 1 75 ? 14.711 21.984 9.445 1 87.88 75 HIS B C 1
ATOM 2916 O O . HIS B 1 75 ? 14.672 21.734 10.656 1 87.88 75 HIS B O 1
ATOM 2922 N N . LEU B 1 76 ? 14.977 21.062 8.586 1 85.38 76 LEU B N 1
ATOM 2923 C CA . LEU B 1 76 ? 15.289 19.703 9.039 1 85.38 76 LEU B CA 1
ATOM 2924 C C . LEU B 1 76 ? 16.766 19.391 8.82 1 85.38 76 LEU B C 1
ATOM 2926 O O . LEU B 1 76 ? 17.234 18.312 9.18 1 85.38 76 LEU B O 1
ATOM 2930 N N . GLY B 1 77 ? 17.562 20.312 8.383 1 72.25 77 GLY B N 1
ATOM 2931 C CA . GLY B 1 77 ? 19 20.188 8.266 1 72.25 77 GLY B CA 1
ATOM 2932 C C . GLY B 1 77 ? 19.438 19.234 7.172 1 72.25 77 GLY B C 1
ATOM 2933 O O . GLY B 1 77 ? 20.469 18.578 7.289 1 72.25 77 GLY B O 1
ATOM 2934 N N . PHE B 1 78 ? 18.609 18.875 6.203 1 61.84 78 PHE B N 1
ATOM 2935 C CA . PHE B 1 78 ? 19.016 18.016 5.109 1 61.84 78 PHE B CA 1
ATOM 2936 C C . PHE B 1 78 ? 20.047 18.719 4.227 1 61.84 78 PHE B C 1
ATOM 2938 O O . PHE B 1 78 ? 19.844 19.859 3.814 1 61.84 78 PHE B O 1
ATOM 2945 N N . GLU B 1 79 ? 21.328 18.672 4.594 1 49.09 79 GLU B N 1
ATOM 2946 C CA . GLU B 1 79 ? 22.375 19.281 3.781 1 49.09 79 GLU B CA 1
ATOM 2947 C C . GLU B 1 79 ? 22.344 18.75 2.352 1 49.09 79 GLU B C 1
ATOM 2949 O O . GLU B 1 79 ? 21.922 17.609 2.115 1 49.09 79 GLU B O 1
ATOM 2954 N N . GLU B 1 80 ? 22.266 19.641 1.342 1 44.66 80 GLU B N 1
ATOM 2955 C CA . GLU B 1 80 ? 22.516 19.172 -0.019 1 44.66 80 GLU B CA 1
ATOM 2956 C C . GLU B 1 80 ? 23.609 18.094 -0.046 1 44.66 80 GLU B C 1
ATOM 2958 O O . GLU B 1 80 ? 24.594 18.188 0.694 1 44.66 80 GLU B O 1
ATOM 2963 N N . PRO B 1 81 ? 23.266 16.812 -0.574 1 38.69 81 PRO B N 1
ATOM 2964 C CA . PRO B 1 81 ? 24.344 15.82 -0.609 1 38.69 81 PRO B CA 1
ATOM 2965 C C . PRO B 1 81 ? 25.688 16.422 -0.992 1 38.69 81 PRO B C 1
ATOM 2967 O O . PRO B 1 81 ? 25.891 16.828 -2.145 1 38.69 81 PRO B O 1
ATOM 2970 N N . GLU B 1 82 ? 26.391 17.297 -0.41 1 31.41 82 GLU B N 1
ATOM 2971 C CA . GLU B 1 82 ? 27.812 17.109 -0.725 1 31.41 82 GLU B CA 1
ATOM 2972 C C . GLU B 1 82 ? 28.203 15.641 -0.623 1 31.41 82 GLU B C 1
ATOM 2974 O O . GLU B 1 82 ? 27.5 14.844 0.002 1 31.41 82 GLU B O 1
ATOM 2979 N N . THR B 1 83 ? 29.469 15.133 -1.263 1 31.05 83 THR B N 1
ATOM 2980 C CA . THR B 1 83 ? 29.953 13.766 -1.378 1 31.05 83 THR B CA 1
ATOM 2981 C C . THR B 1 83 ? 29.797 13.023 -0.056 1 31.05 83 THR B C 1
ATOM 2983 O O . THR B 1 83 ? 30.078 11.828 0.029 1 31.05 83 THR B O 1
ATOM 2986 N N . GLN B 1 84 ? 29.984 13.703 1.112 1 28.58 84 GLN B N 1
ATOM 2987 C CA . GLN B 1 84 ? 30.281 12.781 2.197 1 28.58 84 GLN B CA 1
ATOM 2988 C C . GLN B 1 84 ? 29.016 12.211 2.811 1 28.58 84 GLN B C 1
ATOM 2990 O O . GLN B 1 84 ? 28.016 12.93 2.984 1 28.58 84 GLN B O 1
ATOM 2995 N N . PRO B 1 85 ? 28.828 10.969 2.943 1 32.91 85 PRO B N 1
ATOM 2996 C CA . PRO B 1 85 ? 27.703 10.195 3.488 1 32.91 85 PRO B CA 1
ATOM 2997 C C . PRO B 1 85 ? 27.234 10.711 4.848 1 32.91 85 PRO B C 1
ATOM 2999 O O . PRO B 1 85 ? 27.984 10.641 5.828 1 32.91 85 PRO B O 1
ATOM 3002 N N . GLN B 1 86 ? 26.766 11.922 4.988 1 29.95 86 GLN B N 1
ATOM 3003 C CA . GLN B 1 86 ? 26.5 12.367 6.355 1 29.95 86 GLN B CA 1
ATOM 3004 C C . GLN B 1 86 ? 25.391 11.539 6.996 1 29.95 86 GLN B C 1
ATOM 3006 O O . GLN B 1 86 ? 24.469 11.094 6.309 1 29.95 86 GLN B O 1
ATOM 3011 N N . LYS B 1 87 ? 25.516 11.312 8.344 1 27.02 87 LYS B N 1
ATOM 3012 C CA . LYS B 1 87 ? 24.734 10.492 9.273 1 27.02 87 LYS B CA 1
ATOM 3013 C C . LYS B 1 87 ? 23.344 11.07 9.469 1 27.02 87 LYS B C 1
ATOM 3015 O O . LYS B 1 87 ? 23.172 12.273 9.656 1 27.02 87 LYS B O 1
ATOM 3020 N N . ALA B 1 88 ? 22.328 10.484 9 1 30.09 88 ALA B N 1
ATOM 3021 C CA . ALA B 1 88 ? 20.891 10.703 9.086 1 30.09 88 ALA B CA 1
ATOM 3022 C C . ALA B 1 88 ? 20.484 11.141 10.484 1 30.09 88 ALA B C 1
ATOM 3024 O O . ALA B 1 88 ? 20.906 10.547 11.477 1 30.09 88 ALA B O 1
ATOM 3025 N N . GLY B 1 89 ? 20.172 12.406 10.664 1 26.94 89 GLY B N 1
ATOM 3026 C CA . GLY B 1 89 ? 19.703 12.898 11.945 1 26.94 89 GLY B CA 1
ATOM 3027 C C . GLY B 1 89 ? 18.531 12.102 12.5 1 26.94 89 GLY B C 1
ATOM 3028 O O . GLY B 1 89 ? 17.734 11.539 11.734 1 26.94 89 GLY B O 1
ATOM 3029 N N . ARG B 1 90 ? 18.625 11.617 13.852 1 26.41 90 ARG B N 1
ATOM 3030 C CA . ARG B 1 90 ? 17.719 10.742 14.594 1 26.41 90 ARG B CA 1
ATOM 3031 C C . ARG B 1 90 ? 16.375 11.422 14.844 1 26.41 90 ARG B C 1
ATOM 3033 O O . ARG B 1 90 ? 16.328 12.531 15.367 1 26.41 90 ARG B O 1
ATOM 3040 N N . VAL B 1 91 ? 15.445 11.234 14.039 1 30.86 91 VAL B N 1
ATOM 3041 C CA . VAL B 1 91 ? 14.07 11.594 14.375 1 30.86 91 VAL B CA 1
ATOM 3042 C C . VAL B 1 91 ? 13.766 11.18 15.812 1 30.86 91 VAL B C 1
ATOM 3044 O O . VAL B 1 91 ? 14.219 10.133 16.281 1 30.86 91 VAL B O 1
ATOM 3047 N N . SER B 1 92 ? 13.414 12.117 16.578 1 26.81 92 SER B N 1
ATOM 3048 C CA . SER B 1 92 ? 13.047 11.922 17.984 1 26.81 92 SER B CA 1
ATOM 3049 C C . SER B 1 92 ? 12.016 10.812 18.125 1 26.81 92 SER B C 1
ATOM 3051 O O . SER B 1 92 ? 11.047 10.75 17.375 1 26.81 92 SER B O 1
ATOM 3053 N N . LYS B 1 93 ? 12.438 9.781 18.781 1 28.58 93 LYS B N 1
ATOM 3054 C CA . LYS B 1 93 ? 11.633 8.641 19.219 1 28.58 93 LYS B CA 1
ATOM 3055 C C . LYS B 1 93 ? 10.414 9.094 20.016 1 28.58 93 LYS B C 1
ATOM 3057 O O . LYS B 1 93 ? 10.555 9.57 21.156 1 28.58 93 LYS B O 1
ATOM 3062 N N . LEU B 1 94 ? 9.375 9.516 19.438 1 28.48 94 LEU B N 1
ATOM 3063 C CA . LEU B 1 94 ? 8.18 9.664 20.266 1 28.48 94 LEU B CA 1
ATOM 3064 C C . LEU B 1 94 ? 7.863 8.359 20.984 1 28.48 94 LEU B C 1
ATOM 3066 O O . LEU B 1 94 ? 7.738 7.305 20.359 1 28.48 94 LEU B O 1
ATOM 3070 N N . THR B 1 95 ? 8.32 8.328 22.234 1 25.69 95 THR B N 1
ATOM 3071 C CA . THR B 1 95 ? 8.141 7.191 23.125 1 25.69 95 THR B CA 1
ATOM 3072 C C . THR B 1 95 ? 6.664 6.816 23.234 1 25.69 95 THR B C 1
ATOM 3074 O O . THR B 1 95 ? 5.824 7.664 23.531 1 25.69 95 THR B O 1
ATOM 3077 N N . ALA B 1 96 ? 6.285 5.699 22.609 1 29.33 96 ALA B N 1
ATOM 3078 C CA . ALA B 1 96 ? 4.973 5.066 22.75 1 29.33 96 ALA B CA 1
ATOM 3079 C C . ALA B 1 96 ? 4.703 4.672 24.188 1 29.33 96 ALA B C 1
ATOM 3081 O O . ALA B 1 96 ? 5.512 3.977 24.812 1 29.33 96 ALA B O 1
ATOM 3082 N N . THR B 1 97 ? 3.953 5.328 24.938 1 27.66 97 THR B N 1
ATOM 3083 C CA . THR B 1 97 ? 3.504 4.891 26.266 1 27.66 97 THR B CA 1
ATOM 3084 C C . THR B 1 97 ? 2.793 3.545 26.172 1 27.66 97 THR B C 1
ATOM 3086 O O . THR B 1 97 ? 2.289 3.174 25.109 1 27.66 97 THR B O 1
ATOM 3089 N N . GLY B 1 98 ? 2.75 2.756 27.203 1 29.27 98 GLY B N 1
ATOM 3090 C CA . GLY B 1 98 ? 2.305 1.408 27.516 1 29.27 98 GLY B CA 1
ATOM 3091 C C . GLY B 1 98 ? 0.915 1.102 26.984 1 29.27 98 GLY B C 1
ATOM 3092 O O . GLY B 1 98 ? 0.066 1.991 26.906 1 29.27 98 GLY B O 1
ATOM 3093 N N . GLU B 1 99 ? 0.803 -0.068 26.297 1 35.59 99 GLU B N 1
ATOM 3094 C CA . GLU B 1 99 ? -0.224 -0.739 25.516 1 35.59 99 GLU B CA 1
ATOM 3095 C C . GLU B 1 99 ? -1.44 -1.084 26.359 1 35.59 99 GLU B C 1
ATOM 3097 O O . GLU B 1 99 ? -1.395 -2.014 27.172 1 35.59 99 GLU B O 1
ATOM 3102 N N . ALA B 1 100 ? -2.152 -0.224 26.938 1 32 100 ALA B N 1
ATOM 3103 C CA . ALA B 1 100 ? -3.381 -0.753 27.531 1 32 100 ALA B CA 1
ATOM 3104 C C . ALA B 1 100 ? -4.332 -1.259 26.453 1 32 100 ALA B C 1
ATOM 3106 O O . ALA B 1 100 ? -4.336 -0.75 25.328 1 32 100 ALA B O 1
ATOM 3107 N N . SER B 1 101 ? -4.793 -2.477 26.5 1 41.06 101 SER B N 1
ATOM 3108 C CA . SER B 1 101 ? -5.754 -3.211 25.672 1 41.06 101 SER B CA 1
ATOM 3109 C C . SER B 1 101 ? -6.945 -2.34 25.312 1 41.06 101 SER B C 1
ATOM 3111 O O . SER B 1 101 ? -7.836 -2.113 26.125 1 41.06 101 SER B O 1
ATOM 3113 N N . TYR B 1 102 ? -6.781 -1.155 24.891 1 39.38 102 TYR B N 1
ATOM 3114 C CA . TYR B 1 102 ? -7.906 -0.232 24.766 1 39.38 102 TYR B CA 1
ATOM 3115 C C . TYR B 1 102 ? -8.656 -0.464 23.453 1 39.38 102 TYR B C 1
ATOM 3117 O O . TYR B 1 102 ? -8.047 -0.535 22.391 1 39.38 102 TYR B O 1
ATOM 3125 N N . LYS B 1 103 ? -9.875 -1.088 23.484 1 50.75 103 LYS B N 1
ATOM 3126 C CA . LYS B 1 103 ? -10.867 -1.126 22.422 1 50.75 103 LYS B CA 1
ATOM 3127 C C . LYS B 1 103 ? -11.398 0.27 22.109 1 50.75 103 LYS B C 1
ATOM 3129 O O . LYS B 1 103 ? -12.016 0.905 22.969 1 50.75 103 LYS B O 1
ATOM 3134 N N . PRO B 1 104 ? -11 0.748 21.016 1 57.56 104 PRO B N 1
ATOM 3135 C CA . PRO B 1 104 ? -11.484 2.1 20.734 1 57.56 104 PRO B CA 1
ATOM 3136 C C . PRO B 1 104 ? -13.008 2.197 20.75 1 57.56 104 PRO B C 1
ATOM 3138 O O . PRO B 1 104 ? -13.688 1.351 20.172 1 57.56 104 PRO B O 1
ATOM 3141 N N . LYS B 1 105 ? -13.625 2.926 21.562 1 64.62 105 LYS B N 1
ATOM 3142 C CA . LYS B 1 105 ? -15.062 3.1 21.703 1 64.62 105 LYS B CA 1
ATOM 3143 C C . LYS B 1 105 ? -15.633 3.979 20.594 1 64.62 105 LYS B C 1
ATOM 3145 O O . LYS B 1 105 ? -16.828 3.9 20.281 1 64.62 105 LYS B O 1
ATOM 3150 N N . THR B 1 106 ? -14.812 4.734 19.859 1 78.19 106 THR B N 1
ATOM 3151 C CA . THR B 1 106 ? -15.344 5.707 18.906 1 78.19 106 THR B CA 1
ATOM 3152 C C . THR B 1 106 ? -14.906 5.367 17.484 1 78.19 106 THR B C 1
ATOM 3154 O O . THR B 1 106 ? -13.766 4.945 17.266 1 78.19 106 THR B O 1
ATOM 3157 N N . THR B 1 107 ? -15.852 5.508 16.578 1 80.44 107 THR B N 1
ATOM 3158 C CA . THR B 1 107 ? -15.562 5.246 15.172 1 80.44 107 THR B CA 1
ATOM 3159 C C . THR B 1 107 ? -15.188 6.535 14.445 1 80.44 107 THR B C 1
ATOM 3161 O O . THR B 1 107 ? -15.766 7.59 14.719 1 80.44 107 THR B O 1
ATOM 3164 N N . ILE B 1 108 ? -14.156 6.414 13.586 1 83.19 108 ILE B N 1
ATOM 3165 C CA . ILE B 1 108 ? -13.789 7.52 12.703 1 83.19 108 ILE B CA 1
ATOM 3166 C C . ILE B 1 108 ? -14.68 7.508 11.469 1 83.19 108 ILE B C 1
ATOM 3168 O O . ILE B 1 108 ? -14.891 6.461 10.852 1 83.19 108 ILE B O 1
ATOM 3172 N N . PRO B 1 109 ? -15.297 8.617 11.195 1 78.38 109 PRO B N 1
ATOM 3173 C CA . PRO B 1 109 ? -16.078 8.664 9.953 1 78.38 109 PRO B CA 1
ATOM 3174 C C . PRO B 1 109 ? -15.219 8.43 8.711 1 78.38 109 PRO B C 1
ATOM 3176 O O . PRO B 1 109 ? -14.023 8.727 8.719 1 78.38 109 PRO B O 1
ATOM 3179 N N . VAL B 1 110 ? -15.82 7.773 7.785 1 77.44 110 VAL B N 1
ATOM 3180 C CA . VAL B 1 110 ? -15.172 7.598 6.488 1 77.44 110 VAL B CA 1
ATOM 3181 C C . VAL B 1 110 ? -15.945 8.367 5.418 1 77.44 110 VAL B C 1
ATOM 3183 O O . VAL B 1 110 ? -17.156 8.195 5.273 1 77.44 110 VAL B O 1
ATOM 3186 N N . ASP B 1 111 ? -15.203 9.227 4.793 1 70.81 111 ASP B N 1
ATOM 3187 C CA . ASP B 1 111 ? -15.75 10.109 3.77 1 70.81 111 ASP B CA 1
ATOM 3188 C C . ASP B 1 111 ? -16.156 9.32 2.523 1 70.81 111 ASP B C 1
ATOM 3190 O O . ASP B 1 111 ? -15.484 8.359 2.15 1 70.81 111 ASP B O 1
ATOM 3194 N N . ALA B 1 112 ? -17.266 9.719 1.922 1 72.94 112 ALA B N 1
ATOM 3195 C CA . ALA B 1 112 ? -17.719 9.148 0.655 1 72.94 112 ALA B CA 1
ATOM 3196 C C . ALA B 1 112 ? -16.625 9.242 -0.407 1 72.94 112 ALA B C 1
ATOM 3198 O O . ALA B 1 112 ? -16.562 8.398 -1.31 1 72.94 112 ALA B O 1
ATOM 3199 N N . THR B 1 113 ? -15.789 10.141 -0.225 1 75.44 113 THR B N 1
ATOM 3200 C CA . THR B 1 113 ? -14.703 10.336 -1.174 1 75.44 113 THR B CA 1
ATOM 3201 C C . THR B 1 113 ? -13.781 9.117 -1.207 1 75.44 113 THR B C 1
ATOM 3203 O O . THR B 1 113 ? -13.234 8.773 -2.258 1 75.44 113 THR B O 1
ATOM 3206 N N . CYS B 1 114 ? -13.742 8.5 -0.055 1 85.38 114 CYS B N 1
ATOM 3207 C CA . CYS B 1 114 ? -12.914 7.293 -0.005 1 85.38 114 CYS B CA 1
ATOM 3208 C C . CYS B 1 114 ? -13.484 6.207 -0.909 1 85.38 114 CYS B C 1
ATOM 3210 O O . CYS B 1 114 ? -12.75 5.582 -1.676 1 85.38 114 CYS B O 1
ATOM 3212 N N . TYR B 1 115 ? -14.773 6.051 -0.91 1 84.69 115 TYR B N 1
ATOM 3213 C CA . TYR B 1 115 ? -15.438 5.055 -1.75 1 84.69 115 TYR B CA 1
ATOM 3214 C C . TYR B 1 115 ? -15.305 5.414 -3.225 1 84.69 115 TYR B C 1
ATOM 3216 O O . TYR B 1 115 ? -14.922 4.57 -4.043 1 84.69 115 TYR B O 1
ATOM 3224 N N . ASP B 1 116 ? -15.562 6.625 -3.463 1 86.81 116 ASP B N 1
ATOM 3225 C CA . ASP B 1 116 ? -15.516 7.098 -4.844 1 86.81 116 ASP B CA 1
ATOM 3226 C C . ASP B 1 116 ? -14.117 6.918 -5.441 1 86.81 116 ASP B C 1
ATOM 3228 O O . ASP B 1 116 ? -13.984 6.477 -6.582 1 86.81 116 ASP B O 1
ATOM 3232 N N . ARG B 1 117 ? -13.234 7.215 -4.641 1 90.19 117 ARG B N 1
ATOM 3233 C CA . ARG B 1 117 ? -11.859 7.105 -5.109 1 90.19 117 ARG B CA 1
ATOM 3234 C C . ARG B 1 117 ? -11.469 5.648 -5.34 1 90.19 117 ARG B C 1
ATOM 3236 O O . ARG B 1 117 ? -10.852 5.316 -6.352 1 90.19 117 ARG B O 1
ATOM 3243 N N . PHE B 1 118 ? -11.805 4.84 -4.445 1 92.38 118 PHE B N 1
ATOM 3244 C CA . PHE B 1 118 ? -11.5 3.424 -4.617 1 92.38 118 PHE B CA 1
ATOM 3245 C C . PHE B 1 118 ? -12.172 2.873 -5.867 1 92.38 118 PHE B C 1
ATOM 3247 O O . PHE B 1 118 ? -11.539 2.18 -6.668 1 92.38 118 PHE B O 1
ATOM 3254 N N . GLU B 1 119 ? -13.414 3.227 -5.992 1 89.38 119 GLU B N 1
ATOM 3255 C CA . GLU B 1 119 ? -14.164 2.736 -7.145 1 89.38 119 GLU B CA 1
ATOM 3256 C C . GLU B 1 119 ? -13.555 3.236 -8.453 1 89.38 119 GLU B C 1
ATOM 3258 O O . GLU B 1 119 ? -13.445 2.48 -9.422 1 89.38 119 GLU B O 1
ATOM 3263 N N . ALA B 1 120 ? -13.195 4.426 -8.414 1 90.19 120 ALA B N 1
ATOM 3264 C CA . ALA B 1 120 ? -12.578 5 -9.609 1 90.19 120 ALA B CA 1
ATOM 3265 C C . ALA B 1 120 ? -11.297 4.262 -9.977 1 90.19 120 ALA B C 1
ATOM 3267 O O . ALA B 1 120 ? -11.031 4.012 -11.156 1 90.19 120 ALA B O 1
ATOM 3268 N N . ILE B 1 121 ? -10.562 3.895 -9.023 1 92.12 121 ILE B N 1
ATOM 3269 C CA . ILE B 1 121 ? -9.297 3.195 -9.242 1 92.12 121 ILE B CA 1
ATOM 3270 C C . ILE B 1 121 ? -9.57 1.753 -9.656 1 92.12 121 ILE B C 1
ATOM 3272 O O . ILE B 1 121 ? -8.945 1.239 -10.586 1 92.12 121 ILE B O 1
ATOM 3276 N N . ALA B 1 122 ? -10.492 1.151 -9.039 1 90.44 122 ALA B N 1
ATOM 3277 C CA . ALA B 1 122 ? -10.836 -0.244 -9.297 1 90.44 122 ALA B CA 1
ATOM 3278 C C . ALA B 1 122 ? -11.406 -0.416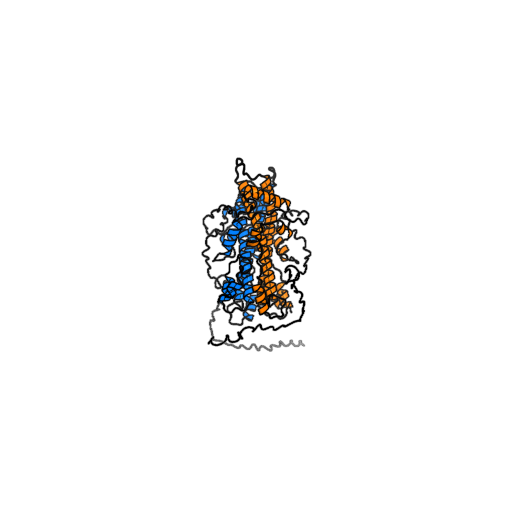 -10.703 1 90.44 122 ALA B C 1
ATOM 3280 O O . ALA B 1 122 ? -11.219 -1.463 -11.328 1 90.44 122 ALA B O 1
ATOM 3281 N N . ASN B 1 123 ? -12.031 0.559 -11.172 1 86.12 123 ASN B N 1
ATOM 3282 C CA . ASN B 1 123 ? -12.758 0.445 -12.438 1 86.12 123 ASN B CA 1
ATOM 3283 C C . ASN B 1 123 ? -11.969 1.055 -13.594 1 86.12 123 ASN B C 1
ATOM 3285 O O . ASN B 1 123 ? -12.484 1.171 -14.703 1 86.12 123 ASN B O 1
ATOM 3289 N N . LYS B 1 124 ? -10.805 1.387 -13.328 1 86.25 124 LYS B N 1
ATOM 3290 C CA . LYS B 1 124 ? -9.992 1.963 -14.398 1 86.25 124 LYS B CA 1
ATOM 3291 C C . LYS B 1 124 ? -9.711 0.936 -15.484 1 86.25 124 LYS B C 1
ATOM 3293 O O . LYS B 1 124 ? -9.312 -0.194 -15.195 1 86.25 124 LYS B O 1
ATOM 3298 N N . THR B 1 125 ? -9.891 1.307 -16.672 1 79.25 125 THR B N 1
ATOM 3299 C CA . THR B 1 125 ? -9.656 0.425 -17.812 1 79.25 125 THR B CA 1
ATOM 3300 C C . THR B 1 125 ? -8.164 0.308 -18.109 1 79.25 125 THR B C 1
ATOM 3302 O O . THR B 1 125 ? -7.652 -0.791 -18.344 1 79.25 125 THR B O 1
ATOM 3305 N N . LYS B 1 126 ? -7.555 1.509 -18.125 1 82.88 126 LYS B N 1
ATOM 3306 C CA . LYS B 1 126 ? -6.102 1.531 -18.25 1 82.88 126 LYS B CA 1
ATOM 3307 C C . LYS B 1 126 ? -5.438 1.704 -16.891 1 82.88 126 LYS B C 1
ATOM 3309 O O . LYS B 1 126 ? -5.465 2.793 -16.312 1 82.88 126 LYS B O 1
ATOM 3314 N N . TRP B 1 127 ? -4.875 0.659 -16.531 1 84.62 127 TRP B N 1
ATOM 3315 C CA . TRP B 1 127 ? -4.348 0.663 -15.172 1 84.62 127 TRP B CA 1
ATOM 3316 C C . TRP B 1 127 ? -2.863 1.02 -15.164 1 84.62 127 TRP B C 1
ATOM 3318 O O . TRP B 1 127 ? -2.115 0.607 -16.047 1 84.62 127 TRP B O 1
ATOM 3328 N N . THR B 1 128 ? -2.508 1.975 -14.211 1 90.81 128 THR B N 1
ATOM 3329 C CA . THR B 1 128 ? -1.11 2.291 -13.93 1 90.81 128 THR B CA 1
ATOM 3330 C C . THR B 1 128 ? -0.795 2.098 -12.453 1 90.81 128 THR B C 1
ATOM 3332 O O . THR B 1 128 ? -1.644 2.35 -11.594 1 90.81 128 THR B O 1
ATOM 3335 N N . ALA B 1 129 ? 0.396 1.684 -12.203 1 91.88 129 ALA B N 1
ATOM 3336 C CA . ALA B 1 129 ? 0.811 1.425 -10.82 1 91.88 129 ALA B CA 1
ATOM 3337 C C . ALA B 1 129 ? 0.814 2.711 -10 1 91.88 129 ALA B C 1
ATOM 3339 O O . ALA B 1 129 ? 0.644 2.674 -8.781 1 91.88 129 ALA B O 1
ATOM 3340 N N . PHE B 1 130 ? 1.056 3.82 -10.586 1 91.62 130 PHE B N 1
ATOM 3341 C CA . PHE B 1 130 ? 1.055 5.125 -9.93 1 91.62 130 PHE B CA 1
ATOM 3342 C C . PHE B 1 130 ? 0.812 6.238 -10.945 1 91.62 130 PHE B C 1
ATOM 3344 O O . PHE B 1 130 ? 1.021 6.047 -12.141 1 91.62 130 PHE B O 1
ATOM 3351 N N . PRO B 1 131 ? 0.299 7.336 -10.469 1 87.75 131 PRO B N 1
ATOM 3352 C CA . PRO B 1 131 ? 0.204 8.477 -11.383 1 87.75 131 PRO B CA 1
ATOM 3353 C C . PRO B 1 131 ? 1.569 9.039 -11.766 1 87.75 131 PRO B C 1
ATOM 3355 O O . PRO B 1 131 ? 2.258 9.625 -10.922 1 87.75 131 PRO B O 1
ATOM 3358 N N . ALA B 1 132 ? 1.902 8.969 -12.977 1 84.31 132 ALA B N 1
ATOM 3359 C CA . ALA B 1 132 ? 3.256 9.242 -13.453 1 84.31 132 ALA B CA 1
ATOM 3360 C C . ALA B 1 132 ? 3.662 10.688 -13.148 1 84.31 132 ALA B C 1
ATOM 3362 O O . ALA B 1 132 ? 4.801 10.945 -12.75 1 84.31 132 ALA B O 1
ATOM 3363 N N . ARG B 1 133 ? 2.814 11.641 -13.297 1 82.88 133 ARG B N 1
ATOM 3364 C CA . ARG B 1 133 ? 3.139 13.055 -13.094 1 82.88 133 ARG B CA 1
ATOM 3365 C C . ARG B 1 133 ? 3.451 13.328 -11.625 1 82.88 133 ARG B C 1
ATOM 3367 O O . ARG B 1 133 ? 4.441 14 -11.312 1 82.88 133 ARG B O 1
ATOM 3374 N N . ALA B 1 134 ? 2.611 12.836 -10.805 1 84.94 134 ALA B N 1
ATOM 3375 C CA . ALA B 1 134 ? 2.83 13.039 -9.375 1 84.94 134 ALA B CA 1
ATOM 3376 C C . ALA B 1 134 ? 4.098 12.32 -8.914 1 84.94 134 ALA B C 1
ATOM 3378 O O . ALA B 1 134 ? 4.871 12.867 -8.125 1 84.94 134 ALA B O 1
ATOM 3379 N N . ASP B 1 135 ? 4.277 11.195 -9.383 1 86.44 135 ASP B N 1
ATOM 3380 C CA . ASP B 1 135 ? 5.441 10.406 -8.992 1 86.44 135 ASP B CA 1
ATOM 3381 C C . ASP B 1 135 ? 6.738 11.094 -9.414 1 86.44 135 ASP B C 1
ATOM 3383 O O . ASP B 1 135 ? 7.707 11.125 -8.656 1 86.44 135 ASP B O 1
ATOM 3387 N N . ARG B 1 136 ? 6.695 11.625 -10.555 1 82.75 136 ARG B N 1
ATOM 3388 C CA . ARG B 1 136 ? 7.871 12.305 -11.078 1 82.75 136 ARG B CA 1
ATOM 3389 C C . ARG B 1 136 ? 8.125 13.609 -10.328 1 82.75 136 ARG B C 1
ATOM 3391 O O . ARG B 1 136 ? 9.266 14.07 -10.242 1 82.75 136 ARG B O 1
ATOM 3398 N N . ALA B 1 137 ? 7.047 14.203 -9.875 1 83.5 137 ALA B N 1
ATOM 3399 C CA . ALA B 1 137 ? 7.172 15.469 -9.164 1 83.5 137 ALA B CA 1
ATOM 3400 C C . ALA B 1 137 ? 7.922 15.289 -7.848 1 83.5 137 ALA B C 1
ATOM 3402 O O . ALA B 1 137 ? 8.562 16.219 -7.355 1 83.5 137 ALA B O 1
ATOM 3403 N N . VAL B 1 138 ? 7.77 14.109 -7.305 1 86.81 138 VAL B N 1
ATOM 3404 C CA . VAL B 1 138 ? 8.453 13.805 -6.051 1 86.81 138 VAL B CA 1
ATOM 3405 C C . VAL B 1 138 ? 9.727 13.008 -6.336 1 86.81 138 VAL B C 1
ATOM 3407 O O . VAL B 1 138 ? 9.727 11.781 -6.242 1 86.81 138 VAL B O 1
ATOM 3410 N N . ARG B 1 139 ? 10.742 13.734 -6.598 1 84.75 139 ARG B N 1
ATOM 3411 C CA . ARG B 1 139 ? 12.023 13.094 -6.855 1 84.75 139 ARG B CA 1
ATOM 3412 C C . ARG B 1 139 ? 12.797 12.875 -5.559 1 84.75 139 ARG B C 1
ATOM 3414 O O . ARG B 1 139 ? 12.812 13.742 -4.688 1 84.75 139 ARG B O 1
ATOM 3421 N N . VAL B 1 140 ? 13.375 11.734 -5.504 1 86.19 140 VAL B N 1
ATOM 3422 C CA . VAL B 1 140 ? 14.227 11.398 -4.363 1 86.19 140 VAL B CA 1
ATOM 3423 C C . VAL B 1 140 ? 15.672 11.219 -4.832 1 86.19 140 VAL B C 1
ATOM 3425 O O . VAL B 1 140 ? 15.93 11.094 -6.031 1 86.19 140 VAL B O 1
ATOM 3428 N N . PRO B 1 141 ? 16.672 11.32 -3.873 1 83 141 PRO B N 1
ATOM 3429 C CA . PRO B 1 141 ? 18.047 11.07 -4.27 1 83 141 PRO B CA 1
ATOM 3430 C C . PRO B 1 141 ? 18.234 9.695 -4.906 1 83 141 PRO B C 1
ATOM 3432 O O . PRO B 1 141 ? 17.562 8.734 -4.535 1 83 141 PRO B O 1
ATOM 3435 N N . ASP B 1 142 ? 19.188 9.562 -5.82 1 83 142 ASP B N 1
ATOM 3436 C CA . ASP B 1 142 ? 19.406 8.352 -6.605 1 83 142 ASP B CA 1
ATOM 3437 C C . ASP B 1 142 ? 19.688 7.152 -5.703 1 83 142 ASP B C 1
ATOM 3439 O O . ASP B 1 142 ? 19.188 6.051 -5.961 1 83 142 ASP B O 1
ATOM 3443 N N . GLU B 1 143 ? 20.453 7.336 -4.695 1 83.12 143 GLU B N 1
ATOM 3444 C CA . GLU B 1 143 ? 20.766 6.25 -3.773 1 83.12 143 GLU B CA 1
ATOM 3445 C C . GLU B 1 143 ? 19.5 5.738 -3.074 1 83.12 143 GLU B C 1
ATOM 3447 O O . GLU B 1 143 ? 19.297 4.527 -2.969 1 83.12 143 GLU B O 1
ATOM 3452 N N . ALA B 1 144 ? 18.688 6.711 -2.664 1 86.94 144 ALA B N 1
ATOM 3453 C CA . ALA B 1 144 ? 17.438 6.328 -2.033 1 86.94 144 ALA B CA 1
ATOM 3454 C C . ALA B 1 144 ? 16.516 5.613 -3.023 1 86.94 144 ALA B C 1
ATOM 3456 O O . ALA B 1 144 ? 15.812 4.668 -2.66 1 86.94 144 ALA B O 1
ATOM 3457 N N . TRP B 1 145 ? 16.5 6.102 -4.234 1 90.06 145 TRP B N 1
ATOM 3458 C CA . TRP B 1 145 ? 15.711 5.453 -5.273 1 90.06 145 TRP B CA 1
ATOM 3459 C C . TRP B 1 145 ? 16.141 4 -5.457 1 90.06 145 TRP B C 1
ATOM 3461 O O . TRP B 1 145 ? 15.312 3.09 -5.414 1 90.06 145 TRP B O 1
ATOM 3471 N N . LYS B 1 146 ? 17.344 3.748 -5.594 1 87.25 146 LYS B N 1
ATOM 3472 C CA . LYS B 1 146 ? 17.891 2.424 -5.859 1 87.25 146 LYS B CA 1
ATOM 3473 C C . LYS B 1 146 ? 17.641 1.478 -4.688 1 87.25 146 LYS B C 1
ATOM 3475 O O . LYS B 1 146 ? 17.281 0.317 -4.891 1 87.25 146 LYS B O 1
ATOM 3480 N N . ASP B 1 147 ? 17.75 1.979 -3.572 1 85.81 147 ASP B N 1
ATOM 3481 C CA . ASP B 1 147 ? 17.734 1.126 -2.389 1 85.81 147 ASP B CA 1
ATOM 3482 C C . ASP B 1 147 ? 16.312 0.85 -1.924 1 85.81 147 ASP B C 1
ATOM 3484 O O . ASP B 1 147 ? 16.016 -0.239 -1.429 1 85.81 147 ASP B O 1
ATOM 3488 N N . LEU B 1 148 ? 15.438 1.885 -2.049 1 91.25 148 LEU B N 1
ATOM 3489 C CA . LEU B 1 148 ? 14.172 1.793 -1.325 1 91.25 148 LEU B CA 1
ATOM 3490 C C . LEU B 1 148 ? 12.992 1.838 -2.287 1 91.25 148 LEU B C 1
ATOM 3492 O O . LEU B 1 148 ? 11.992 1.145 -2.082 1 91.25 148 LEU B O 1
ATOM 3496 N N . PHE B 1 149 ? 13.086 2.621 -3.311 1 93.06 149 PHE B N 1
ATOM 3497 C CA . PHE B 1 149 ? 11.859 3.016 -3.984 1 93.06 149 PHE B CA 1
ATOM 3498 C C . PHE B 1 149 ? 11.734 2.326 -5.336 1 93.06 149 PHE B C 1
ATOM 3500 O O . PHE B 1 149 ? 10.664 2.318 -5.941 1 93.06 149 PHE B O 1
ATOM 3507 N N . ARG B 1 150 ? 12.781 1.754 -5.785 1 92.81 150 ARG B N 1
ATOM 3508 C CA . ARG B 1 150 ? 12.75 1.028 -7.051 1 92.81 150 ARG B CA 1
ATOM 3509 C C . ARG B 1 150 ? 12.25 -0.398 -6.852 1 92.81 150 ARG B C 1
ATOM 3511 O O . ARG B 1 150 ? 12.727 -1.111 -5.969 1 92.81 150 ARG B O 1
ATOM 3518 N N . CYS B 1 151 ? 11.273 -0.768 -7.637 1 95.81 151 CYS B N 1
ATOM 3519 C CA . CYS B 1 151 ? 10.844 -2.16 -7.652 1 95.81 151 CYS B CA 1
ATOM 3520 C C . CYS B 1 151 ? 11.969 -3.076 -8.125 1 95.81 151 CYS B C 1
ATOM 3522 O O . CYS B 1 151 ? 12.523 -2.875 -9.211 1 95.81 151 CYS B O 1
ATOM 3524 N N . PRO B 1 152 ? 12.281 -4.07 -7.332 1 96.25 152 PRO B N 1
ATOM 3525 C CA . PRO B 1 152 ? 13.391 -4.93 -7.742 1 96.25 152 PRO B CA 1
ATOM 3526 C C . PRO B 1 152 ? 13.086 -5.734 -9 1 96.25 152 PRO B C 1
ATOM 3528 O O . PRO B 1 152 ? 11.945 -6.172 -9.195 1 96.25 152 PRO B O 1
ATOM 3531 N N . THR B 1 153 ? 14.109 -6.008 -9.781 1 95.69 153 THR B N 1
ATOM 3532 C CA . THR B 1 153 ? 13.969 -6.734 -11.039 1 95.69 153 THR B CA 1
ATOM 3533 C C . THR B 1 153 ? 14.328 -8.203 -10.852 1 95.69 153 THR B C 1
ATOM 3535 O O . THR B 1 153 ? 15.023 -8.57 -9.898 1 95.69 153 THR B O 1
ATOM 3538 N N . ILE B 1 154 ? 13.773 -9.039 -11.75 1 96 154 ILE B N 1
ATOM 3539 C CA . ILE B 1 154 ? 14.234 -10.422 -11.82 1 96 154 ILE B CA 1
ATOM 3540 C C . ILE B 1 154 ? 15.648 -10.469 -12.391 1 96 154 ILE B C 1
ATOM 3542 O O . ILE B 1 154 ? 15.898 -9.977 -13.5 1 96 154 ILE B O 1
ATOM 3546 N N . PRO B 1 155 ? 16.594 -10.992 -11.656 1 95.06 155 PRO B N 1
ATOM 3547 C CA . PRO B 1 155 ? 17.953 -11.039 -12.203 1 95.06 155 PRO B CA 1
ATOM 3548 C C . PRO B 1 155 ? 18.062 -11.906 -13.453 1 95.06 155 PRO B C 1
ATOM 3550 O O . PRO B 1 155 ? 17.266 -12.828 -13.641 1 95.06 155 PRO B O 1
ATOM 3553 N N . GLN B 1 156 ? 19.094 -11.625 -14.242 1 92.88 156 GLN B N 1
ATOM 3554 C CA . GLN B 1 156 ? 19.281 -12.305 -15.523 1 92.88 156 GLN B CA 1
ATOM 3555 C C . GLN B 1 156 ? 19.469 -13.805 -15.328 1 92.88 156 GLN B C 1
ATOM 3557 O O . GLN B 1 156 ? 18.938 -14.602 -16.109 1 92.88 156 GLN B O 1
ATOM 3562 N N . GLU B 1 157 ? 20.141 -14.18 -14.312 1 91.5 157 GLU B N 1
ATOM 3563 C CA . GLU B 1 157 ? 20.375 -15.586 -14.031 1 91.5 157 GLU B CA 1
ATOM 3564 C C . GLU B 1 157 ? 19.078 -16.328 -13.773 1 91.5 157 GLU B C 1
ATOM 3566 O O . GLU B 1 157 ? 18.906 -17.484 -14.203 1 91.5 157 GLU B O 1
ATOM 3571 N N . ALA B 1 158 ? 18.172 -15.773 -13.086 1 92.62 158 ALA B N 1
ATOM 3572 C CA . ALA B 1 158 ? 16.875 -16.375 -12.82 1 92.62 158 ALA B CA 1
ATOM 3573 C C . ALA B 1 158 ? 16.047 -16.484 -14.102 1 92.62 158 ALA B C 1
ATOM 3575 O O . ALA B 1 158 ? 15.375 -17.5 -14.328 1 92.62 158 ALA B O 1
ATOM 3576 N N . LYS B 1 159 ? 16.094 -15.453 -14.922 1 92.12 159 LYS B N 1
ATOM 3577 C CA . LYS B 1 159 ? 15.383 -15.477 -16.203 1 92.12 159 LYS B CA 1
ATOM 3578 C C . LYS B 1 159 ? 15.852 -16.625 -17.078 1 92.12 159 LYS B C 1
ATOM 3580 O O . LYS B 1 159 ? 15.047 -17.312 -17.688 1 92.12 159 LYS B O 1
ATOM 3585 N N . GLU B 1 160 ? 17.094 -16.797 -17.109 1 89.25 160 GLU B N 1
ATOM 3586 C CA . GLU B 1 160 ? 17.672 -17.891 -17.891 1 89.25 160 GLU B CA 1
ATOM 3587 C C . GLU B 1 160 ? 17.234 -19.25 -17.375 1 89.25 160 GLU B C 1
ATOM 3589 O O . GLU B 1 160 ? 16.938 -20.156 -18.156 1 89.25 160 GLU B O 1
ATOM 3594 N N . ARG B 1 161 ? 17.234 -19.328 -16.109 1 89.25 161 ARG B N 1
ATOM 3595 C CA . ARG B 1 161 ? 16.766 -20.594 -15.523 1 89.25 161 ARG B CA 1
ATOM 3596 C C . ARG B 1 161 ? 15.305 -20.844 -15.844 1 89.25 161 ARG B C 1
ATOM 3598 O O . ARG B 1 161 ? 14.914 -21.969 -16.156 1 89.25 161 ARG B O 1
ATOM 3605 N N . LEU B 1 162 ? 14.484 -19.891 -15.742 1 91 162 LEU B N 1
ATOM 3606 C CA . LEU B 1 162 ? 13.062 -19.984 -16.062 1 91 162 LEU B CA 1
ATOM 3607 C C . LEU B 1 162 ? 12.859 -20.391 -17.516 1 91 162 LEU B C 1
ATOM 3609 O O . LEU B 1 162 ? 12.023 -21.234 -17.828 1 91 162 LEU B O 1
ATOM 3613 N N . LYS B 1 163 ? 13.656 -19.891 -18.391 1 87.31 163 LYS B N 1
ATOM 3614 C CA . LYS B 1 163 ? 13.578 -20.219 -19.812 1 87.31 163 LYS B CA 1
ATOM 3615 C C . LYS B 1 163 ? 13.992 -21.656 -20.062 1 87.31 163 LYS B C 1
ATOM 3617 O O . LYS B 1 163 ? 13.406 -22.344 -20.906 1 87.31 163 LYS B O 1
ATOM 3622 N N . ALA B 1 164 ? 14.977 -22.031 -19.344 1 83.88 164 ALA B N 1
ATOM 3623 C CA . ALA B 1 164 ? 15.461 -23.406 -19.5 1 83.88 164 ALA B CA 1
ATOM 3624 C C . ALA B 1 164 ? 14.391 -24.406 -19.094 1 83.88 164 ALA B C 1
ATOM 3626 O O . ALA B 1 164 ? 14.297 -25.5 -19.672 1 83.88 164 ALA B O 1
ATOM 3627 N N . GLU B 1 165 ? 13.672 -24.047 -18.047 1 82.88 165 GLU B N 1
ATOM 3628 C CA . GLU B 1 165 ? 12.586 -24.922 -17.609 1 82.88 165 GLU B CA 1
ATOM 3629 C C . GLU B 1 165 ? 11.523 -25.078 -18.688 1 82.88 165 GLU B C 1
ATOM 3631 O O . GLU B 1 165 ? 10.82 -26.094 -18.734 1 82.88 165 GLU B O 1
ATOM 3636 N N . GLN B 1 166 ? 11.266 -24.094 -19.5 1 77.81 166 GLN B N 1
ATOM 3637 C CA . GLN B 1 166 ? 10.234 -24.094 -20.531 1 77.81 166 GLN B CA 1
ATOM 3638 C C . GLN B 1 166 ? 10.711 -24.812 -21.797 1 77.81 166 GLN B C 1
ATOM 3640 O O . GLN B 1 166 ? 9.898 -25.234 -22.625 1 77.81 166 GLN B O 1
ATOM 3645 N N . GLY B 1 167 ? 11.883 -25.016 -21.859 1 70.56 167 GLY B N 1
ATOM 3646 C CA . GLY B 1 167 ? 12.453 -25.516 -23.109 1 70.56 167 GLY B CA 1
ATOM 3647 C C . GLY B 1 167 ? 12.867 -24.422 -24.062 1 70.56 167 GLY B C 1
ATOM 3648 O O . GLY B 1 167 ? 12.492 -23.266 -23.891 1 70.56 167 GLY B O 1
ATOM 3649 N N . ALA B 1 168 ? 13.688 -24.625 -24.891 1 61.75 168 ALA B N 1
ATOM 3650 C CA . ALA B 1 168 ? 14.484 -23.75 -25.766 1 61.75 168 ALA B CA 1
ATOM 3651 C C . ALA B 1 168 ? 13.586 -22.828 -26.562 1 61.75 168 ALA B C 1
ATOM 3653 O O . ALA B 1 168 ? 14 -21.719 -26.922 1 61.75 168 ALA B O 1
ATOM 3654 N N . SER B 1 169 ? 12.383 -23.078 -26.797 1 65.44 169 SER B N 1
ATOM 3655 C CA . SER B 1 169 ? 11.648 -22.344 -27.828 1 65.44 169 SER B CA 1
ATOM 3656 C C . SER B 1 169 ? 10.766 -21.25 -27.203 1 65.44 169 SER B C 1
ATOM 3658 O O . SER B 1 169 ? 10.141 -20.484 -27.922 1 65.44 169 SER B O 1
ATOM 3660 N N . SER B 1 170 ? 10.883 -21.109 -25.938 1 66.94 170 SER B N 1
ATOM 3661 C CA . SER B 1 170 ? 9.867 -20.188 -25.422 1 66.94 170 SER B CA 1
ATOM 3662 C C . SER B 1 170 ? 10.391 -18.766 -25.359 1 66.94 170 SER B C 1
ATOM 3664 O O . SER B 1 170 ? 11.523 -18.516 -24.953 1 66.94 170 SER B O 1
ATOM 3666 N N . THR B 1 171 ? 9.656 -17.781 -25.922 1 72.25 171 THR B N 1
ATOM 3667 C CA . THR B 1 171 ? 9.977 -16.359 -25.891 1 72.25 171 THR B CA 1
ATOM 3668 C C . THR B 1 171 ? 9.617 -15.75 -24.547 1 72.25 171 THR B C 1
ATOM 3670 O O . THR B 1 171 ? 10.078 -14.656 -24.219 1 72.25 171 THR B O 1
ATOM 3673 N N . HIS B 1 172 ? 8.914 -16.531 -23.766 1 78.94 172 HIS B N 1
ATOM 3674 C CA . HIS B 1 172 ? 8.461 -15.953 -22.5 1 78.94 172 HIS B CA 1
ATOM 3675 C C . HIS B 1 172 ? 9.258 -16.516 -21.328 1 78.94 172 HIS B C 1
ATOM 3677 O O . HIS B 1 172 ? 9.703 -17.672 -21.375 1 78.94 172 HIS B O 1
ATOM 3683 N N . VAL B 1 173 ? 9.43 -15.633 -20.375 1 83.94 173 VAL B N 1
ATOM 3684 C CA . VAL B 1 173 ? 10.219 -16 -19.203 1 83.94 173 VAL B CA 1
ATOM 3685 C C . VAL B 1 173 ? 9.484 -17.062 -18.391 1 83.94 173 VAL B C 1
ATOM 3687 O O . VAL B 1 173 ? 10.094 -18.031 -17.922 1 83.94 173 VAL B O 1
ATOM 3690 N N . PHE B 1 174 ? 8.203 -16.906 -18.297 1 88.06 174 PHE B N 1
ATOM 3691 C CA . PHE B 1 174 ? 7.426 -17.859 -17.531 1 88.06 174 PHE B CA 1
ATOM 3692 C C . PHE B 1 174 ? 6.812 -18.922 -18.453 1 88.06 174 PHE B C 1
ATOM 3694 O O . PHE B 1 174 ? 6.441 -18.625 -19.578 1 88.06 174 PHE B O 1
ATOM 3701 N N . LYS B 1 175 ? 6.703 -20.094 -17.938 1 79 175 LYS B N 1
ATOM 3702 C CA . LYS B 1 175 ? 6.18 -21.25 -18.688 1 79 175 LYS B CA 1
ATOM 3703 C C . LYS B 1 175 ? 4.699 -21.062 -19 1 79 175 LYS B C 1
ATOM 3705 O O . LYS B 1 175 ? 4.258 -21.344 -20.109 1 79 175 LYS B O 1
ATOM 3710 N N . THR B 1 176 ? 3.979 -20.609 -18.031 1 85.44 176 THR B N 1
ATOM 3711 C CA . THR B 1 176 ? 2.539 -20.516 -18.25 1 85.44 176 THR B CA 1
ATOM 3712 C C . THR B 1 176 ? 2.088 -19.062 -18.281 1 85.44 176 THR B C 1
ATOM 3714 O O . THR B 1 176 ? 2.645 -18.219 -17.562 1 85.44 176 THR B O 1
ATOM 3717 N N . PRO B 1 177 ? 1.042 -18.766 -19.062 1 88.56 177 PRO B N 1
ATOM 3718 C CA . PRO B 1 177 ? 0.486 -17.422 -19.078 1 88.56 177 PRO B CA 1
ATOM 3719 C C . PRO B 1 177 ? -0.014 -16.969 -17.719 1 88.56 177 PRO B C 1
ATOM 3721 O O . PRO B 1 177 ? 0.057 -15.773 -17.391 1 88.56 177 PRO B O 1
ATOM 3724 N N . ASP B 1 178 ? -0.431 -17.891 -16.922 1 90.44 178 ASP B N 1
ATOM 3725 C CA . ASP B 1 178 ? -0.951 -17.547 -15.602 1 90.44 178 ASP B CA 1
ATOM 3726 C C . ASP B 1 178 ? 0.161 -17.047 -14.688 1 90.44 178 ASP B C 1
ATOM 3728 O O . ASP B 1 178 ? -0.021 -16.062 -13.969 1 90.44 178 ASP B O 1
ATOM 3732 N N . GLN B 1 179 ? 1.259 -17.656 -14.773 1 91.81 179 GLN B N 1
ATOM 3733 C CA . GLN B 1 179 ? 2.391 -17.234 -13.961 1 91.81 179 GLN B CA 1
ATOM 3734 C C . GLN B 1 179 ? 2.918 -15.867 -14.414 1 91.81 179 GLN B C 1
ATOM 3736 O O . GLN B 1 179 ? 3.344 -15.055 -13.586 1 91.81 179 GLN B O 1
ATOM 3741 N N . ARG B 1 180 ? 2.902 -15.727 -15.648 1 93.69 180 ARG B N 1
ATOM 3742 C CA . ARG B 1 180 ? 3.328 -14.445 -16.203 1 93.69 180 ARG B CA 1
ATOM 3743 C C . ARG B 1 180 ? 2.414 -13.312 -15.734 1 93.69 180 ARG B C 1
ATOM 3745 O O . ARG B 1 180 ? 2.889 -12.273 -15.273 1 93.69 180 ARG B O 1
ATOM 3752 N N . LYS B 1 181 ? 1.146 -13.57 -15.867 1 95.31 181 LYS B N 1
ATOM 3753 C CA . LYS B 1 181 ? 0.178 -12.562 -15.453 1 95.31 181 LYS B CA 1
ATOM 3754 C C . LYS B 1 181 ? 0.283 -12.281 -13.953 1 95.31 181 LYS B C 1
ATOM 3756 O O . LYS B 1 181 ? 0.167 -11.133 -13.523 1 95.31 181 LYS B O 1
ATOM 3761 N N . LEU B 1 182 ? 0.513 -13.289 -13.234 1 96.38 182 LEU B N 1
ATOM 3762 C CA . LEU B 1 182 ? 0.688 -13.125 -11.797 1 96.38 182 LEU B CA 1
ATOM 3763 C C . LEU B 1 182 ? 1.898 -12.25 -11.492 1 96.38 182 LEU B C 1
ATOM 3765 O O . LEU B 1 182 ? 1.826 -11.359 -10.641 1 96.38 182 LEU B O 1
ATOM 3769 N N . GLU B 1 183 ? 3.008 -12.469 -12.125 1 96.69 183 GLU B N 1
ATOM 3770 C CA . GLU B 1 183 ? 4.199 -11.648 -11.938 1 96.69 183 GLU B CA 1
ATOM 3771 C C . GLU B 1 183 ? 3.93 -10.195 -12.305 1 96.69 183 GLU B C 1
ATOM 3773 O O . GLU B 1 183 ? 4.324 -9.281 -11.578 1 96.69 183 GLU B O 1
ATOM 3778 N N . GLU B 1 184 ? 3.26 -10.023 -13.359 1 96.06 184 GLU B N 1
ATOM 3779 C CA . GLU B 1 184 ? 2.9 -8.672 -13.781 1 96.06 184 GLU B CA 1
ATOM 3780 C C . GLU B 1 184 ? 2.109 -7.953 -12.688 1 96.06 184 GLU B C 1
ATOM 3782 O O . GLU B 1 184 ? 2.408 -6.805 -12.352 1 96.06 184 GLU B O 1
ATOM 3787 N N . LEU B 1 185 ? 1.137 -8.586 -12.172 1 97.38 185 LEU B N 1
ATOM 3788 C CA . LEU B 1 185 ? 0.296 -8.008 -11.133 1 97.38 185 LEU B CA 1
ATOM 3789 C C . LEU B 1 185 ? 1.112 -7.711 -9.875 1 97.38 185 LEU B C 1
ATOM 3791 O O . LEU B 1 185 ? 0.938 -6.66 -9.25 1 97.38 185 LEU B O 1
ATOM 3795 N N . LEU B 1 186 ? 2.002 -8.617 -9.547 1 98 186 LEU B N 1
ATOM 3796 C CA . LEU B 1 186 ? 2.809 -8.453 -8.336 1 98 186 LEU B CA 1
ATOM 3797 C C . LEU B 1 186 ? 3.795 -7.305 -8.5 1 98 186 LEU B C 1
ATOM 3799 O O . LEU B 1 186 ? 4.066 -6.578 -7.539 1 98 186 LEU B O 1
ATOM 3803 N N . VAL B 1 187 ? 4.305 -7.141 -9.641 1 97.81 187 VAL B N 1
ATOM 3804 C CA . VAL B 1 187 ? 5.168 -6 -9.945 1 97.81 187 VAL B CA 1
ATOM 3805 C C . VAL B 1 187 ? 4.383 -4.703 -9.781 1 97.81 187 VAL B C 1
ATOM 3807 O O . VAL B 1 187 ? 4.875 -3.74 -9.195 1 97.81 187 VAL B O 1
ATOM 3810 N N . GLU B 1 188 ? 3.207 -4.691 -10.266 1 97.19 188 GLU B N 1
ATOM 3811 C CA . GLU B 1 188 ? 2.354 -3.514 -10.148 1 97.19 188 GLU B CA 1
ATOM 3812 C C . GLU B 1 188 ? 2.074 -3.182 -8.688 1 97.19 188 GLU B C 1
ATOM 3814 O O . GLU B 1 188 ? 2.078 -2.012 -8.297 1 97.19 188 GLU B O 1
ATOM 3819 N N . VAL B 1 189 ? 1.819 -4.203 -7.934 1 98.25 189 VAL B N 1
ATOM 3820 C CA . VAL B 1 189 ? 1.589 -4.039 -6.5 1 98.25 189 VAL B CA 1
ATOM 3821 C C . VAL B 1 189 ? 2.816 -3.41 -5.848 1 98.25 189 VAL B C 1
ATOM 3823 O O . VAL B 1 189 ? 2.697 -2.439 -5.094 1 98.25 189 VAL B O 1
ATOM 3826 N N . ASP B 1 190 ? 3.967 -3.943 -6.113 1 98.12 190 ASP B N 1
ATOM 3827 C CA . ASP B 1 190 ? 5.207 -3.451 -5.527 1 98.12 190 ASP B CA 1
ATOM 3828 C C . ASP B 1 190 ? 5.488 -2.012 -5.957 1 98.12 190 ASP B C 1
ATOM 3830 O O . ASP B 1 190 ? 5.832 -1.168 -5.125 1 98.12 190 ASP B O 1
ATOM 3834 N N . MET B 1 191 ? 5.297 -1.727 -7.18 1 97.75 191 MET B N 1
ATOM 3835 C CA . MET B 1 191 ? 5.504 -0.38 -7.707 1 97.75 191 MET B CA 1
ATOM 3836 C C . MET B 1 191 ? 4.578 0.62 -7.023 1 97.75 191 MET B C 1
ATOM 3838 O O . MET B 1 191 ? 5.004 1.715 -6.652 1 97.75 191 MET B O 1
ATOM 3842 N N . ALA B 1 192 ? 3.342 0.244 -6.918 1 97.94 192 ALA B N 1
ATOM 3843 C CA . ALA B 1 192 ? 2.377 1.118 -6.254 1 97.94 192 ALA B CA 1
ATOM 3844 C C . ALA B 1 192 ? 2.779 1.386 -4.809 1 97.94 192 ALA B C 1
ATOM 3846 O O . ALA B 1 192 ? 2.691 2.52 -4.332 1 97.94 192 ALA B O 1
ATOM 3847 N N . ALA B 1 193 ? 3.213 0.318 -4.129 1 98.31 193 ALA B N 1
ATOM 3848 C CA . ALA B 1 193 ? 3.625 0.45 -2.734 1 98.31 193 ALA B CA 1
ATOM 3849 C C . ALA B 1 193 ? 4.828 1.383 -2.604 1 98.31 193 ALA B C 1
ATOM 3851 O O . ALA B 1 193 ? 4.844 2.264 -1.74 1 98.31 193 ALA B O 1
ATOM 3852 N N . ARG B 1 194 ? 5.781 1.223 -3.422 1 96.62 194 ARG B N 1
ATOM 3853 C CA . ARG B 1 194 ? 7.004 2.018 -3.344 1 96.62 194 ARG B CA 1
ATOM 3854 C C . ARG B 1 194 ? 6.734 3.471 -3.719 1 96.62 194 ARG B C 1
ATOM 3856 O O . ARG B 1 194 ? 7.316 4.387 -3.133 1 96.62 194 ARG B O 1
ATOM 3863 N N . SER B 1 195 ? 5.906 3.662 -4.699 1 95.75 195 SER B N 1
ATOM 3864 C CA . SER B 1 195 ? 5.477 5.027 -4.973 1 95.75 195 SER B CA 1
ATOM 3865 C C . SER B 1 195 ? 4.758 5.633 -3.771 1 95.75 195 SER B C 1
ATOM 3867 O O . SER B 1 195 ? 4.973 6.801 -3.436 1 95.75 195 SER B O 1
ATOM 3869 N N . GLY B 1 196 ? 3.877 4.852 -3.148 1 97.31 196 GLY B N 1
ATOM 3870 C CA . GLY B 1 196 ? 3.229 5.293 -1.924 1 97.31 196 GLY B CA 1
ATOM 3871 C C . GLY B 1 196 ? 4.211 5.672 -0.831 1 97.31 196 GLY B C 1
ATOM 3872 O O . GLY B 1 196 ? 4.008 6.66 -0.123 1 97.31 196 GLY B O 1
ATOM 3873 N N . MET B 1 197 ? 5.277 4.926 -0.654 1 96.06 197 MET B N 1
ATOM 3874 C CA . MET B 1 197 ? 6.324 5.227 0.316 1 96.06 197 MET B CA 1
ATOM 3875 C C . MET B 1 197 ? 6.961 6.582 0.028 1 96.06 197 MET B C 1
ATOM 3877 O O . MET B 1 197 ? 7.289 7.328 0.952 1 96.06 197 MET B O 1
ATOM 3881 N N . LYS B 1 198 ? 7.152 6.809 -1.231 1 93.69 198 LYS B N 1
ATOM 3882 C CA . LYS B 1 198 ? 7.711 8.102 -1.624 1 93.69 198 LYS B CA 1
ATOM 3883 C C . LYS B 1 198 ? 6.82 9.25 -1.154 1 93.69 198 LYS B C 1
ATOM 3885 O O . LYS B 1 198 ? 7.305 10.203 -0.533 1 93.69 198 LYS B O 1
ATOM 3890 N N . PHE B 1 199 ? 5.508 9.172 -1.436 1 93.88 199 PHE B N 1
ATOM 3891 C CA . PHE B 1 199 ? 4.559 10.188 -1.011 1 93.88 199 PHE B CA 1
ATOM 3892 C C . PHE B 1 199 ? 4.516 10.297 0.509 1 93.88 199 PHE B C 1
ATOM 3894 O O . PHE B 1 199 ? 4.508 11.398 1.062 1 93.88 199 PHE B O 1
ATOM 3901 N N . ALA B 1 200 ? 4.508 9.141 1.159 1 95 200 ALA B N 1
ATOM 3902 C CA . ALA B 1 200 ? 4.461 9.109 2.619 1 95 200 ALA B CA 1
ATOM 3903 C C . ALA B 1 200 ? 5.711 9.75 3.219 1 95 200 ALA B C 1
ATOM 3905 O O . ALA B 1 200 ? 5.648 10.367 4.285 1 95 200 ALA B O 1
ATOM 3906 N N . SER B 1 201 ? 6.84 9.602 2.578 1 92.69 201 SER B N 1
ATOM 3907 C CA . SER B 1 201 ? 8.07 10.219 3.061 1 92.69 20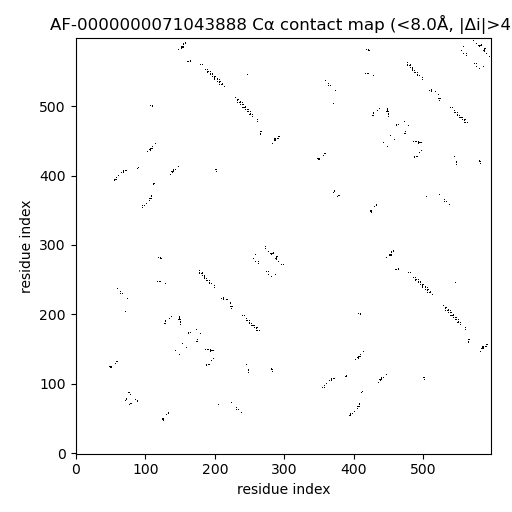1 SER B CA 1
ATOM 3908 C C . SER B 1 201 ? 7.953 11.742 3.088 1 92.69 201 SER B C 1
ATOM 3910 O O . SER B 1 201 ? 8.383 12.383 4.047 1 92.69 201 SER B O 1
ATOM 3912 N N . VAL B 1 202 ? 7.363 12.289 2.053 1 92 202 VAL B N 1
ATOM 3913 C CA . VAL B 1 202 ? 7.141 13.734 1.996 1 92 202 VAL B CA 1
ATOM 3914 C C . VAL B 1 202 ? 6.164 14.148 3.094 1 92 202 VAL B C 1
ATOM 3916 O O . VAL B 1 202 ? 6.34 15.188 3.73 1 92 202 VAL B O 1
ATOM 3919 N N . LEU B 1 203 ? 5.176 13.391 3.287 1 94.38 203 LEU B N 1
ATOM 3920 C CA . LEU B 1 203 ? 4.207 13.656 4.348 1 94.38 203 LEU B CA 1
ATOM 3921 C C . LEU B 1 203 ? 4.883 13.641 5.715 1 94.38 203 LEU B C 1
ATOM 3923 O O . LEU B 1 203 ? 4.555 14.453 6.578 1 94.38 203 LEU B O 1
ATOM 3927 N N . MET B 1 204 ? 5.777 12.703 5.953 1 92 204 MET B N 1
ATOM 3928 C CA . MET B 1 204 ? 6.488 12.609 7.223 1 92 204 MET B CA 1
ATOM 3929 C C . MET B 1 204 ? 7.316 13.867 7.473 1 92 204 MET B C 1
ATOM 3931 O O . MET B 1 204 ? 7.281 14.43 8.57 1 92 204 MET B O 1
ATOM 3935 N N . LEU B 1 205 ? 7.988 14.273 6.48 1 90.75 205 LEU B N 1
ATOM 3936 C CA . LEU B 1 205 ? 8.766 15.5 6.598 1 90.75 205 LEU B CA 1
ATOM 3937 C C . LEU B 1 205 ? 7.852 16.688 6.891 1 90.75 205 LEU B C 1
ATOM 3939 O O . LEU B 1 205 ? 8.164 17.531 7.742 1 90.75 205 LEU B O 1
ATOM 3943 N N . SER B 1 206 ? 6.75 16.766 6.145 1 92.69 206 SER B N 1
ATOM 3944 C CA . SER B 1 206 ? 5.785 17.844 6.34 1 92.69 206 SER B CA 1
ATOM 3945 C C . SER B 1 206 ? 5.246 17.859 7.766 1 92.69 206 SER B C 1
ATOM 3947 O O . SER B 1 206 ? 5.148 18.906 8.391 1 92.69 206 SER B O 1
ATOM 3949 N N . ALA B 1 207 ? 4.883 16.688 8.219 1 90.31 207 ALA B N 1
ATOM 3950 C CA . ALA B 1 207 ? 4.348 16.562 9.57 1 90.31 207 ALA B CA 1
ATOM 3951 C C . ALA B 1 207 ? 5.355 17.062 10.602 1 90.31 207 ALA B C 1
ATOM 3953 O O . ALA B 1 207 ? 4.988 17.766 11.555 1 90.31 207 ALA B O 1
ATOM 3954 N N . GLU B 1 208 ? 6.594 16.719 10.461 1 87.5 208 GLU B N 1
ATOM 3955 C CA . GLU B 1 208 ? 7.645 17.125 11.383 1 87.5 208 GLU B CA 1
ATOM 3956 C C . GLU B 1 208 ? 7.781 18.641 11.414 1 87.5 208 GLU B C 1
ATOM 3958 O O . GLU B 1 208 ? 7.832 19.25 12.492 1 87.5 208 GLU B O 1
ATOM 3963 N N . VAL B 1 209 ? 7.828 19.281 10.266 1 89.62 209 VAL B N 1
ATOM 3964 C CA . VAL B 1 209 ? 7.988 20.734 10.172 1 89.62 209 VAL B CA 1
ATOM 3965 C C . VAL B 1 209 ? 6.75 21.422 10.742 1 89.62 209 VAL B C 1
ATOM 3967 O O . VAL B 1 209 ? 6.863 22.422 11.469 1 89.62 209 VAL B O 1
ATOM 3970 N N . LEU B 1 210 ? 5.578 20.922 10.414 1 90 210 LEU B N 1
ATOM 3971 C CA . LEU B 1 210 ? 4.34 21.516 10.898 1 90 210 LEU B CA 1
ATOM 3972 C C . LEU B 1 210 ? 4.25 21.438 12.422 1 90 210 LEU B C 1
ATOM 3974 O O . LEU B 1 210 ? 3.742 22.344 13.07 1 90 210 LEU B O 1
ATOM 3978 N N . MET B 1 211 ? 4.703 20.359 12.914 1 85.88 211 MET B N 1
ATOM 3979 C CA . MET B 1 211 ? 4.73 20.203 14.367 1 85.88 211 MET B CA 1
ATOM 3980 C C . MET B 1 211 ? 5.684 21.219 15 1 85.88 211 MET B C 1
ATOM 3982 O O . MET B 1 211 ? 5.379 21.781 16.047 1 85.88 211 MET B O 1
ATOM 3986 N N . ARG B 1 212 ? 6.824 21.453 14.398 1 84.19 212 ARG B N 1
ATOM 3987 C CA . ARG B 1 212 ? 7.762 22.469 14.875 1 84.19 212 ARG B CA 1
ATOM 3988 C C . ARG B 1 212 ? 7.113 23.859 14.867 1 84.19 212 ARG B C 1
ATOM 3990 O O . ARG B 1 212 ? 7.305 24.641 15.797 1 84.19 212 ARG B O 1
ATOM 3997 N N . HIS B 1 213 ? 6.391 24.094 13.82 1 83.62 213 HIS B N 1
ATOM 3998 C CA . HIS B 1 213 ? 5.668 25.344 13.719 1 83.62 213 HIS B CA 1
ATOM 3999 C C . HIS B 1 213 ? 4.68 25.516 14.867 1 83.62 213 HIS B C 1
ATOM 4001 O O . HIS B 1 213 ? 4.566 26.594 15.453 1 83.62 213 HIS B O 1
ATOM 4007 N N . HIS B 1 214 ? 4.012 24.5 15.102 1 80.06 214 HIS B N 1
ATOM 4008 C CA . HIS B 1 214 ? 2.975 24.547 16.125 1 80.06 214 HIS B CA 1
ATOM 4009 C C . HIS B 1 214 ? 3.58 24.703 17.516 1 80.06 214 HIS B C 1
ATOM 4011 O O . HIS B 1 214 ? 3.025 25.406 18.359 1 80.06 214 HIS B O 1
ATOM 4017 N N . GLN B 1 215 ? 4.73 23.953 17.812 1 76.31 215 GLN B N 1
ATOM 4018 C CA . GLN B 1 215 ? 5.359 23.953 19.125 1 76.31 215 GLN B CA 1
ATOM 4019 C C . GLN B 1 215 ? 6.148 25.234 19.359 1 76.31 215 GLN B C 1
ATOM 4021 O O . GLN B 1 215 ? 6.48 25.562 20.5 1 76.31 215 GLN B O 1
ATOM 4026 N N . GLN B 1 216 ? 6.719 25.859 18.219 1 67.5 216 GLN B N 1
ATOM 4027 C CA . GLN B 1 216 ? 7.664 26.969 18.344 1 67.5 216 GLN B CA 1
ATOM 4028 C C . GLN B 1 216 ? 6.98 28.219 18.906 1 67.5 216 GLN B C 1
ATOM 4030 O O . GLN B 1 216 ? 5.848 28.531 18.547 1 67.5 216 GLN B O 1
ATOM 4035 N N . LEU B 1 217 ? 7.52 28.531 20.047 1 53.84 217 LEU B N 1
ATOM 4036 C CA . LEU B 1 217 ? 7.258 29.781 20.734 1 53.84 217 LEU B CA 1
ATOM 4037 C C . LEU B 1 217 ? 7.848 30.969 19.969 1 53.84 217 LEU B C 1
ATOM 4039 O O . LEU B 1 217 ? 8.852 30.812 19.266 1 53.84 217 LEU B O 1
ATOM 4043 N N . PRO B 1 218 ? 7.223 32.094 19.781 1 52.53 218 PRO B N 1
ATOM 4044 C CA . PRO B 1 218 ? 7.551 33.281 19.016 1 52.53 218 PRO B CA 1
ATOM 4045 C C . PRO B 1 218 ? 9.047 33.625 19.047 1 52.53 218 PRO B C 1
ATOM 4047 O O . PRO B 1 218 ? 9.578 34.188 18.094 1 52.53 218 PRO B O 1
ATOM 4050 N N . GLU B 1 219 ? 9.797 33.344 20.031 1 48.53 219 GLU B N 1
ATOM 4051 C CA . GLU B 1 219 ? 11.109 33.969 20.203 1 48.53 219 GLU B CA 1
ATOM 4052 C C . GLU B 1 219 ? 12.188 33.219 19.422 1 48.53 219 GLU B C 1
ATOM 4054 O O . GLU B 1 219 ? 13.32 33.688 19.312 1 48.53 219 GLU B O 1
ATOM 4059 N N . ASP B 1 220 ? 11.984 32.062 18.891 1 51.03 220 ASP B N 1
ATOM 4060 C CA . ASP B 1 220 ? 13.125 31.297 18.375 1 51.03 220 ASP B CA 1
ATOM 4061 C C . ASP B 1 220 ? 13.242 31.453 16.859 1 51.03 220 ASP B C 1
ATOM 4063 O O . ASP B 1 220 ? 12.242 31.375 16.141 1 51.03 220 ASP B O 1
ATOM 4067 N N . SER B 1 221 ? 14.414 32.094 16.266 1 53.62 221 SER B N 1
ATOM 4068 C CA . SER B 1 221 ? 14.844 32.375 14.906 1 53.62 221 SER B CA 1
ATOM 4069 C C . SER B 1 221 ? 14.648 31.172 14 1 53.62 221 SER B C 1
ATOM 4071 O O . SER B 1 221 ? 14.531 31.312 12.781 1 53.62 221 SER B O 1
ATOM 4073 N N . SER B 1 222 ? 14.68 30 14.461 1 60.47 222 SER B N 1
ATOM 4074 C CA . SER B 1 222 ? 14.555 28.781 13.664 1 60.47 222 SER B CA 1
ATOM 4075 C C . SER B 1 222 ? 13.094 28.375 13.523 1 60.47 222 SER B C 1
ATOM 4077 O O . SER B 1 222 ? 12.797 27.219 13.219 1 60.47 222 SER B O 1
ATOM 4079 N N . GLN B 1 223 ? 12.289 29.391 13.438 1 78.38 223 GLN B N 1
ATOM 4080 C CA . GLN B 1 223 ? 10.852 29.188 13.539 1 78.38 223 GLN B CA 1
ATOM 4081 C C . GLN B 1 223 ? 10.219 29.031 12.156 1 78.38 223 GLN B C 1
ATOM 4083 O O . GLN B 1 223 ? 10.562 29.766 11.234 1 78.38 223 GLN B O 1
ATOM 4088 N N . VAL B 1 224 ? 9.578 28.062 11.992 1 87.25 224 VAL B N 1
ATOM 4089 C CA . VAL B 1 224 ? 8.773 27.859 10.789 1 87.25 224 VAL B CA 1
ATOM 4090 C C . VAL B 1 224 ? 7.711 28.953 10.703 1 87.25 224 VAL B C 1
ATOM 4092 O O . VAL B 1 224 ? 6.902 29.125 11.617 1 87.25 224 VAL B O 1
ATOM 4095 N N . SER B 1 225 ? 7.812 29.766 9.602 1 87.12 225 SER B N 1
ATOM 4096 C CA . SER B 1 225 ? 6.859 30.875 9.445 1 87.12 225 SER B CA 1
ATOM 4097 C C . SER B 1 225 ? 5.461 30.344 9.133 1 87.12 225 SER B C 1
ATOM 4099 O O . SER B 1 225 ? 5.305 29.203 8.688 1 87.12 225 SER B O 1
ATOM 4101 N N . ARG B 1 226 ? 4.449 31.219 9.367 1 83.81 226 ARG B N 1
ATOM 4102 C CA . ARG B 1 226 ? 3.07 30.891 9.039 1 83.81 226 ARG B CA 1
ATOM 4103 C C . ARG B 1 226 ? 2.914 30.625 7.543 1 83.81 226 ARG B C 1
ATOM 4105 O O . ARG B 1 226 ? 2.145 29.75 7.133 1 83.81 226 ARG B O 1
ATOM 4112 N N . ASP B 1 227 ? 3.672 31.391 6.789 1 86.38 227 ASP B N 1
ATOM 4113 C CA . ASP B 1 227 ? 3.625 31.219 5.34 1 86.38 227 ASP B CA 1
ATOM 4114 C C . ASP B 1 227 ? 4.172 29.844 4.93 1 86.38 227 ASP B C 1
ATOM 4116 O O . ASP B 1 227 ? 3.584 29.172 4.086 1 86.38 227 ASP B O 1
ATOM 4120 N N . GLU B 1 228 ? 5.254 29.469 5.492 1 90.38 228 GLU B N 1
ATOM 4121 C CA . GLU B 1 228 ? 5.84 28.156 5.211 1 90.38 228 GLU B CA 1
ATOM 4122 C C . GLU B 1 228 ? 4.895 27.031 5.621 1 90.38 228 GLU B C 1
ATOM 4124 O O . GLU B 1 228 ? 4.711 26.062 4.879 1 90.38 228 GLU B O 1
ATOM 4129 N N . ALA B 1 229 ? 4.312 27.188 6.785 1 89.19 229 ALA B N 1
ATOM 4130 C CA . ALA B 1 229 ? 3.34 26.203 7.246 1 89.19 229 ALA B CA 1
ATOM 4131 C C . ALA B 1 229 ? 2.156 26.109 6.285 1 89.19 229 ALA B C 1
ATOM 4133 O O . ALA B 1 229 ? 1.692 25 5.969 1 89.19 229 ALA B O 1
ATOM 4134 N N . GLY B 1 230 ? 1.713 27.281 5.883 1 87.62 230 GLY B N 1
ATOM 4135 C CA . GLY B 1 230 ? 0.617 27.312 4.93 1 87.62 230 GLY B CA 1
ATOM 4136 C C . GLY B 1 230 ? 0.929 26.578 3.637 1 87.62 230 GLY B C 1
ATOM 4137 O O . GLY B 1 230 ? 0.079 25.875 3.1 1 87.62 230 GLY B O 1
ATOM 4138 N N . GLN B 1 231 ? 2.098 26.719 3.143 1 88.69 231 GLN B N 1
ATOM 4139 C CA . GLN B 1 231 ? 2.521 26.031 1.919 1 88.69 231 GLN B CA 1
ATOM 4140 C C . GLN B 1 231 ? 2.52 24.516 2.096 1 88.69 231 GLN B C 1
ATOM 4142 O O . GLN B 1 231 ? 2.086 23.797 1.204 1 88.69 231 GLN B O 1
ATOM 4147 N N . LEU B 1 232 ? 3.004 24.078 3.195 1 92.12 232 LEU B N 1
ATOM 4148 C CA . LEU B 1 232 ? 3.027 22.656 3.465 1 92.12 232 LEU B CA 1
ATOM 4149 C C . LEU B 1 232 ? 1.613 22.109 3.619 1 92.12 232 LEU B C 1
ATOM 4151 O O . LEU B 1 232 ? 1.321 20.984 3.176 1 92.12 232 LEU B O 1
ATOM 4155 N N . LEU B 1 233 ? 0.768 22.891 4.242 1 90 233 LEU B N 1
ATOM 4156 C CA . LEU B 1 233 ? -0.619 22.469 4.406 1 90 233 LEU B CA 1
ATOM 4157 C C . LEU B 1 233 ? -1.316 22.359 3.057 1 90 233 LEU B C 1
ATOM 4159 O O . LEU B 1 233 ? -2.129 21.453 2.848 1 90 233 LEU B O 1
ATOM 4163 N N . LEU B 1 234 ? -1.012 23.188 2.15 1 88.62 234 LEU B N 1
ATOM 4164 C CA . LEU B 1 234 ? -1.57 23.125 0.805 1 88.62 234 LEU B CA 1
ATOM 4165 C C . LEU B 1 234 ? -1.152 21.844 0.097 1 88.62 234 LEU B C 1
ATOM 4167 O O . LEU B 1 234 ? -1.893 21.328 -0.739 1 88.62 234 LEU B O 1
ATOM 4171 N N . LEU B 1 235 ? -0.008 21.359 0.442 1 89.88 235 LEU B N 1
ATOM 4172 C CA . LEU B 1 235 ? 0.534 20.141 -0.162 1 89.88 235 LEU B CA 1
ATOM 4173 C C . LEU B 1 235 ? -0.027 18.891 0.519 1 89.88 235 LEU B C 1
ATOM 4175 O O . LEU B 1 235 ? -0.093 17.828 -0.091 1 89.88 235 LEU B O 1
ATOM 4179 N N . LEU B 1 236 ? -0.453 19 1.754 1 91.81 236 LEU B N 1
ATOM 4180 C CA . LEU B 1 236 ? -0.868 17.859 2.562 1 91.81 236 LEU B CA 1
ATOM 4181 C C . LEU B 1 236 ? -2.066 17.156 1.937 1 91.81 236 LEU B C 1
ATOM 4183 O O . LEU B 1 236 ? -2.037 15.945 1.728 1 91.81 236 LEU B O 1
ATOM 4187 N N . GLY B 1 237 ? -3.088 17.875 1.557 1 87.75 237 GLY B N 1
ATOM 4188 C CA . GLY B 1 237 ? -4.297 17.297 0.987 1 87.75 237 GLY B CA 1
ATOM 4189 C C . GLY B 1 237 ? -4.027 16.422 -0.226 1 87.75 237 GLY B C 1
ATOM 4190 O O . GLY B 1 237 ? -4.309 15.227 -0.208 1 87.75 237 GLY B O 1
ATOM 4191 N N . PRO B 1 238 ? -3.422 17.016 -1.201 1 90.44 238 PRO B N 1
ATOM 4192 C CA . PRO B 1 238 ? -3.123 16.234 -2.404 1 90.44 238 PRO B CA 1
ATOM 4193 C C . PRO B 1 238 ? -2.227 15.031 -2.121 1 90.44 238 PRO B C 1
ATOM 4195 O O . PRO B 1 238 ? -2.43 13.953 -2.693 1 90.44 238 PRO B O 1
ATOM 4198 N N . LEU B 1 239 ? -1.245 15.172 -1.265 1 93.19 239 LEU B N 1
ATOM 4199 C CA . LEU B 1 239 ? -0.321 14.078 -0.973 1 93.19 239 LEU B CA 1
ATOM 4200 C C . LEU B 1 239 ? -1.032 12.945 -0.245 1 93.19 239 LEU B C 1
ATOM 4202 O O . LEU B 1 239 ? -0.773 11.773 -0.515 1 93.19 239 LEU B O 1
ATOM 4206 N N . VAL B 1 240 ? -1.89 13.273 0.641 1 94.69 240 VAL B N 1
ATOM 4207 C CA . VAL B 1 240 ? -2.629 12.25 1.367 1 94.69 240 VAL B CA 1
ATOM 4208 C C . VAL B 1 240 ? -3.562 11.508 0.411 1 94.69 240 VAL B C 1
ATOM 4210 O O . VAL B 1 240 ? -3.693 10.289 0.482 1 94.69 240 VAL B O 1
ATOM 4213 N N . ARG B 1 241 ? -4.176 12.227 -0.457 1 93 241 ARG B N 1
ATOM 4214 C CA . ARG B 1 241 ? -5.027 11.594 -1.456 1 93 241 ARG B CA 1
ATOM 4215 C C . ARG B 1 241 ? -4.23 10.625 -2.322 1 93 241 ARG B C 1
ATOM 4217 O O . ARG B 1 241 ? -4.695 9.523 -2.625 1 93 241 ARG B O 1
ATOM 4224 N N . LEU B 1 242 ? -3.111 11.055 -2.705 1 93.88 242 LEU B N 1
ATOM 4225 C CA . LEU B 1 242 ? -2.252 10.188 -3.504 1 93.88 242 LEU B CA 1
ATOM 4226 C C . LEU B 1 242 ? -1.875 8.93 -2.729 1 93.88 242 LEU B C 1
ATOM 4228 O O . LEU B 1 242 ? -1.85 7.828 -3.289 1 93.88 242 LEU B O 1
ATOM 4232 N N . ALA B 1 243 ? -1.554 9.094 -1.468 1 95.5 243 ALA B N 1
ATOM 4233 C CA . ALA B 1 243 ? -1.243 7.938 -0.633 1 95.5 243 ALA B CA 1
ATOM 4234 C C . ALA B 1 243 ? -2.43 6.98 -0.559 1 95.5 243 ALA B C 1
ATOM 4236 O O . ALA B 1 243 ? -2.266 5.766 -0.701 1 95.5 243 ALA B O 1
ATOM 4237 N N . TYR B 1 244 ? -3.633 7.539 -0.329 1 96 244 TYR B N 1
ATOM 4238 C CA . TYR B 1 244 ? -4.832 6.707 -0.308 1 96 244 TYR B CA 1
ATOM 4239 C C . TYR B 1 244 ? -4.996 5.953 -1.623 1 96 244 TYR B C 1
ATOM 4241 O O . TYR B 1 244 ? -5.258 4.75 -1.627 1 96 244 TYR B O 1
ATOM 4249 N N . ASP B 1 245 ? -4.855 6.668 -2.695 1 96.38 245 ASP B N 1
ATOM 4250 C CA . ASP B 1 245 ? -5.004 6.074 -4.023 1 96.38 245 ASP B CA 1
ATOM 4251 C C . ASP B 1 245 ? -4.012 4.934 -4.23 1 96.38 245 ASP B C 1
ATOM 4253 O O . ASP B 1 245 ? -4.332 3.934 -4.875 1 96.38 245 ASP B O 1
ATOM 4257 N N . GLN B 1 246 ? -2.818 5.113 -3.748 1 97.88 246 GLN B N 1
ATOM 4258 C CA . GLN B 1 246 ? -1.816 4.062 -3.902 1 97.88 246 GLN B CA 1
ATOM 4259 C C . GLN B 1 246 ? -2.213 2.809 -3.129 1 97.88 246 GLN B C 1
ATOM 4261 O O . GLN B 1 246 ? -2.055 1.691 -3.627 1 97.88 246 GLN B O 1
ATOM 4266 N N . PHE B 1 247 ? -2.732 2.986 -1.912 1 98.31 247 PHE B N 1
ATOM 4267 C CA . PHE B 1 247 ? -3.232 1.825 -1.186 1 98.31 247 PHE B CA 1
ATOM 4268 C C . PHE B 1 247 ? -4.383 1.17 -1.939 1 98.31 247 PHE B C 1
ATOM 4270 O O . PHE B 1 247 ? -4.473 -0.059 -2 1 98.31 247 PHE B O 1
ATOM 4277 N N . ALA B 1 248 ? -5.246 1.989 -2.51 1 97.12 248 ALA B N 1
ATOM 4278 C CA . ALA B 1 248 ? -6.367 1.461 -3.285 1 97.12 248 ALA B CA 1
ATOM 4279 C C . ALA B 1 248 ? -5.871 0.666 -4.488 1 97.12 248 ALA B C 1
ATOM 4281 O O . ALA B 1 248 ? -6.434 -0.379 -4.824 1 97.12 248 ALA B O 1
ATOM 4282 N N . ARG B 1 249 ? -4.879 1.166 -5.164 1 97.56 249 ARG B N 1
ATOM 4283 C CA . ARG B 1 249 ? -4.27 0.443 -6.277 1 97.56 249 ARG B CA 1
ATOM 4284 C C . ARG B 1 249 ? -3.734 -0.91 -5.82 1 97.56 249 ARG B C 1
ATOM 4286 O O . ARG B 1 249 ? -3.951 -1.926 -6.484 1 97.56 249 ARG B O 1
ATOM 4293 N N . VAL B 1 250 ? -3.02 -0.912 -4.699 1 98.62 250 VAL B N 1
ATOM 4294 C CA . VAL B 1 250 ? -2.457 -2.145 -4.16 1 98.62 250 VAL B CA 1
ATOM 4295 C C . VAL B 1 250 ? -3.582 -3.131 -3.848 1 98.62 250 VAL B C 1
ATOM 4297 O O . VAL B 1 250 ? -3.512 -4.301 -4.23 1 98.62 250 VAL B O 1
ATOM 4300 N N . ALA B 1 251 ? -4.609 -2.662 -3.188 1 98.06 251 ALA B N 1
ATOM 4301 C CA . ALA B 1 251 ? -5.727 -3.531 -2.828 1 98.06 251 ALA B CA 1
ATOM 4302 C C . ALA B 1 251 ? -6.387 -4.117 -4.074 1 98.06 251 ALA B C 1
ATOM 4304 O O . ALA B 1 251 ? -6.652 -5.32 -4.133 1 98.06 251 ALA B O 1
ATOM 4305 N N . THR B 1 252 ? -6.625 -3.285 -5.02 1 97.56 252 THR B N 1
ATOM 4306 C CA . THR B 1 252 ? -7.262 -3.709 -6.262 1 97.56 252 THR B CA 1
ATOM 4307 C C . THR B 1 252 ? -6.43 -4.781 -6.961 1 97.56 252 THR B C 1
ATOM 4309 O O . THR B 1 252 ? -6.957 -5.82 -7.363 1 97.56 252 THR B O 1
ATOM 4312 N N . ARG B 1 253 ? -5.152 -4.473 -7.078 1 97.75 253 ARG B N 1
ATOM 4313 C CA . ARG B 1 253 ? -4.285 -5.406 -7.785 1 97.75 253 ARG B CA 1
ATOM 4314 C C . ARG B 1 253 ? -4.074 -6.68 -6.973 1 97.75 253 ARG B C 1
ATOM 4316 O O . ARG B 1 253 ? -3.891 -7.758 -7.539 1 97.75 253 ARG B O 1
ATOM 4323 N N . SER B 1 254 ? -4.074 -6.57 -5.672 1 97.88 254 SER B N 1
ATOM 4324 C CA . SER B 1 254 ? -3.984 -7.758 -4.828 1 97.88 254 SER B CA 1
ATOM 4325 C C . SER B 1 254 ? -5.176 -8.688 -5.047 1 97.88 254 SER B C 1
ATOM 4327 O O . SER B 1 254 ? -5.016 -9.906 -5.105 1 97.88 254 SER B O 1
ATOM 4329 N N . VAL B 1 255 ? -6.34 -8.133 -5.156 1 97.81 255 VAL B N 1
ATOM 4330 C CA . VAL B 1 255 ? -7.527 -8.93 -5.43 1 97.81 255 VAL B CA 1
ATOM 4331 C C . VAL B 1 255 ? -7.367 -9.656 -6.766 1 97.81 255 VAL B C 1
ATOM 4333 O O . VAL B 1 255 ? -7.621 -10.859 -6.859 1 97.81 255 VAL B O 1
ATOM 4336 N N . LYS B 1 256 ? -6.926 -8.961 -7.738 1 97.62 256 LYS B N 1
ATOM 4337 C CA . LYS B 1 256 ? -6.727 -9.57 -9.047 1 97.62 256 LYS B CA 1
ATOM 4338 C C . LYS B 1 256 ? -5.672 -10.672 -8.984 1 97.62 256 LYS B C 1
ATOM 4340 O O . LYS B 1 256 ? -5.816 -11.719 -9.625 1 97.62 256 LYS B O 1
ATOM 4345 N N . ALA B 1 257 ? -4.59 -10.414 -8.273 1 98.12 257 ALA B N 1
ATOM 4346 C CA . ALA B 1 257 ? -3.533 -11.414 -8.125 1 98.12 257 ALA B CA 1
ATOM 4347 C C . ALA B 1 257 ? -4.051 -12.656 -7.418 1 98.12 257 ALA B C 1
ATOM 4349 O O . ALA B 1 257 ? -3.729 -13.781 -7.816 1 98.12 257 ALA B O 1
ATOM 4350 N N . ARG B 1 258 ? -4.816 -12.477 -6.383 1 97.94 258 ARG B N 1
ATOM 4351 C CA . ARG B 1 258 ? -5.395 -13.602 -5.66 1 97.94 258 ARG B CA 1
ATOM 4352 C C . ARG B 1 258 ? -6.344 -14.398 -6.551 1 97.94 258 ARG B C 1
ATOM 4354 O O . ARG B 1 258 ? -6.316 -15.625 -6.551 1 97.94 258 ARG B O 1
ATOM 4361 N N . ARG B 1 259 ? -7.168 -13.727 -7.309 1 97.5 259 ARG B N 1
ATOM 4362 C CA . ARG B 1 259 ? -8.016 -14.406 -8.281 1 97.5 259 ARG B CA 1
ATOM 4363 C C . ARG B 1 259 ? -7.176 -15.219 -9.258 1 97.5 259 ARG B C 1
ATOM 4365 O O . ARG B 1 259 ? -7.496 -16.375 -9.547 1 97.5 259 ARG B O 1
ATOM 4372 N N . GLN B 1 260 ? -6.129 -14.547 -9.75 1 96.5 260 GLN B N 1
ATOM 4373 C CA . GLN B 1 260 ? -5.238 -15.219 -10.695 1 96.5 260 GLN B CA 1
ATOM 4374 C C . GLN B 1 260 ? -4.66 -16.5 -10.102 1 96.5 260 GLN B C 1
ATOM 4376 O O . GLN B 1 260 ? -4.578 -17.516 -10.773 1 96.5 260 GLN B O 1
ATOM 4381 N N . ASN B 1 261 ? -4.215 -16.453 -8.852 1 95.94 261 ASN B N 1
ATOM 4382 C CA . ASN B 1 261 ? -3.68 -17.609 -8.156 1 95.94 261 ASN B CA 1
ATOM 4383 C C . ASN B 1 261 ? -4.719 -18.734 -8.055 1 95.94 261 ASN B C 1
ATOM 4385 O O . ASN B 1 261 ? -4.422 -19.891 -8.359 1 95.94 261 ASN B O 1
ATOM 4389 N N . ILE B 1 262 ? -5.918 -18.375 -7.746 1 95.12 262 ILE B N 1
ATOM 4390 C CA . ILE B 1 262 ? -6.992 -19.328 -7.527 1 95.12 262 ILE B CA 1
ATOM 4391 C C . ILE B 1 262 ? -7.41 -19.953 -8.859 1 95.12 262 ILE B C 1
ATOM 4393 O O . ILE B 1 262 ? -7.52 -21.172 -8.969 1 95.12 262 ILE B O 1
ATOM 4397 N N . VAL B 1 263 ? -7.582 -19.125 -9.852 1 94.12 263 VAL B N 1
ATOM 4398 C CA . VAL B 1 263 ? -8.078 -19.625 -11.125 1 94.12 263 VAL B CA 1
ATOM 4399 C C . VAL B 1 263 ? -7.016 -20.5 -11.789 1 94.12 263 VAL B C 1
ATOM 4401 O O . VAL B 1 263 ? -7.34 -21.422 -12.539 1 94.12 263 VAL B O 1
ATOM 4404 N N . SER B 1 264 ? -5.746 -20.25 -11.5 1 92.31 264 SER B N 1
ATOM 4405 C CA . SER B 1 264 ? -4.672 -21.062 -12.062 1 92.31 264 SER B CA 1
ATOM 4406 C C . SER B 1 264 ? -4.664 -22.453 -11.469 1 92.31 264 SER B C 1
ATOM 4408 O O . SER B 1 264 ? -4.059 -23.375 -12.031 1 92.31 264 SER B O 1
ATOM 4410 N N . ALA B 1 265 ? -5.301 -22.641 -10.32 1 91.12 265 ALA B N 1
ATOM 4411 C CA . ALA B 1 265 ? -5.289 -23.906 -9.602 1 91.12 265 ALA B CA 1
ATOM 4412 C C . ALA B 1 265 ? -6.539 -24.734 -9.914 1 91.12 265 ALA B C 1
ATOM 4414 O O . ALA B 1 265 ? -6.695 -25.844 -9.414 1 91.12 265 ALA B O 1
ATOM 4415 N N . ILE B 1 266 ? -7.387 -24.203 -10.695 1 90.62 266 ILE B N 1
ATOM 4416 C CA . ILE B 1 266 ? -8.648 -24.859 -11.023 1 90.62 266 ILE B CA 1
ATOM 4417 C C . ILE B 1 266 ? -8.68 -25.203 -12.508 1 90.62 266 ILE B C 1
ATOM 4419 O O . ILE B 1 266 ? -8.25 -24.406 -13.344 1 90.62 266 ILE B O 1
ATOM 4423 N N . HIS B 1 267 ? -9.156 -26.438 -12.836 1 89.19 267 HIS B N 1
ATOM 4424 C CA . HIS B 1 267 ? -9.406 -26.797 -14.227 1 89.19 267 HIS B CA 1
ATOM 4425 C C . HIS B 1 267 ? -10.68 -26.141 -14.742 1 89.19 267 HIS B C 1
ATOM 4427 O O . HIS B 1 267 ? -11.734 -26.234 -14.102 1 89.19 267 HIS B O 1
ATOM 4433 N N . TRP B 1 268 ? -10.445 -25.438 -15.852 1 90.38 268 TRP B N 1
ATOM 4434 C CA . TRP B 1 268 ? -11.57 -24.734 -16.453 1 90.38 268 TRP B CA 1
ATOM 4435 C C . TRP B 1 268 ? -11.977 -25.375 -17.781 1 90.38 268 TRP B C 1
ATOM 4437 O O . TRP B 1 268 ? -11.117 -25.812 -18.547 1 90.38 268 TRP B O 1
ATOM 4447 N N . PRO B 1 269 ? -13.336 -25.484 -18.031 1 86.75 269 PRO B N 1
ATOM 4448 C CA . PRO B 1 269 ? -13.797 -26.078 -19.281 1 86.75 269 PRO B CA 1
ATOM 4449 C C . PRO B 1 269 ? -13.336 -25.281 -20.516 1 86.75 269 PRO B C 1
ATOM 4451 O O . PRO B 1 269 ? -13.234 -25.844 -21.609 1 86.75 269 PRO B O 1
ATOM 4454 N N . SER B 1 270 ? -13.164 -23.984 -20.359 1 88.69 270 SER B N 1
ATOM 4455 C CA . SER B 1 270 ? -12.688 -23.109 -21.438 1 88.69 270 SER B CA 1
ATOM 4456 C C . SER B 1 270 ? -11.906 -21.922 -20.891 1 88.69 270 SER B C 1
ATOM 4458 O O . SER B 1 270 ? -12.023 -21.594 -19.703 1 88.69 270 SER B O 1
ATOM 4460 N N . THR B 1 271 ? -11.156 -21.375 -21.766 1 88.69 271 THR B N 1
ATOM 4461 C CA . THR B 1 271 ? -10.438 -20.156 -21.406 1 88.69 271 THR B CA 1
ATOM 4462 C C . THR B 1 271 ? -11.406 -19.016 -21.125 1 88.69 271 THR B C 1
ATOM 4464 O O . THR B 1 271 ? -11.148 -18.188 -20.25 1 88.69 271 THR B O 1
ATOM 4467 N N . GLU B 1 272 ? -12.539 -19.031 -21.797 1 89.25 272 GLU B N 1
ATOM 4468 C CA . GLU B 1 272 ? -13.555 -18 -21.609 1 89.25 272 GLU B CA 1
ATOM 4469 C C . GLU B 1 272 ? -14.125 -18.047 -20.188 1 89.25 272 GLU B C 1
ATOM 4471 O O . GLU B 1 272 ? -14.367 -17 -19.578 1 89.25 272 GLU B O 1
ATOM 4476 N N . ALA B 1 273 ? -14.328 -19.188 -19.734 1 89.81 273 ALA B N 1
ATOM 4477 C CA . ALA B 1 273 ? -14.844 -19.359 -18.375 1 89.81 273 ALA B CA 1
ATOM 4478 C C . ALA B 1 273 ? -13.867 -18.812 -17.344 1 89.81 273 ALA B C 1
ATOM 4480 O O . ALA B 1 273 ? -14.266 -18.141 -16.391 1 89.81 273 ALA B O 1
ATOM 4481 N N . LYS B 1 274 ? -12.688 -19.078 -17.562 1 92.5 274 LYS B N 1
ATOM 4482 C CA . LYS B 1 274 ? -11.625 -18.562 -16.688 1 92.5 274 LYS B CA 1
ATOM 4483 C C . LYS B 1 274 ? -11.578 -17.031 -16.734 1 92.5 274 LYS B C 1
ATOM 4485 O O . LYS B 1 274 ? -11.539 -16.375 -15.688 1 92.5 274 LYS B O 1
ATOM 4490 N N . ASP B 1 275 ? -11.625 -16.5 -17.859 1 92.31 275 ASP B N 1
ATOM 4491 C CA . ASP B 1 275 ? -11.523 -15.055 -18.062 1 92.31 275 ASP B CA 1
ATOM 4492 C C . ASP B 1 275 ? -12.703 -14.328 -17.422 1 92.31 275 ASP B C 1
ATOM 4494 O O . ASP B 1 275 ? -12.539 -13.234 -16.875 1 92.31 275 ASP B O 1
ATOM 4498 N N . ARG B 1 276 ? -13.836 -14.898 -17.422 1 92.44 276 ARG B N 1
ATOM 4499 C CA . ARG B 1 276 ? -15.008 -14.312 -16.781 1 92.44 276 ARG B CA 1
ATOM 4500 C C . ARG B 1 276 ? -14.781 -14.125 -15.289 1 92.44 276 ARG B C 1
ATOM 4502 O O . ARG B 1 276 ? -15.234 -13.133 -14.703 1 92.44 276 ARG B O 1
ATOM 4509 N N . MET B 1 277 ? -14.062 -15.07 -14.688 1 94.5 277 MET B N 1
ATOM 4510 C CA . MET B 1 277 ? -13.773 -14.992 -13.258 1 94.5 277 MET B CA 1
ATOM 4511 C C . MET B 1 277 ? -12.812 -13.852 -12.961 1 94.5 277 MET B C 1
ATOM 4513 O O . MET B 1 277 ? -12.938 -13.18 -11.938 1 94.5 277 MET B O 1
ATOM 4517 N N . LEU B 1 278 ? -11.898 -13.648 -13.867 1 94.5 278 LEU B N 1
ATOM 4518 C CA . LEU B 1 278 ? -10.844 -12.656 -13.68 1 94.5 278 LEU B CA 1
ATOM 4519 C C . LEU B 1 278 ? -11.375 -11.25 -13.93 1 94.5 278 LEU B C 1
ATOM 4521 O O . LEU B 1 278 ? -10.766 -10.266 -13.508 1 94.5 278 LEU B O 1
ATOM 4525 N N . GLU B 1 279 ? -12.555 -11.07 -14.539 1 92.12 279 GLU B N 1
ATOM 4526 C CA . GLU B 1 279 ? -13.086 -9.766 -14.938 1 92.12 279 GLU B CA 1
ATOM 4527 C C . GLU B 1 279 ? -14.195 -9.32 -13.984 1 92.12 279 GLU B C 1
ATOM 4529 O O . GLU B 1 279 ? -14.812 -8.273 -14.195 1 92.12 279 GLU B O 1
ATOM 4534 N N . LEU B 1 280 ? -14.414 -10.039 -13.039 1 94.06 280 LEU B N 1
ATOM 4535 C CA . LEU B 1 280 ? -15.438 -9.68 -12.062 1 94.06 280 LEU B CA 1
ATOM 4536 C C . LEU B 1 280 ? -15.07 -8.391 -11.344 1 94.06 280 LEU B C 1
ATOM 4538 O O . LEU B 1 280 ? -13.898 -8.039 -11.25 1 94.06 280 LEU B O 1
ATOM 4542 N N . PRO B 1 281 ? -16.078 -7.664 -10.797 1 92.5 281 PRO B N 1
ATOM 4543 C CA . PRO B 1 281 ? -15.797 -6.441 -10.047 1 92.5 281 PRO B CA 1
ATOM 4544 C C . PRO B 1 281 ? -14.883 -6.684 -8.852 1 92.5 281 PRO B C 1
ATOM 4546 O O . PRO B 1 281 ? -14.922 -7.758 -8.25 1 92.5 281 PRO B O 1
ATOM 4549 N N . ILE B 1 282 ? -14.109 -5.66 -8.555 1 94.25 282 ILE B N 1
ATOM 4550 C CA . ILE B 1 282 ? -13.148 -5.758 -7.465 1 94.25 282 ILE B CA 1
ATOM 4551 C C . ILE B 1 282 ? -13.875 -5.73 -6.125 1 94.25 282 ILE B C 1
ATOM 4553 O O . ILE B 1 282 ? -13.508 -6.453 -5.195 1 94.25 282 ILE B O 1
ATOM 4557 N N . LEU B 1 283 ? -14.852 -4.891 -6.051 1 90.31 283 LEU B N 1
ATOM 4558 C CA . LEU B 1 283 ? -15.664 -4.766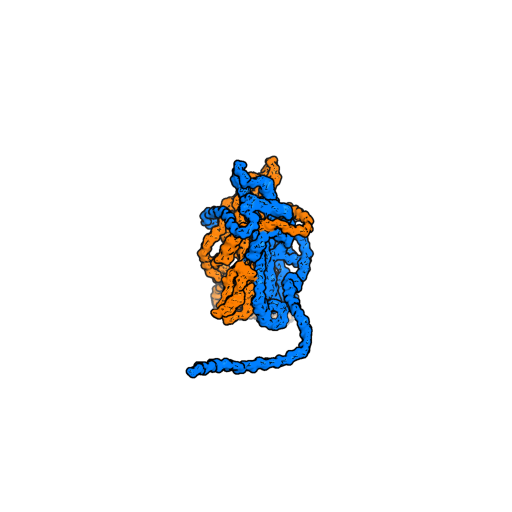 -4.844 1 90.31 283 LEU B CA 1
ATOM 4559 C C . LEU B 1 283 ? -16.812 -5.762 -4.859 1 90.31 283 LEU B C 1
ATOM 4561 O O . LEU B 1 283 ? -17.391 -6.043 -5.914 1 90.31 283 LEU B O 1
ATOM 4565 N N . GLY B 1 284 ? -17.078 -6.32 -3.652 1 89.69 284 GLY B N 1
ATOM 4566 C CA . GLY B 1 284 ? -18.188 -7.262 -3.502 1 89.69 284 GLY B CA 1
ATOM 4567 C C . GLY B 1 284 ? -18.078 -8.094 -2.238 1 89.69 284 GLY B C 1
ATOM 4568 O O . GLY B 1 284 ? -17.234 -7.84 -1.387 1 89.69 284 GLY B O 1
ATOM 4569 N N . GLU B 1 285 ? -18.906 -9.047 -2.182 1 90.06 285 GLU B N 1
ATOM 4570 C CA . GLU B 1 285 ? -19.094 -9.836 -0.969 1 90.06 285 GLU B CA 1
ATOM 4571 C C . GLU B 1 285 ? -17.844 -10.664 -0.651 1 90.06 285 GLU B C 1
ATOM 4573 O O . GLU B 1 285 ? -17.531 -10.883 0.518 1 90.06 285 GLU B O 1
ATOM 4578 N N . ASP B 1 286 ? -17.234 -11.102 -1.63 1 94.81 286 ASP B N 1
ATOM 4579 C CA . ASP B 1 286 ? -16.047 -11.93 -1.492 1 94.81 286 ASP B CA 1
ATOM 4580 C C . ASP B 1 286 ? -15.078 -11.711 -2.656 1 94.81 286 ASP B C 1
ATOM 4582 O O . ASP B 1 286 ? -15.234 -10.758 -3.424 1 94.81 286 ASP B O 1
ATOM 4586 N N . LEU B 1 287 ? -14.062 -12.555 -2.764 1 97.19 287 LEU B N 1
ATOM 4587 C CA . LEU B 1 287 ? -12.992 -12.383 -3.74 1 97.19 287 LEU B CA 1
ATOM 4588 C C . LEU B 1 287 ? -13.555 -12.383 -5.16 1 97.19 287 LEU B C 1
ATOM 4590 O O . LEU B 1 287 ? -12.922 -11.844 -6.078 1 97.19 287 LEU B O 1
ATOM 4594 N N . PHE B 1 288 ? -14.672 -13.031 -5.371 1 96.94 288 PHE B N 1
ATOM 4595 C CA . PHE B 1 288 ? -15.273 -13.117 -6.695 1 96.94 288 PHE B CA 1
ATOM 4596 C C . PHE B 1 288 ? -16.625 -12.398 -6.73 1 96.94 288 PHE B C 1
ATOM 4598 O O . PHE B 1 288 ? -17.516 -12.789 -7.48 1 96.94 288 PHE B O 1
ATOM 4605 N N . ALA B 1 289 ? -16.766 -11.445 -5.852 1 94.12 289 ALA B N 1
ATOM 4606 C CA . ALA B 1 289 ? -17.891 -10.516 -5.82 1 94.12 289 ALA B CA 1
ATOM 4607 C C . ALA B 1 289 ? -19.219 -11.25 -5.66 1 94.12 289 ALA B C 1
ATOM 4609 O O . ALA B 1 289 ? -20.234 -10.828 -6.191 1 94.12 289 ALA B O 1
ATOM 4610 N N . GLY B 1 290 ? -19.125 -12.422 -5.043 1 93.62 290 GLY B N 1
ATOM 4611 C CA . GLY B 1 290 ? -20.328 -13.203 -4.805 1 93.62 290 GLY B CA 1
ATOM 4612 C C . GLY B 1 290 ? -20.828 -13.922 -6.043 1 93.62 290 GLY B C 1
ATOM 4613 O O . GLY B 1 290 ? -21.969 -14.414 -6.066 1 93.62 290 GLY B O 1
ATOM 4614 N N . CYS B 1 291 ? -20.031 -13.984 -7.059 1 92.94 291 CYS B N 1
ATOM 4615 C CA . CYS B 1 291 ? -20.531 -14.445 -8.352 1 92.94 291 CYS B CA 1
ATOM 4616 C C . CYS B 1 291 ? -19.797 -15.703 -8.805 1 92.94 291 CYS B C 1
ATOM 4618 O O . CYS B 1 291 ? -19.922 -16.109 -9.961 1 92.94 291 CYS B O 1
ATOM 4620 N N . PHE B 1 292 ? -19.047 -16.391 -7.984 1 93.5 292 PHE B N 1
ATOM 4621 C CA . PHE B 1 292 ? -18.203 -17.5 -8.406 1 93.5 292 PHE B CA 1
ATOM 4622 C C . PHE B 1 292 ? -19.047 -18.609 -9.023 1 93.5 292 PHE B C 1
ATOM 4624 O O . PHE B 1 292 ? -18.781 -19.047 -10.141 1 93.5 292 PHE B O 1
ATOM 4631 N N . GLN B 1 293 ? -20.094 -19 -8.367 1 88.19 293 GLN B N 1
ATOM 4632 C CA . GLN B 1 293 ? -20.922 -20.109 -8.82 1 88.19 293 GLN B CA 1
ATOM 4633 C C . GLN B 1 293 ? -21.719 -19.734 -10.062 1 88.19 293 GLN B C 1
ATOM 4635 O O . GLN B 1 293 ? -21.828 -20.516 -11.008 1 88.19 293 GLN B O 1
ATOM 4640 N N . LYS B 1 294 ? -22.281 -18.578 -9.992 1 84.81 294 LYS B N 1
ATOM 4641 C CA . LYS B 1 294 ? -23.094 -18.109 -11.109 1 84.81 294 LYS B CA 1
ATOM 4642 C C . LYS B 1 294 ? -22.281 -18.062 -12.398 1 84.81 294 LYS B C 1
ATOM 4644 O O . LYS B 1 294 ? -22.781 -18.438 -13.469 1 84.81 294 LYS B O 1
ATOM 4649 N N . LYS B 1 295 ? -21.031 -17.75 -12.328 1 83.88 295 LYS B N 1
ATOM 4650 C CA . LYS B 1 295 ? -20.188 -17.578 -13.5 1 83.88 295 LYS B CA 1
ATOM 4651 C C . LYS B 1 295 ? -19.578 -18.906 -13.938 1 83.88 295 LYS B C 1
ATOM 4653 O O . LYS B 1 295 ? -19.156 -19.062 -15.086 1 83.88 295 LYS B O 1
ATOM 4658 N N . LEU B 1 296 ? -19.5 -19.812 -13.031 1 81.62 296 LEU B N 1
ATOM 4659 C CA . LEU B 1 296 ? -19.031 -21.156 -13.367 1 81.62 296 LEU B CA 1
ATOM 4660 C C . LEU B 1 296 ? -20.047 -21.891 -14.242 1 81.62 296 LEU B C 1
ATOM 4662 O O . LEU B 1 296 ? -19.672 -22.641 -15.141 1 81.62 296 LEU B O 1
ATOM 4666 N N . ARG B 1 297 ? -21.25 -21.672 -13.938 1 72.75 297 ARG B N 1
ATOM 4667 C CA . ARG B 1 297 ? -22.328 -22.375 -14.602 1 72.75 297 ARG B CA 1
ATOM 4668 C C . ARG B 1 297 ? -22.625 -21.781 -15.969 1 72.75 297 ARG B C 1
ATOM 4670 O O . ARG B 1 297 ? -23.203 -22.453 -16.828 1 72.75 297 ARG B O 1
ATOM 4677 N N . LYS B 1 298 ? -22.297 -20.5 -16.125 1 67.31 298 LYS B N 1
ATOM 4678 C CA . LYS B 1 298 ? -22.609 -19.891 -17.406 1 67.31 298 LYS B CA 1
ATOM 4679 C C . LYS B 1 298 ? -21.703 -20.422 -18.516 1 67.31 298 LYS B C 1
ATOM 4681 O O . LYS B 1 298 ? -20.484 -20.406 -18.375 1 67.31 298 LYS B O 1
ATOM 4686 N N . ARG B 1 299 ? -22.219 -21.5 -19.328 1 55.56 299 ARG B N 1
ATOM 4687 C CA . ARG B 1 299 ? -21.625 -22.016 -20.562 1 55.56 299 ARG B CA 1
ATOM 4688 C C . ARG B 1 299 ? -21.5 -20.906 -21.609 1 55.56 299 ARG B C 1
ATOM 4690 O O . ARG B 1 299 ? -22.391 -20.062 -21.734 1 55.56 299 ARG B O 1
#

Foldseek 3Di:
DDDDPDDPCPDDPPVPCPCPDDDPPVPPPPPPPPPPPPVCPDDPPPVCVVPLPPPVLPQPPLVLLVLLVVLLCLQVVPPDPDPDPDDRPDDDDPDDPDDDPDDDPDDDDDDPVLVVLLQSQLPRPRHALADPRNLVSQDDDPVCCVPQQDQDDDDPVLLVVQCVVLPDPDPDSHNDPLVVVLVVLVSSLSNLVSSLVSLVVSVVSLVSLLVQQVPDDPPDPSHQDPVSNVSSVVSNVSSVSRSSSSVSSNLSSVLLSVLSVVLVPDDAPDPVLSVLQSPAGPDADDSSNPCNVVSNPPD/DDDDDDDDPPDDDPPPCPCPDDDPCPPPPPVVPPPPPPVVPDDPPPVCVVPLPPPVLPQPPLVLLVLLVVLLCLQVVPPDPDPDPDDPPDDDPPDDPDDDVDDDPDDDDDDVVLVVLLQSQLPRPDHALADPRNLVSLDDDPVCCVPQQDQDDDDPVLLVVQCVVLPDPDPDSHNDPLVVVLVVLVSSLSNLVSSLVSLVVSVVSLVVLLVQQVPDDVPDPSHQDPVSNVSSVVSNVSSVSRSSSSVSSNLSSVLLSVLSVVLVVDDAPDPVLSVLQSPAGPDADDSSNPCNVVSRPPD

Nearest PDB structures (foldseek):
  2v0x-assembly1_B  TM=7.433E-01  e=5.224E-04  Mus musculus
  5vju-assembly1_A  TM=4.281E-01  e=1.950E+00  synthetic construct
  8d9p-assembly1_A  TM=2.849E-01  e=3.497E+00  synthetic construct
  8d9o-assembly1_A  TM=2.526E-01  e=3.497E+00  synthetic construct
  2v0x-assembly1_B  TM=7.393E-01  e=4.411E-04  Mus musculus

Solvent-accessible surface area (backbone atoms only — not comparable to full-atom values): 35508 Å² total; per-residue (Å²): 138,85,79,83,78,78,79,80,83,80,66,92,69,86,70,80,74,81,73,86,76,74,87,69,76,75,68,66,76,71,68,72,76,64,87,72,68,48,78,86,61,73,56,91,55,70,72,68,64,36,79,60,66,75,72,69,70,53,57,58,54,59,68,56,47,47,52,46,35,52,51,43,33,71,71,63,63,54,66,73,86,55,94,65,87,71,83,58,72,78,73,78,76,74,76,57,71,83,84,68,92,65,76,51,86,52,58,34,84,74,61,47,60,56,55,54,50,39,51,54,61,60,65,44,84,44,79,68,49,59,64,65,67,44,53,49,38,60,29,58,50,67,68,54,34,61,62,65,46,48,66,63,44,82,48,68,71,56,45,53,49,27,24,59,67,55,34,90,80,53,92,47,54,49,77,44,72,61,58,41,51,40,48,52,34,40,49,38,30,23,40,7,20,24,51,26,33,55,43,28,48,54,49,42,53,46,36,53,50,46,43,48,35,71,70,50,58,92,85,50,88,87,51,57,48,70,67,57,46,49,53,47,51,67,47,42,45,58,43,34,51,50,34,28,49,22,23,40,48,27,31,44,36,31,49,51,36,48,46,49,58,53,56,68,61,43,91,62,100,40,72,66,50,49,48,56,62,71,65,48,56,76,63,51,82,17,61,47,36,74,37,59,67,67,49,65,66,56,126,140,83,81,90,88,86,86,84,97,76,81,74,78,76,72,80,70,78,75,85,78,74,89,68,76,76,68,69,77,71,71,69,77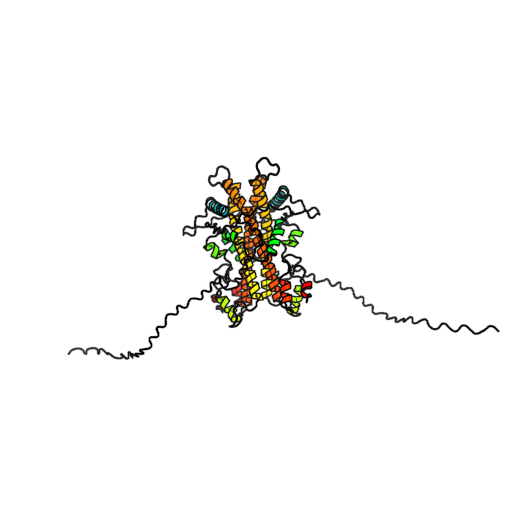,63,88,71,67,50,79,87,63,73,60,92,57,72,72,65,64,37,81,65,67,76,72,70,71,56,57,59,56,59,67,57,48,47,50,46,35,52,51,45,35,72,70,67,64,54,66,75,84,57,94,66,88,71,82,61,74,79,73,80,76,74,78,55,71,84,84,66,92,68,76,50,88,52,59,35,85,74,60,48,62,57,55,53,50,40,50,53,59,60,65,45,85,47,78,68,49,59,63,63,68,43,53,50,38,61,29,57,51,67,69,55,34,60,65,64,44,49,67,64,44,82,48,70,70,57,44,52,50,27,26,59,68,57,34,90,82,54,91,47,55,48,78,44,72,62,58,42,51,39,49,52,35,39,50,37,29,23,38,7,18,24,51,24,32,52,44,28,50,53,48,42,54,45,35,54,52,47,45,47,36,70,69,51,59,91,83,50,90,88,50,57,47,71,66,59,46,49,53,46,50,64,49,42,46,58,42,35,49,51,34,30,50,22,23,41,47,25,30,44,36,30,51,52,36,47,45,49,56,52,56,67,60,41,93,61,98,39,71,65,51,49,50,54,61,70,66,48,56,78,64,47,81,18,58,45,36,74,38,58,66,68,49,66,66,56,125

Secondary structure (DSSP, 8-state):
--------------------------------------TTTSSS-----------------HHHHHHHHHHHHHHH------SS---------------------SBPP--HHHHHHHHHHHT-SS--SS-HHHHHHSB--HHHIIIIISPPPPPHHHHHHHHHHH-TT-SSSSSSHHHHHHHHHHHHHHHHHHHHHHHHHHHHHHHHHHHHHHH--TT-TTPPPHHHHHHHHHHHHHHHHHHHHHHHHHHHHHHHHHHHHHHHTS--S-HHHHHHHHTS-SSSSSTTTT-HHHHHH--/--------------------------------------TTTSSS-----------------HHHHHHHHHHHHHHH------SS---------------------SBPP--HHHHHHHHHHHT-SS--SS-HHHHHHSB--HHHIIIIISPPPPPHHHHHHHHHHH-TT-SSSSSSHHHHHHHHHHHHHHHHHHHHHHHHHHHHHHHHHHHHHHH--TT-TTPPPHHHHHHHHHHHHHHHHHHHHHHHHHHHHHHHHHHHHHHHTS--S-HHHHHHHHTS-SSSSSTTTT-HHHHHH--

pLDDT: mean 70.46, std 28.56, range [17.48, 98.62]

Organism: Stichopus japonicus (NCBI:txid307972)